Protein AF-K8ED48-F1 (afdb_monomer_lite)

Foldseek 3Di:
DPLPPPLDDDVPDDDDDADLQRWQADDPPPDDLQRDDKPKDAFCCDDPVRDTDASAHRFQSDDDFQRIWIAHRSFRTIALLRLLLVLLCVVCPPPDRDDSQNSQVLVCLQQVLPNDDDRYDDLLQCLQVPNVVRSVSVLLVRLLSRLLLLLLLLLLQLLCVVLPHDADSNNLSSLLSNLLSVQSVVLVVVQVVVPPVSSPDRHSAQQLDLVSSLSSSVSSLVSVCVVPVSSVVPDFDPVLSLLSSLLSNLLSVQLVVLSVDSPHSLLSSLSNVLSSCLSRPPLQSVLSSCVSNVNHDPVSVVSSVCRSDNVSSNVSSVVSSVVTDDDNDDPPHDPDPPPDDDDDDDDDDDDDDDPPPPVVPPPVVVVVVVVVVVVVVVVVVVVVVVVVVVVVVVVVVVVVVVVVVVVVVVVVVVVVVVVVVVVVVVVVVVVVVVVVVVVVVVVVVVVVVVVVVVVVVVVVVVVVVVVVVVVVVVD

Organism: NCBI:txid41875

Radius of gyration: 38.63 Å; chains: 1; bounding box: 162×66×97 Å

Structure (mmCIF, N/CA/C/O backbone):
data_AF-K8ED48-F1
#
_entry.id   AF-K8ED48-F1
#
loop_
_atom_site.group_PDB
_atom_site.id
_atom_site.type_symbol
_atom_site.label_atom_id
_atom_site.label_alt_id
_atom_site.label_comp_id
_atom_site.label_asym_id
_atom_site.label_entity_id
_atom_site.label_seq_id
_atom_site.pdbx_PDB_ins_code
_atom_site.Cartn_x
_atom_site.Cartn_y
_atom_site.Cartn_z
_atom_site.occupancy
_atom_site.B_iso_or_equiv
_atom_site.auth_seq_id
_atom_site.auth_comp_id
_atom_site.auth_asym_id
_atom_site.auth_atom_id
_atom_site.pdbx_PDB_model_num
ATOM 1 N N . MET A 1 1 ? -21.792 -4.871 -3.049 1.00 49.38 1 MET A N 1
ATOM 2 C CA . MET A 1 1 ? -21.276 -6.152 -3.550 1.00 49.38 1 MET A CA 1
ATOM 3 C C . MET A 1 1 ? -21.232 -6.010 -5.040 1.00 49.38 1 MET A C 1
ATOM 5 O O . MET A 1 1 ? -22.258 -5.679 -5.606 1.00 49.38 1 MET A O 1
ATOM 9 N N . ASP A 1 2 ? -20.055 -6.172 -5.620 1.00 43.78 2 ASP A N 1
ATOM 10 C CA . ASP A 1 2 ? -19.864 -6.097 -7.064 1.00 43.78 2 ASP A CA 1
ATOM 11 C C . ASP A 1 2 ? -20.168 -7.490 -7.629 1.00 43.78 2 ASP A C 1
ATOM 13 O O . ASP A 1 2 ? -19.284 -8.337 -7.770 1.00 43.78 2 ASP A O 1
ATOM 17 N N . GLU A 1 3 ? -21.460 -7.789 -7.793 1.00 43.69 3 GLU A N 1
ATOM 18 C CA . GLU A 1 3 ? -21.928 -9.131 -8.169 1.00 43.69 3 GLU A CA 1
ATOM 19 C C . GLU A 1 3 ? -21.493 -9.502 -9.590 1.00 43.69 3 GLU A C 1
ATOM 21 O O . GLU A 1 3 ? -21.346 -10.685 -9.911 1.00 43.69 3 GLU A O 1
ATOM 26 N N . ASN A 1 4 ? -21.274 -8.496 -10.438 1.00 46.19 4 ASN A N 1
ATOM 27 C CA . ASN A 1 4 ? -20.892 -8.661 -11.834 1.00 46.19 4 ASN A CA 1
ATOM 28 C C . ASN A 1 4 ? -19.377 -8.468 -12.088 1.00 46.19 4 ASN A C 1
ATOM 30 O O . ASN A 1 4 ? -18.912 -8.791 -13.184 1.00 46.19 4 ASN A O 1
ATOM 34 N N . GLY A 1 5 ? -18.606 -8.022 -11.090 1.00 46.22 5 GLY A N 1
ATOM 35 C CA . GLY A 1 5 ? -17.155 -7.836 -11.159 1.00 46.22 5 GLY A CA 1
ATOM 36 C C . GLY A 1 5 ? -16.720 -6.633 -12.000 1.00 46.22 5 GLY A C 1
ATOM 37 O O . GLY A 1 5 ? -15.577 -6.605 -12.467 1.00 46.22 5 GLY A O 1
ATOM 38 N N . ASP A 1 6 ? -17.622 -5.686 -12.268 1.00 50.41 6 ASP A N 1
ATOM 39 C CA . ASP A 1 6 ? -17.371 -4.530 -13.133 1.00 50.41 6 ASP A CA 1
ATOM 40 C C . ASP A 1 6 ? -16.859 -3.295 -12.377 1.00 50.41 6 ASP A C 1
ATOM 42 O O . ASP A 1 6 ? -16.529 -2.278 -13.004 1.00 50.41 6 ASP A O 1
ATOM 46 N N . ARG A 1 7 ? -16.741 -3.403 -11.048 1.00 49.34 7 ARG A N 1
ATOM 47 C CA . ARG A 1 7 ? -16.304 -2.350 -10.129 1.00 49.34 7 ARG A CA 1
ATOM 48 C C . ARG A 1 7 ? -17.174 -1.097 -10.227 1.00 49.34 7 ARG A C 1
ATOM 50 O O . ARG A 1 7 ? -16.683 0.022 -10.059 1.00 49.34 7 ARG A O 1
ATOM 57 N N . LYS A 1 8 ? -18.470 -1.258 -10.502 1.00 51.69 8 LYS A N 1
ATOM 58 C CA . LYS A 1 8 ? -19.476 -0.190 -10.517 1.00 51.69 8 LYS A CA 1
ATOM 59 C C . LYS A 1 8 ? -20.718 -0.628 -9.755 1.00 51.69 8 LYS A C 1
ATOM 61 O O . LYS A 1 8 ? -21.218 -1.725 -9.928 1.00 51.69 8 LYS A O 1
ATOM 66 N N . TYR A 1 9 ? -21.264 0.277 -8.942 1.00 45.62 9 TYR A N 1
ATOM 67 C CA . TYR A 1 9 ? -22.518 -0.008 -8.259 1.00 45.62 9 TYR A CA 1
ATOM 68 C C . TYR A 1 9 ? -23.657 -0.042 -9.277 1.00 45.62 9 TYR A C 1
ATOM 70 O O . TYR A 1 9 ? -23.976 0.976 -9.897 1.00 45.62 9 TYR A O 1
ATOM 78 N N . SER A 1 10 ? -24.298 -1.197 -9.401 1.00 50.53 10 SER A N 1
ATOM 79 C CA . SER A 1 10 ? -25.504 -1.380 -10.196 1.00 50.53 10 SER A CA 1
ATOM 80 C C . SER A 1 10 ? -26.739 -1.442 -9.297 1.00 50.53 10 SER A C 1
ATOM 82 O O . SER A 1 10 ? -26.758 -2.054 -8.228 1.00 50.53 10 SER A O 1
ATOM 84 N N . ARG A 1 11 ? -27.835 -0.812 -9.735 1.00 42.53 11 ARG A N 1
ATOM 85 C CA . ARG A 1 11 ? -29.114 -0.855 -9.012 1.00 42.53 11 ARG A CA 1
ATOM 86 C C . ARG A 1 11 ? -29.595 -2.307 -8.893 1.00 42.53 11 ARG A C 1
ATOM 88 O O . ARG A 1 11 ? -30.013 -2.894 -9.885 1.00 42.53 11 ARG A O 1
ATOM 95 N N . GLY A 1 12 ? -29.589 -2.844 -7.674 1.00 43.47 12 GLY A N 1
ATOM 96 C CA . GLY A 1 12 ? -29.923 -4.246 -7.385 1.00 43.47 12 GLY A CA 1
ATOM 97 C C . GLY A 1 12 ? -28.839 -4.974 -6.591 1.00 43.47 12 GLY A C 1
ATOM 98 O O . GLY A 1 12 ? -29.144 -5.969 -5.948 1.00 43.47 12 GLY A O 1
ATOM 99 N N . GLU A 1 13 ? -27.622 -4.433 -6.563 1.00 45.09 13 GLU A N 1
ATOM 100 C CA . GLU A 1 13 ? -26.515 -4.979 -5.786 1.00 45.09 13 GLU A CA 1
ATOM 101 C C . GLU A 1 13 ? -26.638 -4.665 -4.293 1.00 45.09 13 GLU A C 1
ATOM 103 O O . GLU A 1 13 ? -27.060 -3.571 -3.886 1.00 45.09 13 GLU A O 1
ATOM 108 N N . ALA A 1 14 ? -26.238 -5.624 -3.457 1.00 44.94 14 ALA A N 1
ATOM 109 C CA . ALA A 1 14 ? -26.272 -5.451 -2.014 1.00 44.94 14 ALA A CA 1
ATOM 110 C C . ALA A 1 14 ? -25.277 -4.388 -1.523 1.00 44.94 14 ALA A C 1
ATOM 112 O O . ALA A 1 14 ? -24.157 -4.284 -2.023 1.00 44.94 14 ALA A O 1
ATOM 113 N N . TYR A 1 15 ? -25.656 -3.627 -0.495 1.00 43.19 15 TYR A N 1
ATOM 114 C CA . TYR A 1 15 ? -24.826 -2.581 0.107 1.00 43.19 15 TYR A CA 1
ATOM 115 C C . TYR A 1 15 ? -24.783 -2.721 1.635 1.00 43.19 15 TYR A C 1
ATOM 117 O O . TYR A 1 15 ? -25.719 -3.249 2.233 1.00 43.19 15 TYR A O 1
ATOM 125 N N . SER A 1 16 ? -23.710 -2.226 2.254 1.00 43.41 16 SER A N 1
ATOM 126 C CA . SER A 1 16 ? -23.590 -2.051 3.708 1.00 43.41 16 SER A CA 1
ATOM 127 C C . SER A 1 16 ? -23.053 -0.650 4.013 1.00 43.41 16 SER A C 1
ATOM 129 O O . SER A 1 16 ? -22.451 -0.023 3.138 1.00 43.41 16 SER A O 1
ATOM 131 N N . GLN A 1 17 ? -23.317 -0.144 5.217 1.00 41.31 17 GLN A N 1
ATOM 132 C CA . GLN A 1 17 ? -22.776 1.118 5.725 1.00 41.31 17 GLN A CA 1
ATOM 133 C C . GLN A 1 17 ? -21.755 0.822 6.822 1.00 41.31 17 GLN A C 1
ATOM 135 O O . GLN A 1 17 ? -21.966 -0.073 7.635 1.00 41.31 17 GLN A O 1
ATOM 140 N N . THR A 1 18 ? -20.664 1.580 6.802 1.00 45.50 18 THR A N 1
ATOM 141 C CA . THR A 1 18 ? -19.561 1.554 7.765 1.00 45.50 18 THR A CA 1
ATOM 142 C C . THR A 1 18 ? -20.086 1.752 9.189 1.00 45.50 18 THR A C 1
ATOM 144 O O . THR A 1 18 ? -20.930 2.627 9.405 1.00 45.50 18 THR A O 1
ATOM 147 N N . ASP A 1 19 ? -19.618 0.952 10.152 1.00 38.84 19 ASP A N 1
ATOM 148 C CA . ASP A 1 19 ? -19.929 1.201 11.562 1.00 38.84 19 ASP A CA 1
ATOM 149 C C . ASP A 1 19 ? -19.098 2.371 12.130 1.00 38.84 19 ASP A C 1
ATOM 151 O O . ASP A 1 19 ? -18.265 2.968 11.443 1.00 38.84 19 ASP A O 1
ATOM 155 N N . SER A 1 20 ? -19.345 2.738 13.390 1.00 37.44 20 SER A N 1
ATOM 156 C CA . SER A 1 20 ? -18.682 3.869 14.060 1.00 37.44 20 SER A CA 1
ATOM 157 C C . SER A 1 20 ? -17.192 3.659 14.362 1.00 37.44 20 SER A C 1
ATOM 159 O O . SER A 1 20 ? -16.566 4.568 14.899 1.00 37.44 20 SER A O 1
ATOM 161 N N . LEU A 1 21 ? -16.651 2.476 14.071 1.00 35.84 21 LEU A N 1
ATOM 162 C CA . LEU A 1 21 ? -15.230 2.137 14.153 1.00 35.84 21 LEU A CA 1
ATOM 163 C C . LEU A 1 21 ? -14.634 1.784 12.786 1.00 35.84 21 LEU A C 1
ATOM 165 O O . LEU A 1 21 ? -13.542 1.226 12.725 1.00 35.84 21 LEU A O 1
ATOM 169 N N . GLY A 1 22 ? -15.389 2.021 11.710 1.00 40.38 22 GLY A N 1
ATOM 170 C CA . GLY A 1 22 ? -15.188 1.478 10.369 1.00 40.38 22 GLY A CA 1
ATOM 171 C C . GLY A 1 22 ? -14.728 0.041 10.273 1.00 40.38 22 GLY A C 1
ATOM 172 O O . GLY A 1 22 ? -14.002 -0.316 9.341 1.00 40.38 22 GLY A O 1
ATOM 173 N N . GLY A 1 23 ? -15.257 -0.779 11.178 1.00 40.16 23 GLY A N 1
ATOM 174 C CA . GLY A 1 23 ? -15.448 -2.191 10.938 1.00 40.16 23 GLY A CA 1
ATOM 175 C C . GLY A 1 23 ? -16.438 -2.388 9.788 1.00 40.16 23 GLY A C 1
ATOM 176 O O . GLY A 1 23 ? -17.448 -1.687 9.643 1.00 40.16 23 GLY A O 1
ATOM 177 N N . TYR A 1 24 ? -16.122 -3.354 8.932 1.00 50.25 24 TYR A N 1
ATOM 178 C CA . TYR A 1 24 ? -16.988 -3.822 7.855 1.00 50.25 24 TYR A CA 1
ATOM 179 C C . TYR A 1 24 ? -17.575 -5.178 8.253 1.00 50.25 24 TYR A C 1
ATOM 181 O O . TYR A 1 24 ? -17.277 -6.182 7.611 1.00 50.25 24 TYR A O 1
ATOM 189 N N . GLU A 1 25 ? -18.373 -5.249 9.322 1.00 39.97 25 GLU A N 1
ATOM 190 C CA . GLU A 1 25 ? -19.068 -6.498 9.646 1.00 39.97 25 GLU A CA 1
ATOM 191 C C . GLU A 1 25 ? -20.410 -6.565 8.900 1.00 39.97 25 GLU A C 1
ATOM 193 O O . GLU A 1 25 ? -21.351 -5.811 9.160 1.00 39.97 25 GLU A O 1
ATOM 198 N N . PHE A 1 26 ? -20.523 -7.491 7.944 1.00 40.31 26 PHE A N 1
ATOM 199 C CA . PHE A 1 26 ? -21.819 -7.824 7.353 1.00 40.31 26 PHE A CA 1
ATOM 200 C C . PHE A 1 26 ? -22.646 -8.620 8.367 1.00 40.31 26 PHE A C 1
ATOM 202 O O . PHE A 1 26 ? -22.366 -9.795 8.614 1.00 40.31 26 PHE A O 1
ATO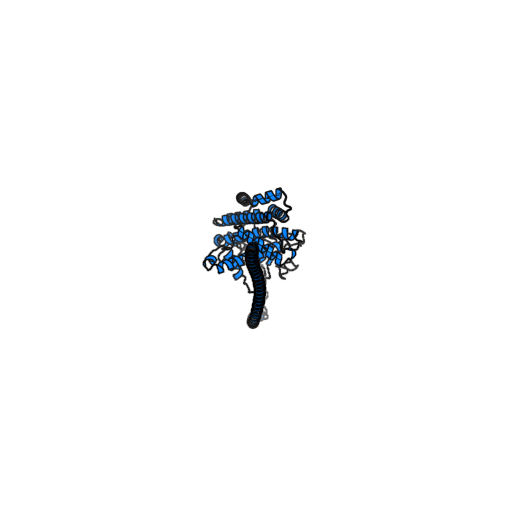M 209 N N . GLN A 1 27 ? -23.701 -8.015 8.927 1.00 34.03 27 GLN A N 1
ATOM 210 C CA . GLN A 1 27 ? -24.634 -8.767 9.767 1.00 34.03 27 GLN A CA 1
ATOM 211 C C . GLN A 1 27 ? -25.366 -9.855 8.952 1.00 34.03 27 GLN A C 1
ATOM 213 O O . GLN A 1 27 ? -25.856 -9.590 7.847 1.00 34.03 27 GLN A O 1
ATOM 218 N N . PRO A 1 28 ? -25.485 -11.085 9.487 1.00 34.84 28 PRO A N 1
ATOM 219 C CA . PRO A 1 28 ? -25.966 -12.250 8.758 1.00 34.84 28 PRO A CA 1
ATOM 220 C C . PRO A 1 28 ? -27.495 -12.311 8.761 1.00 34.84 28 PRO A C 1
ATOM 222 O O . PRO A 1 28 ? -28.090 -13.202 9.356 1.00 34.84 28 PRO A O 1
ATOM 225 N N . ASN A 1 29 ? -28.158 -11.400 8.056 1.00 34.34 29 ASN A N 1
ATOM 226 C CA . ASN A 1 29 ? -29.600 -11.507 7.844 1.00 34.34 29 ASN A CA 1
ATOM 227 C C . ASN A 1 29 ? -29.839 -11.934 6.389 1.00 34.34 29 ASN A C 1
ATOM 229 O O . ASN A 1 29 ? -30.138 -11.106 5.535 1.00 34.34 29 ASN A O 1
ATOM 233 N N . ASN A 1 30 ? -29.686 -13.244 6.134 1.00 36.16 30 ASN A N 1
ATOM 234 C CA . ASN A 1 30 ? -29.898 -13.966 4.858 1.00 36.16 30 ASN A CA 1
ATOM 235 C C . ASN A 1 30 ? -28.710 -14.074 3.874 1.00 36.16 30 ASN A C 1
ATOM 237 O O . ASN A 1 30 ? -28.924 -14.080 2.663 1.00 36.16 30 ASN A O 1
ATOM 241 N N . TYR A 1 31 ? -27.473 -14.221 4.361 1.00 43.69 31 TYR A N 1
ATOM 242 C CA . TYR A 1 31 ? -26.284 -14.356 3.505 1.00 43.69 31 TYR A CA 1
ATOM 243 C C . TYR A 1 31 ? -25.724 -15.783 3.430 1.00 43.69 31 TYR A C 1
ATOM 245 O O . TYR A 1 31 ? -25.360 -16.362 4.452 1.00 43.69 31 TYR A O 1
ATOM 253 N N . ASP A 1 32 ? -25.573 -16.318 2.215 1.00 39.03 32 ASP A N 1
ATOM 254 C CA . ASP A 1 32 ? -24.704 -17.471 1.944 1.00 39.03 32 ASP A CA 1
ATOM 255 C C . ASP A 1 32 ? -23.319 -16.948 1.533 1.00 39.03 32 ASP A C 1
ATOM 257 O O . ASP A 1 32 ? -23.080 -16.602 0.375 1.00 39.03 32 ASP A O 1
ATOM 261 N N . ALA A 1 33 ? -22.402 -16.845 2.499 1.00 38.22 33 ALA A N 1
ATOM 262 C CA . ALA A 1 33 ? -21.031 -16.368 2.284 1.00 38.22 33 ALA A CA 1
ATOM 263 C C . ALA A 1 33 ? -20.264 -17.189 1.225 1.00 38.22 33 ALA A C 1
ATOM 265 O O . ALA A 1 33 ? -19.289 -16.706 0.659 1.00 38.22 33 ALA A O 1
ATOM 266 N N . ALA A 1 34 ? -20.711 -18.412 0.910 1.00 34.94 34 ALA A N 1
ATOM 267 C CA . ALA A 1 34 ? -20.114 -19.251 -0.128 1.00 34.94 34 ALA A CA 1
ATOM 268 C C . ALA A 1 34 ? -20.449 -18.805 -1.568 1.00 34.94 34 ALA A C 1
ATOM 270 O O . ALA A 1 34 ? -19.902 -19.374 -2.516 1.00 34.94 34 ALA A O 1
ATOM 271 N N . ALA A 1 35 ? -21.346 -17.828 -1.744 1.00 34.34 35 ALA A N 1
ATOM 272 C CA . ALA A 1 35 ? -21.821 -17.354 -3.045 1.00 34.34 35 ALA A CA 1
ATOM 273 C C . ALA A 1 35 ? -21.348 -15.933 -3.421 1.00 34.34 35 ALA A C 1
ATOM 275 O O . ALA A 1 35 ? -21.732 -15.447 -4.483 1.00 34.34 35 ALA A O 1
ATOM 276 N N . SER A 1 36 ? -20.541 -15.254 -2.593 1.00 37.81 36 SER A N 1
ATOM 277 C CA . SER A 1 36 ? -20.180 -13.848 -2.828 1.00 37.81 36 SER A CA 1
ATOM 278 C C . SER A 1 36 ? -19.094 -13.659 -3.899 1.00 37.81 36 SER A C 1
ATOM 280 O O . SER A 1 36 ? -18.028 -14.273 -3.855 1.00 37.81 36 SER A O 1
ATOM 282 N N . ALA A 1 37 ? -19.372 -12.769 -4.857 1.00 38.91 37 ALA A N 1
ATOM 283 C CA . ALA A 1 37 ? -18.374 -12.115 -5.705 1.00 38.91 37 ALA A CA 1
ATOM 284 C C . ALA A 1 37 ? -17.561 -11.081 -4.892 1.00 38.91 37 ALA A C 1
ATOM 286 O O . ALA A 1 37 ? -17.843 -10.861 -3.711 1.00 38.91 37 ALA A O 1
ATOM 287 N N . TYR A 1 38 ? -16.543 -10.467 -5.511 1.00 33.25 38 TYR A N 1
ATOM 288 C CA . TYR A 1 38 ? -15.663 -9.474 -4.879 1.00 33.25 38 TYR A CA 1
ATOM 289 C C . TYR A 1 38 ? -16.468 -8.419 -4.098 1.00 33.25 38 TYR A C 1
ATOM 291 O O . TYR A 1 38 ? -17.379 -7.766 -4.615 1.00 33.25 38 TYR A O 1
ATOM 299 N N . LEU A 1 39 ? -16.138 -8.246 -2.819 1.00 44.91 39 LEU A N 1
ATOM 300 C CA . LEU A 1 39 ? -16.790 -7.242 -1.985 1.00 44.91 39 LEU A CA 1
ATOM 301 C C . LEU A 1 39 ? -16.155 -5.878 -2.237 1.00 44.91 39 LEU A C 1
ATOM 303 O O . LEU A 1 39 ? -15.241 -5.507 -1.517 1.00 44.91 39 LEU A O 1
ATOM 307 N N . VAL A 1 40 ? -16.610 -5.149 -3.255 1.00 42.00 40 VAL A N 1
ATOM 308 C CA . VAL A 1 40 ? -16.088 -3.807 -3.551 1.00 42.00 40 VAL A CA 1
ATOM 309 C C . VAL A 1 40 ? -16.889 -2.746 -2.793 1.00 42.00 40 VAL A C 1
ATOM 311 O O . VAL A 1 40 ? -18.121 -2.695 -2.890 1.00 42.00 40 VAL A O 1
ATOM 314 N N . VAL A 1 41 ? -16.195 -1.886 -2.046 1.00 47.34 41 VAL A N 1
ATOM 315 C CA . VAL A 1 41 ? -16.740 -0.608 -1.572 1.00 47.34 41 VAL A CA 1
ATOM 316 C C . VAL A 1 41 ? -16.502 0.405 -2.680 1.00 47.34 41 VAL A C 1
ATOM 318 O O . VAL A 1 41 ? -15.366 0.777 -2.965 1.00 47.34 41 VAL A O 1
ATOM 321 N N . LEU A 1 42 ? -17.580 0.806 -3.348 1.00 39.78 42 LEU A N 1
ATOM 322 C CA . LEU A 1 42 ? -17.538 1.772 -4.437 1.00 39.78 42 LEU A CA 1
ATOM 323 C C . LEU A 1 42 ? -18.074 3.113 -3.962 1.00 39.78 42 LEU A C 1
ATOM 325 O O . LEU A 1 42 ? -19.104 3.171 -3.28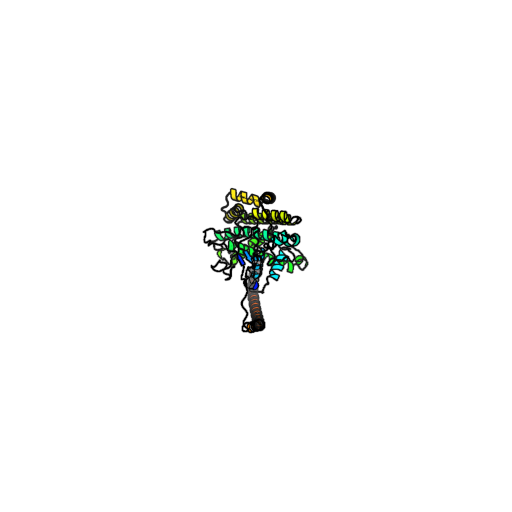4 1.00 39.78 42 LEU A O 1
ATOM 329 N N . LEU A 1 43 ? -17.405 4.187 -4.386 1.00 41.56 43 LEU A N 1
ATOM 330 C CA . LEU A 1 43 ? -17.917 5.549 -4.285 1.00 41.56 43 LEU A CA 1
ATOM 331 C C . LEU A 1 43 ? -19.355 5.587 -4.811 1.00 41.56 43 LEU A C 1
ATOM 333 O O . LEU A 1 43 ? -19.623 5.318 -5.986 1.00 41.56 43 LEU A O 1
ATOM 337 N N . ARG A 1 44 ? -20.300 5.942 -3.940 1.00 39.22 44 ARG A N 1
ATOM 338 C CA . ARG A 1 44 ? -21.684 6.161 -4.350 1.00 39.22 44 ARG A CA 1
ATOM 339 C C . ARG A 1 44 ? -21.750 7.506 -5.070 1.00 39.22 44 ARG A C 1
ATOM 341 O O . ARG A 1 44 ? -21.890 8.542 -4.429 1.00 39.22 44 ARG A O 1
ATOM 348 N N . ASN A 1 45 ? -21.672 7.495 -6.399 1.00 35.12 45 ASN A N 1
ATOM 349 C CA . ASN A 1 45 ? -21.937 8.699 -7.198 1.00 35.12 45 ASN A CA 1
ATOM 350 C C . ASN A 1 45 ? -23.447 8.987 -7.347 1.00 35.12 45 ASN A C 1
ATOM 352 O O . ASN A 1 45 ? -23.844 10.015 -7.879 1.00 35.12 45 ASN A O 1
ATOM 356 N N . GLU A 1 46 ? -24.311 8.098 -6.845 1.00 35.81 46 GLU A N 1
ATOM 357 C CA . GLU A 1 46 ? -25.766 8.239 -6.933 1.00 35.81 46 GLU A CA 1
ATOM 358 C C . GLU A 1 46 ? -26.412 8.062 -5.560 1.00 35.81 46 GLU A C 1
ATOM 360 O O . GLU A 1 46 ? -26.987 7.031 -5.202 1.00 35.81 46 GLU A O 1
ATOM 365 N N . SER A 1 47 ? -26.313 9.105 -4.747 1.00 33.06 47 SER A N 1
ATOM 366 C CA . SER A 1 47 ? -27.248 9.282 -3.651 1.00 33.06 47 SER A CA 1
ATOM 367 C C . SER A 1 47 ? -28.600 9.743 -4.209 1.00 33.06 47 SER A C 1
ATOM 369 O O . SER A 1 47 ? -28.674 10.727 -4.943 1.00 33.06 47 SER A O 1
ATOM 371 N N . ARG A 1 48 ? -29.698 9.107 -3.774 1.00 36.69 48 ARG A N 1
ATOM 372 C CA . ARG A 1 48 ? -31.078 9.610 -3.954 1.00 36.69 48 ARG A CA 1
ATOM 373 C C . ARG A 1 48 ? -31.285 10.993 -3.294 1.00 36.69 48 ARG A C 1
ATOM 375 O O . ARG A 1 48 ? -32.325 11.606 -3.503 1.00 36.69 48 ARG A O 1
ATOM 382 N N . THR A 1 49 ? -30.312 11.460 -2.502 1.00 37.91 49 THR A N 1
ATOM 383 C CA . THR A 1 49 ? -30.275 12.739 -1.777 1.00 37.91 49 THR A CA 1
ATOM 384 C C . THR A 1 49 ? -29.112 13.661 -2.187 1.00 37.91 49 THR A C 1
ATOM 386 O O . THR A 1 49 ? -28.949 14.707 -1.570 1.00 37.91 49 THR A O 1
ATOM 389 N N . GLY A 1 50 ? -28.312 13.322 -3.209 1.00 31.34 50 GLY A N 1
ATOM 390 C CA . GLY A 1 50 ? -27.313 14.237 -3.792 1.00 31.34 50 GLY A CA 1
ATOM 391 C C . GLY A 1 50 ? -25.993 14.437 -3.029 1.00 31.34 50 GLY A C 1
ATOM 392 O O . GLY A 1 50 ? -25.249 15.350 -3.366 1.00 31.34 50 GLY A O 1
ATOM 393 N N . THR A 1 51 ? -25.664 13.608 -2.035 1.00 34.12 51 THR A N 1
ATOM 394 C CA . THR A 1 51 ? -24.378 13.669 -1.312 1.00 34.12 51 THR A CA 1
ATOM 395 C C . THR A 1 51 ? -23.541 12.409 -1.553 1.00 34.12 51 THR A C 1
ATOM 397 O O . THR A 1 51 ? -23.958 11.304 -1.206 1.00 34.12 51 THR A O 1
ATOM 400 N N . SER A 1 52 ? -22.368 12.566 -2.173 1.00 35.62 52 SER A N 1
ATOM 401 C CA . SER A 1 52 ? -21.344 11.521 -2.302 1.00 35.62 52 SER A CA 1
ATOM 402 C C . SER A 1 52 ? -20.646 11.323 -0.955 1.00 35.62 52 SER A C 1
ATOM 404 O O . SER A 1 52 ? -20.096 12.277 -0.407 1.00 35.62 52 SER A O 1
ATOM 406 N N . SER A 1 53 ? -20.669 10.109 -0.408 1.00 38.31 53 SER A N 1
ATOM 407 C CA . SER A 1 53 ? -19.916 9.751 0.801 1.00 38.31 53 SER A CA 1
ATOM 408 C C . SER A 1 53 ? -18.708 8.921 0.374 1.00 38.31 53 SER A C 1
ATOM 410 O O . SER A 1 53 ? -18.877 7.858 -0.222 1.00 38.31 53 SER A O 1
ATOM 412 N N . GLU A 1 54 ? -17.506 9.441 0.605 1.00 42.50 54 GLU A N 1
ATOM 413 C CA . GLU A 1 54 ? -16.249 8.718 0.387 1.00 42.50 54 GLU A CA 1
ATOM 414 C C . GLU A 1 54 ? -16.096 7.605 1.435 1.00 42.50 54 GLU A C 1
ATOM 416 O O . GLU A 1 54 ? -16.799 7.636 2.449 1.00 42.50 54 GLU A O 1
ATOM 421 N N . CYS A 1 55 ? -15.212 6.618 1.226 1.00 46.66 55 CYS A N 1
ATOM 422 C CA . CYS A 1 55 ? -14.870 5.718 2.327 1.00 46.66 55 CYS A CA 1
ATOM 423 C C . CYS A 1 55 ? -14.290 6.574 3.444 1.00 46.66 55 CYS A C 1
ATOM 425 O O . CYS A 1 55 ? -13.325 7.317 3.254 1.00 46.66 55 CYS A O 1
ATOM 427 N N . VAL A 1 56 ? -14.946 6.506 4.585 1.00 42.41 56 VAL A N 1
ATOM 428 C CA . VAL A 1 56 ? -14.584 7.280 5.752 1.00 42.41 56 VAL A CA 1
ATOM 429 C C . VAL A 1 56 ? -13.552 6.464 6.516 1.00 42.41 56 VAL A C 1
ATOM 431 O O . VAL A 1 56 ? -13.740 5.254 6.667 1.00 42.41 56 VAL A O 1
ATOM 434 N N . ASP A 1 57 ? -12.460 7.087 6.956 1.00 41.88 57 ASP A N 1
ATOM 435 C CA . ASP A 1 57 ? -11.546 6.414 7.875 1.00 41.88 57 ASP A CA 1
ATOM 436 C C . ASP A 1 57 ? -12.331 5.987 9.124 1.00 41.88 57 ASP A C 1
ATOM 438 O O . ASP A 1 57 ? -13.026 6.782 9.767 1.00 41.88 57 ASP A O 1
ATOM 442 N N . ALA A 1 58 ? -12.211 4.692 9.400 1.00 39.16 58 ALA A N 1
ATOM 443 C CA . ALA A 1 58 ? -12.812 3.939 10.481 1.00 39.16 58 ALA A CA 1
ATOM 444 C C . ALA A 1 58 ? -12.810 4.654 11.831 1.00 39.16 58 ALA A C 1
ATOM 446 O O . ALA A 1 58 ? -13.761 4.555 12.603 1.00 39.16 58 ALA A O 1
ATOM 447 N N . TYR A 1 59 ? -11.758 5.411 12.099 1.00 40.59 59 TYR A N 1
ATOM 448 C CA . TYR A 1 59 ? -11.533 5.973 13.416 1.00 40.59 59 TYR A CA 1
ATOM 449 C C . TYR A 1 59 ? -11.715 7.486 13.489 1.00 40.59 59 TYR A C 1
ATOM 451 O O . TYR A 1 59 ? -11.892 8.032 14.578 1.00 40.59 59 TYR A O 1
ATOM 459 N N . THR A 1 60 ? -11.664 8.182 12.354 1.00 39.91 60 THR A N 1
ATOM 460 C CA . THR A 1 60 ? -11.749 9.648 12.324 1.00 39.91 60 THR A CA 1
ATOM 461 C C . THR A 1 60 ? -13.090 10.149 11.825 1.00 39.91 60 THR A C 1
ATOM 463 O O . THR A 1 60 ? -13.432 11.303 12.080 1.00 39.91 60 THR A O 1
ATOM 466 N N . GLY A 1 61 ? -13.876 9.318 11.131 1.00 44.31 61 GLY A N 1
ATOM 467 C CA . GLY A 1 61 ? -15.127 9.780 10.540 1.00 44.31 61 GLY A CA 1
ATOM 468 C C . GLY A 1 61 ? -14.908 10.851 9.456 1.00 44.31 61 GLY A C 1
ATOM 469 O O . GLY A 1 61 ? -15.871 11.499 9.041 1.00 44.31 61 GLY A O 1
ATOM 470 N N . GLN A 1 62 ? -13.662 11.044 8.997 1.00 40.31 62 GLN A N 1
ATOM 471 C CA . GLN A 1 62 ? -13.282 12.059 8.021 1.00 40.31 62 GLN A CA 1
ATOM 472 C C . GLN A 1 62 ? -12.885 11.444 6.677 1.00 40.31 62 GLN A C 1
ATOM 474 O O . GLN A 1 62 ? -12.389 10.322 6.579 1.00 40.31 62 GLN A O 1
ATOM 479 N N . ALA A 1 63 ? -13.166 12.210 5.629 1.00 40.34 63 ALA A N 1
ATOM 480 C CA . ALA A 1 63 ? -12.784 11.947 4.254 1.00 40.34 63 ALA A CA 1
ATOM 481 C C . ALA A 1 63 ? -11.605 12.870 3.872 1.00 40.34 63 ALA A C 1
ATOM 483 O O . ALA A 1 63 ? -11.570 13.999 4.370 1.00 40.34 63 ALA A O 1
ATOM 484 N N . PRO A 1 64 ? -10.685 12.449 2.981 1.00 42.91 64 PRO A N 1
ATOM 485 C CA . PRO A 1 64 ? -10.726 11.207 2.216 1.00 42.91 64 PRO A CA 1
ATOM 486 C C . PRO A 1 64 ? -10.009 10.047 2.928 1.00 42.91 64 PRO A C 1
ATOM 488 O O . PRO A 1 64 ? -8.800 10.089 3.127 1.00 42.91 64 PRO A O 1
ATOM 491 N N . GLY A 1 65 ? -10.740 8.971 3.235 1.00 60.38 65 GLY A N 1
ATOM 492 C CA . GLY A 1 65 ? -10.123 7.655 3.404 1.00 60.38 65 GLY A CA 1
ATOM 493 C C . GLY A 1 65 ? -9.773 7.036 2.041 1.00 60.38 65 GLY A C 1
ATOM 494 O O . GLY A 1 65 ? -9.759 7.714 1.010 1.00 60.38 65 GLY A O 1
ATOM 495 N N . LEU A 1 66 ? -9.540 5.722 2.014 1.00 70.38 66 LEU A N 1
ATOM 496 C CA . LEU A 1 66 ? -9.254 4.964 0.785 1.00 70.38 66 LEU A CA 1
ATOM 497 C C . LEU A 1 66 ? -10.444 4.945 -0.179 1.00 70.38 66 LEU A C 1
ATOM 499 O O . LEU A 1 66 ? -11.518 4.480 0.176 1.00 70.38 66 LEU A O 1
ATOM 503 N N . LYS A 1 67 ? -10.276 5.365 -1.427 1.00 71.12 67 LYS A N 1
ATOM 504 C CA . LYS A 1 67 ? -11.335 5.375 -2.451 1.00 71.12 67 LYS A CA 1
ATOM 505 C C . LYS A 1 67 ? -11.788 3.985 -2.906 1.00 71.12 67 LYS A C 1
ATOM 507 O O . LYS A 1 67 ? -12.873 3.887 -3.483 1.00 71.12 67 LYS A O 1
ATOM 512 N N . ILE A 1 68 ? -10.995 2.937 -2.677 1.00 68.75 68 ILE A N 1
ATOM 513 C CA . ILE A 1 68 ? -11.355 1.557 -3.026 1.00 68.75 68 ILE A CA 1
ATOM 514 C C . ILE A 1 68 ? -10.882 0.531 -1.996 1.00 68.75 68 ILE A C 1
ATOM 516 O O . ILE A 1 68 ? -9.728 0.515 -1.566 1.00 68.75 68 ILE A O 1
ATOM 520 N N . LEU A 1 69 ? -11.793 -0.374 -1.643 1.00 74.06 69 LEU A N 1
ATOM 521 C CA . LEU A 1 69 ? -11.513 -1.568 -0.857 1.00 74.06 69 LEU A CA 1
ATOM 522 C C . LEU A 1 69 ? -12.242 -2.761 -1.458 1.00 74.06 69 LEU A C 1
ATOM 524 O O . LEU A 1 69 ? -13.389 -2.644 -1.891 1.00 74.06 69 LEU A O 1
ATOM 528 N N . GLU A 1 70 ? -11.570 -3.906 -1.457 1.00 71.62 70 GLU A N 1
ATOM 529 C CA . GLU A 1 70 ? -12.082 -5.171 -1.957 1.00 71.62 70 GLU A CA 1
ATOM 530 C C . GLU A 1 70 ? -11.842 -6.304 -0.946 1.00 71.62 70 GLU A C 1
ATOM 532 O O . GLU A 1 70 ? -10.922 -6.258 -0.129 1.00 71.62 70 GLU A O 1
ATOM 537 N N . ALA A 1 71 ? -12.641 -7.366 -1.003 1.00 72.31 71 ALA A N 1
ATOM 538 C CA . ALA A 1 71 ? -12.328 -8.610 -0.304 1.00 72.31 71 ALA A CA 1
ATOM 539 C C . ALA A 1 71 ? -12.578 -9.824 -1.206 1.00 72.31 71 ALA A C 1
ATOM 541 O O . ALA A 1 71 ? -13.502 -9.791 -2.031 1.00 72.31 71 ALA A O 1
ATOM 542 N N . PRO A 1 72 ? -11.767 -10.892 -1.079 1.00 73.12 72 PRO A N 1
ATOM 543 C CA . PRO A 1 72 ? -11.947 -12.095 -1.875 1.00 73.12 72 PRO A CA 1
ATOM 544 C C . PRO A 1 72 ? -13.251 -12.827 -1.499 1.00 73.12 72 PRO A C 1
ATOM 546 O O . PRO A 1 72 ? -13.759 -12.645 -0.384 1.00 73.12 72 PRO A O 1
ATOM 549 N N . PRO A 1 73 ? -13.778 -13.685 -2.395 1.00 68.38 73 PRO A N 1
ATOM 550 C CA . PRO A 1 73 ? -14.963 -14.504 -2.134 1.00 68.38 73 PRO A CA 1
ATOM 551 C C . PRO A 1 73 ? -14.901 -15.244 -0.793 1.00 68.38 73 PRO A C 1
ATOM 553 O O . PRO A 1 73 ? -13.870 -15.821 -0.443 1.00 68.38 73 PRO A O 1
ATOM 556 N N . GLY A 1 74 ? -16.010 -15.249 -0.050 1.00 66.06 74 GLY A N 1
ATOM 557 C CA . GLY A 1 74 ? -16.093 -15.889 1.268 1.00 66.06 74 GLY A CA 1
ATOM 558 C C . GLY A 1 74 ? -15.577 -15.062 2.450 1.00 66.06 74 GLY A C 1
ATOM 559 O O . GLY A 1 74 ? -15.663 -15.537 3.583 1.00 66.06 74 GLY A O 1
ATOM 560 N N . SER A 1 75 ? -15.080 -13.841 2.232 1.00 66.81 75 SER A N 1
ATOM 561 C CA . SER A 1 75 ? -14.667 -12.943 3.323 1.00 66.81 75 SER A CA 1
ATOM 562 C C . SER A 1 75 ? -15.874 -12.361 4.067 1.00 66.81 75 SER A C 1
ATOM 564 O O . SER A 1 75 ? -16.893 -12.038 3.457 1.00 66.81 75 SER A O 1
ATOM 566 N N . LYS A 1 76 ? -15.739 -12.200 5.385 1.00 68.62 76 LYS A N 1
ATOM 567 C CA . LYS A 1 76 ? -16.672 -11.473 6.264 1.00 68.62 76 LYS A CA 1
ATOM 568 C C . LYS A 1 76 ? -16.205 -10.058 6.590 1.00 68.62 76 LYS A C 1
ATOM 570 O O . LYS A 1 76 ? -17.016 -9.252 7.024 1.00 68.62 76 LYS A O 1
ATOM 575 N N . VAL A 1 77 ? -14.918 -9.793 6.380 1.00 67.75 77 VAL A N 1
ATOM 576 C CA . VAL A 1 77 ? -14.247 -8.521 6.652 1.00 67.75 77 VAL A CA 1
ATOM 577 C C . VAL A 1 77 ? -13.836 -7.884 5.330 1.00 67.75 77 VAL A C 1
ATOM 579 O O . VAL A 1 77 ? -13.406 -8.581 4.410 1.00 67.75 77 VAL A O 1
ATOM 582 N N . ILE A 1 78 ? -13.952 -6.561 5.242 1.00 72.00 78 ILE A N 1
ATOM 583 C CA . ILE A 1 78 ? -13.329 -5.748 4.195 1.00 72.00 78 ILE A CA 1
ATOM 584 C C . ILE A 1 78 ? -12.298 -4.850 4.874 1.00 72.00 78 ILE A C 1
ATOM 586 O O . ILE A 1 78 ? -12.592 -4.196 5.866 1.00 72.00 78 ILE A O 1
ATOM 590 N N . SER A 1 79 ? -11.074 -4.832 4.364 1.00 75.38 79 SER A N 1
ATOM 591 C CA . SER A 1 79 ? -9.989 -3.999 4.873 1.00 75.38 79 SER A CA 1
ATOM 592 C C . SER A 1 79 ? -8.921 -3.788 3.790 1.00 75.38 79 SER A C 1
ATOM 594 O O . SER A 1 79 ? -8.937 -4.453 2.744 1.00 75.38 79 SER A O 1
ATOM 596 N N . PRO A 1 80 ? -7.935 -2.905 4.021 1.00 83.94 80 PRO A N 1
ATOM 597 C CA . PRO A 1 80 ? -6.756 -2.819 3.162 1.00 83.94 80 PRO A CA 1
ATOM 598 C C . PRO A 1 80 ? -6.060 -4.174 2.968 1.00 83.94 80 PRO A C 1
ATOM 600 O O . PRO A 1 80 ? -5.586 -4.487 1.877 1.00 83.94 80 PRO A O 1
ATOM 603 N N . MET A 1 81 ? -6.067 -5.033 3.993 1.00 87.50 81 MET A N 1
ATOM 604 C CA . MET A 1 81 ? -5.449 -6.359 3.922 1.00 87.50 81 MET A CA 1
ATOM 605 C C . MET A 1 81 ? -6.245 -7.328 3.051 1.00 87.50 81 MET A C 1
ATOM 607 O O . MET A 1 81 ? -5.646 -8.071 2.278 1.00 87.50 81 MET A O 1
ATOM 611 N N . THR A 1 82 ? -7.581 -7.308 3.099 1.00 83.44 82 THR A N 1
ATOM 612 C CA . THR A 1 82 ? -8.387 -8.150 2.197 1.00 83.44 82 THR A CA 1
ATOM 613 C C . THR A 1 82 ? -8.281 -7.698 0.746 1.00 83.44 82 THR A C 1
ATOM 615 O O . THR A 1 82 ? -8.278 -8.537 -0.157 1.00 83.44 82 THR A O 1
ATOM 618 N N . THR A 1 83 ? -8.108 -6.394 0.522 1.00 85.00 83 THR A N 1
ATOM 619 C CA . THR A 1 83 ? -7.877 -5.833 -0.817 1.00 85.00 83 THR A CA 1
ATOM 620 C C . THR A 1 83 ? -6.541 -6.328 -1.355 1.00 85.00 83 THR A C 1
ATOM 622 O O . THR A 1 83 ? -6.456 -6.841 -2.472 1.00 85.00 83 THR A O 1
ATOM 625 N N . LEU A 1 84 ? -5.509 -6.275 -0.510 1.00 91.00 84 LEU A N 1
ATOM 626 C CA . LEU A 1 84 ? -4.184 -6.785 -0.827 1.00 91.00 84 LEU A CA 1
ATOM 627 C C . LEU A 1 84 ? -4.179 -8.300 -1.085 1.00 91.00 84 LEU A C 1
ATOM 629 O O . LEU A 1 84 ? -3.513 -8.740 -2.018 1.00 91.00 84 LEU A O 1
ATOM 633 N N . ILE A 1 85 ? -4.950 -9.097 -0.332 1.00 90.31 85 ILE A N 1
ATOM 634 C CA . ILE A 1 85 ? -5.142 -10.532 -0.618 1.00 90.31 85 ILE A CA 1
ATOM 635 C C . ILE A 1 85 ? -5.697 -10.720 -2.034 1.00 90.31 85 ILE A C 1
ATOM 637 O O . ILE A 1 85 ? -5.169 -11.526 -2.801 1.00 90.31 85 ILE A O 1
ATOM 641 N N . GLY A 1 86 ? -6.732 -9.958 -2.401 1.00 86.25 86 GLY A N 1
ATOM 642 C CA . GLY A 1 86 ? -7.304 -9.984 -3.747 1.00 86.25 86 GLY A CA 1
ATOM 643 C C . GLY A 1 86 ? -6.275 -9.663 -4.836 1.00 86.25 86 GLY A C 1
ATOM 644 O O . GLY A 1 86 ? -6.223 -10.356 -5.852 1.00 86.25 86 GLY A O 1
ATOM 645 N N . GLU A 1 87 ? -5.423 -8.663 -4.612 1.00 89.12 87 GLU A N 1
ATOM 646 C CA . GLU A 1 87 ? -4.359 -8.281 -5.549 1.00 89.12 87 GLU A CA 1
ATOM 647 C C . GLU A 1 87 ? -3.226 -9.310 -5.638 1.00 89.12 87 GLU A C 1
ATOM 649 O O . GLU A 1 87 ? -2.763 -9.607 -6.739 1.00 89.12 87 GLU A O 1
ATOM 654 N N . VAL A 1 88 ? -2.825 -9.934 -4.525 1.00 89.88 88 VAL A N 1
ATOM 655 C CA . VA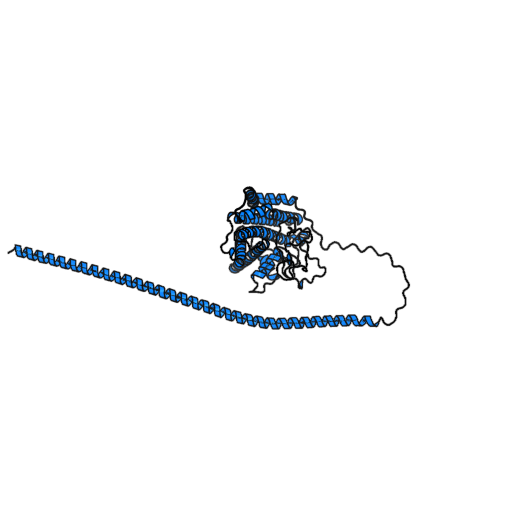L A 1 88 ? -1.861 -11.047 -4.550 1.00 89.88 88 VAL A CA 1
ATOM 656 C C . VAL A 1 88 ? -2.416 -12.212 -5.368 1.00 89.88 88 VAL A C 1
ATOM 658 O O . VAL A 1 88 ? -1.710 -12.728 -6.226 1.00 89.88 88 VAL A O 1
ATOM 661 N N . ILE A 1 89 ? -3.687 -12.586 -5.194 1.00 87.69 89 ILE A N 1
ATOM 662 C CA . ILE A 1 89 ? -4.325 -13.628 -6.020 1.00 87.69 89 ILE A CA 1
ATOM 663 C C . ILE A 1 89 ? -4.317 -13.231 -7.508 1.00 87.69 89 ILE A C 1
ATOM 665 O O . ILE A 1 89 ? -4.036 -14.056 -8.382 1.00 87.69 89 ILE A O 1
ATOM 669 N N . ARG A 1 90 ? -4.578 -11.954 -7.818 1.00 84.44 90 ARG A N 1
ATOM 670 C CA . ARG A 1 90 ? -4.568 -11.437 -9.197 1.00 84.44 90 ARG A CA 1
ATOM 671 C C . ARG A 1 90 ? -3.199 -11.489 -9.855 1.00 84.44 90 ARG A C 1
ATOM 673 O O . ARG A 1 90 ? -3.138 -11.767 -11.049 1.00 84.44 90 ARG A O 1
ATOM 680 N N . LEU A 1 91 ? -2.112 -11.286 -9.109 1.00 81.50 91 LEU A N 1
ATOM 681 C CA . LEU A 1 91 ? -0.757 -11.416 -9.659 1.00 81.50 91 LEU A CA 1
ATOM 682 C C . LEU A 1 91 ? -0.465 -12.805 -10.233 1.00 81.50 91 LEU A C 1
ATOM 684 O O . LEU A 1 91 ? 0.355 -12.914 -11.139 1.00 81.50 91 LEU A O 1
ATOM 688 N N . TYR A 1 92 ? -1.134 -13.839 -9.724 1.00 75.25 92 TYR A N 1
ATOM 689 C CA . TYR A 1 92 ? -0.966 -15.231 -10.150 1.00 75.25 92 TYR A CA 1
ATOM 690 C C . TYR A 1 92 ? -2.086 -15.724 -11.075 1.00 75.25 92 TYR A C 1
ATOM 692 O O . TYR A 1 92 ? -2.032 -16.849 -11.580 1.00 75.25 92 TYR A O 1
ATOM 700 N N . SER A 1 93 ? -3.094 -14.883 -11.326 1.00 66.94 93 SER A N 1
ATOM 701 C CA . SER A 1 93 ? -4.236 -15.231 -12.165 1.00 66.94 93 SER A CA 1
ATOM 702 C C . SER A 1 93 ? -3.785 -15.499 -13.601 1.00 66.94 93 SER A C 1
ATOM 704 O O . SER A 1 93 ? -3.342 -14.594 -14.304 1.00 66.94 93 SER A O 1
ATOM 706 N N . GLY A 1 94 ? -3.919 -16.754 -14.034 1.00 55.69 94 GLY A N 1
ATOM 707 C CA . GLY A 1 94 ? -3.516 -17.222 -15.364 1.00 55.69 94 GLY A CA 1
ATOM 708 C C . GLY A 1 94 ? -2.364 -18.230 -15.367 1.00 55.69 94 GLY A C 1
ATOM 709 O O . GLY A 1 94 ? -2.236 -18.951 -16.354 1.00 55.69 94 GLY A O 1
ATOM 710 N N . ASP A 1 95 ? -1.602 -18.338 -14.271 1.00 55.78 95 ASP A N 1
ATOM 711 C CA . ASP A 1 95 ? -0.456 -19.254 -14.157 1.00 55.78 95 ASP A CA 1
ATOM 712 C C . ASP A 1 95 ? -0.664 -20.346 -13.093 1.00 55.78 95 ASP A C 1
ATOM 714 O O . ASP A 1 95 ? -0.406 -21.522 -13.359 1.00 55.78 95 ASP A O 1
ATOM 718 N N . VAL A 1 96 ? -1.139 -19.981 -11.895 1.00 61.06 96 VAL A N 1
ATOM 719 C CA . VAL A 1 96 ? -1.395 -20.903 -10.771 1.00 61.06 96 VAL A CA 1
ATOM 720 C C . VAL A 1 96 ? -2.644 -20.445 -10.018 1.00 61.06 96 VAL A C 1
ATOM 722 O O . VAL A 1 96 ? -2.794 -19.256 -9.739 1.00 61.06 96 VAL A O 1
ATOM 725 N N . ASP A 1 97 ? -3.524 -21.383 -9.655 1.00 72.06 97 ASP A N 1
ATOM 726 C CA . ASP A 1 97 ? -4.704 -21.104 -8.828 1.00 72.06 97 ASP A CA 1
ATOM 727 C C . ASP A 1 97 ? -4.281 -20.791 -7.379 1.00 72.06 97 ASP A C 1
ATOM 729 O O . ASP A 1 97 ? -4.289 -21.663 -6.513 1.00 72.06 97 ASP A O 1
ATOM 733 N N . MET A 1 98 ? -3.886 -19.541 -7.123 1.00 80.44 98 MET A N 1
ATOM 734 C CA . MET A 1 98 ? -3.569 -19.034 -5.785 1.00 80.44 98 MET A CA 1
ATOM 735 C C . MET A 1 98 ? -4.834 -18.993 -4.922 1.00 80.44 98 MET A C 1
ATOM 737 O O . MET A 1 98 ? -5.806 -18.306 -5.250 1.00 80.44 98 MET A O 1
ATOM 741 N N . THR A 1 99 ? -4.822 -19.692 -3.790 1.00 84.81 99 THR A N 1
ATOM 742 C CA . THR A 1 99 ? -5.931 -19.663 -2.831 1.00 84.81 99 THR A CA 1
ATOM 743 C C . THR A 1 99 ? -5.848 -18.457 -1.891 1.00 84.81 99 THR A C 1
ATOM 745 O O . THR A 1 99 ? -4.784 -17.884 -1.660 1.00 84.81 99 THR A O 1
ATOM 748 N N . VAL A 1 100 ? -6.982 -18.100 -1.274 1.00 83.94 100 VAL A N 1
ATOM 749 C CA . VAL A 1 100 ? -7.046 -17.063 -0.225 1.00 83.94 100 VAL A CA 1
ATOM 750 C C . VAL A 1 100 ? -6.082 -17.370 0.925 1.00 83.94 100 VAL A C 1
ATOM 752 O O . VAL A 1 100 ? -5.379 -16.479 1.384 1.00 83.94 100 VAL A O 1
ATOM 755 N N . ALA A 1 101 ? -5.995 -18.633 1.354 1.00 83.62 101 ALA A N 1
ATOM 756 C CA . ALA A 1 101 ? -5.119 -19.042 2.451 1.00 83.62 101 ALA A CA 1
ATOM 757 C C . ALA A 1 101 ? -3.625 -18.889 2.109 1.00 83.62 101 ALA A C 1
ATOM 759 O O . ALA A 1 101 ? -2.835 -18.441 2.944 1.00 83.62 101 ALA A O 1
ATOM 760 N N . GLU A 1 102 ? -3.229 -19.229 0.880 1.00 83.56 102 GLU A N 1
ATOM 761 C CA . GLU A 1 102 ? -1.849 -19.056 0.414 1.00 83.56 102 GLU A CA 1
ATOM 762 C C . GLU A 1 102 ? -1.482 -17.573 0.307 1.00 83.56 102 GLU A C 1
ATOM 764 O O . GLU A 1 102 ? -0.444 -17.163 0.829 1.00 83.56 102 GLU A O 1
ATOM 769 N N . ALA A 1 103 ? -2.363 -16.746 -0.266 1.00 87.62 103 ALA A N 1
ATOM 770 C CA . ALA A 1 103 ? -2.164 -15.300 -0.344 1.00 87.62 103 ALA A CA 1
ATOM 771 C C . ALA A 1 103 ? -2.069 -14.649 1.050 1.00 87.62 103 ALA A C 1
ATOM 773 O O . ALA A 1 103 ? -1.155 -13.859 1.297 1.00 87.62 103 ALA A O 1
ATOM 774 N N . THR A 1 104 ? -2.939 -15.035 1.993 1.00 88.06 104 THR A N 1
ATOM 775 C CA . THR A 1 104 ? -2.855 -14.620 3.405 1.00 88.06 104 THR A CA 1
ATOM 776 C C . THR A 1 104 ? -1.506 -15.001 4.018 1.00 88.06 104 THR A C 1
ATOM 778 O O . THR A 1 104 ? -0.866 -14.174 4.666 1.00 88.06 104 THR A O 1
ATOM 781 N N . THR A 1 105 ? -1.023 -16.221 3.768 1.00 85.75 105 THR A N 1
ATOM 782 C CA . THR A 1 105 ? 0.269 -16.700 4.290 1.00 85.75 105 THR A CA 1
ATOM 783 C C . THR A 1 105 ? 1.449 -15.901 3.731 1.00 85.75 105 THR A C 1
ATOM 785 O O . THR A 1 105 ? 2.373 -15.558 4.474 1.00 85.75 105 THR A O 1
ATOM 788 N N . MET A 1 106 ? 1.424 -15.568 2.437 1.00 86.31 106 MET A N 1
ATOM 789 C CA . MET A 1 106 ? 2.448 -14.730 1.805 1.00 86.31 106 MET A CA 1
ATOM 790 C C . MET A 1 106 ? 2.493 -13.334 2.426 1.00 86.31 106 MET A C 1
ATOM 792 O O . MET A 1 106 ? 3.563 -12.862 2.810 1.00 86.31 106 MET A O 1
ATOM 796 N N . ILE A 1 107 ? 1.329 -12.700 2.570 1.00 90.19 107 ILE A N 1
ATOM 797 C CA . ILE A 1 107 ? 1.189 -11.372 3.174 1.00 90.19 107 ILE A CA 1
ATOM 798 C C . ILE A 1 107 ? 1.676 -11.389 4.626 1.00 90.19 107 ILE A C 1
ATOM 800 O O . ILE A 1 107 ? 2.485 -10.550 5.022 1.00 90.19 107 ILE A O 1
ATOM 804 N N . ASN A 1 108 ? 1.258 -12.387 5.403 1.00 89.12 108 ASN A N 1
ATOM 805 C CA . ASN A 1 108 ? 1.692 -12.558 6.784 1.00 89.12 108 ASN A CA 1
ATOM 806 C C . ASN A 1 108 ? 3.201 -12.739 6.913 1.00 89.12 108 ASN A C 1
ATOM 808 O O . ASN A 1 108 ? 3.817 -12.154 7.802 1.00 89.12 108 ASN A O 1
ATOM 812 N N . SER A 1 109 ? 3.805 -13.522 6.022 1.00 85.31 109 SER A N 1
ATOM 813 C CA . SER A 1 109 ? 5.252 -13.735 6.010 1.00 85.31 109 SER A CA 1
ATOM 814 C C . SER A 1 109 ? 5.995 -12.444 5.669 1.00 85.31 109 SER A C 1
ATOM 816 O O . SER A 1 109 ? 6.967 -12.090 6.338 1.00 85.31 109 SER A O 1
ATOM 818 N N . ALA A 1 110 ? 5.507 -11.701 4.672 1.00 87.38 110 ALA A N 1
ATOM 819 C CA . ALA A 1 110 ? 6.117 -10.450 4.247 1.00 87.38 110 ALA A CA 1
ATOM 820 C C . ALA A 1 110 ? 6.066 -9.371 5.336 1.00 87.38 110 ALA A C 1
ATOM 822 O O . ALA A 1 110 ? 7.085 -8.741 5.609 1.00 87.38 110 ALA A O 1
ATOM 823 N N . PHE A 1 111 ? 4.927 -9.207 6.012 1.00 88.69 111 PHE A N 1
ATOM 824 C CA . PHE A 1 111 ? 4.764 -8.215 7.079 1.00 88.69 111 PHE A CA 1
ATOM 825 C C . PHE A 1 111 ? 5.116 -8.723 8.480 1.00 88.69 111 PHE A C 1
ATOM 827 O O . PHE A 1 111 ? 5.074 -7.934 9.418 1.00 88.69 111 PHE A O 1
ATOM 834 N N . GLY A 1 112 ? 5.465 -10.002 8.651 1.00 86.31 112 GLY A N 1
ATOM 835 C CA . GLY A 1 112 ? 5.782 -10.593 9.956 1.00 86.31 112 GLY A CA 1
ATOM 836 C C . GLY A 1 112 ? 4.585 -10.695 10.915 1.00 86.31 112 GLY A C 1
ATOM 837 O O . GLY A 1 112 ? 4.744 -10.465 12.107 1.00 86.31 112 GLY A O 1
ATOM 838 N N . LEU A 1 113 ? 3.394 -11.033 10.411 1.00 86.56 113 LEU A N 1
ATOM 839 C CA . LEU A 1 113 ? 2.124 -11.035 11.167 1.00 86.56 113 LEU A CA 1
ATOM 840 C C . LEU A 1 113 ? 1.739 -12.404 11.764 1.00 86.56 113 LEU A C 1
ATOM 842 O O . LEU A 1 113 ? 0.628 -12.584 12.261 1.00 86.56 113 LEU A O 1
ATOM 846 N N . GLY A 1 114 ? 2.628 -13.397 11.704 1.00 81.62 114 GLY A N 1
ATOM 847 C CA . GLY A 1 114 ? 2.332 -14.751 12.180 1.00 81.62 114 GLY A CA 1
ATOM 848 C C . GLY A 1 114 ? 1.215 -15.426 11.373 1.00 81.62 114 GLY A C 1
ATOM 849 O O . GLY A 1 114 ? 1.170 -15.306 10.158 1.00 81.62 114 GLY A O 1
ATOM 850 N N . ASN A 1 115 ? 0.311 -16.149 12.035 1.00 82.12 115 ASN A N 1
ATOM 851 C CA . ASN A 1 115 ? -0.812 -16.841 11.380 1.00 82.12 115 ASN A CA 1
ATOM 852 C C . ASN A 1 115 ? -2.141 -16.087 11.549 1.00 82.12 115 ASN A C 1
ATOM 854 O O . ASN A 1 115 ? -3.192 -16.719 11.646 1.00 82.12 115 ASN A O 1
ATOM 858 N N . ALA A 1 116 ? -2.097 -14.756 11.650 1.00 80.88 116 ALA A N 1
ATOM 859 C CA . ALA A 1 116 ? -3.305 -13.957 11.808 1.00 80.88 116 ALA A CA 1
ATOM 860 C C . ALA A 1 116 ? -4.220 -14.080 10.580 1.00 80.88 116 ALA A C 1
ATOM 862 O O . ALA A 1 116 ? -3.747 -14.088 9.440 1.00 80.88 116 ALA A O 1
ATOM 863 N N . GLU A 1 117 ? -5.525 -14.178 10.825 1.00 81.00 117 GLU A N 1
ATOM 864 C CA . GLU A 1 117 ? -6.535 -14.322 9.780 1.00 81.00 117 GLU A CA 1
ATOM 865 C C . GLU A 1 117 ? -7.159 -12.964 9.451 1.00 81.00 117 GLU A C 1
ATOM 867 O O . GLU A 1 117 ? -7.622 -12.263 10.346 1.00 81.00 117 GLU A O 1
ATOM 872 N N . HIS A 1 118 ? -7.203 -12.605 8.165 1.00 81.06 118 HIS A N 1
ATOM 873 C CA . HIS A 1 118 ? -7.660 -11.276 7.726 1.00 81.06 118 HIS A CA 1
ATOM 874 C C . HIS A 1 118 ? -9.060 -11.267 7.124 1.00 81.06 118 HIS A C 1
ATOM 876 O O . HIS A 1 118 ? -9.626 -10.195 6.933 1.00 81.06 118 HIS A O 1
ATOM 882 N N . THR A 1 119 ? -9.608 -12.431 6.755 1.00 76.88 119 THR A N 1
ATOM 883 C CA . THR A 1 119 ? -10.859 -12.487 5.980 1.00 76.88 119 THR A CA 1
ATOM 884 C C . THR A 1 119 ? -12.086 -12.768 6.831 1.00 76.88 119 THR A C 1
ATOM 886 O O . THR A 1 119 ? -13.191 -12.405 6.433 1.00 76.88 119 THR A O 1
ATOM 889 N N . GLN A 1 120 ? -11.916 -13.422 7.983 1.00 77.69 120 GLN A N 1
ATOM 890 C CA . GLN A 1 120 ? -13.025 -13.883 8.827 1.00 77.69 120 GLN A CA 1
ATOM 891 C C . GLN A 1 120 ? -13.151 -13.141 10.157 1.00 77.69 120 GLN A C 1
ATOM 893 O O . GLN A 1 120 ? -14.230 -13.167 10.744 1.00 77.69 120 GLN A O 1
ATOM 898 N N . ILE A 1 121 ? -12.062 -12.542 10.641 1.00 74.38 121 ILE A N 1
ATOM 899 C CA . ILE A 1 121 ? -11.972 -11.916 11.962 1.00 74.38 121 ILE A CA 1
ATOM 900 C C . ILE A 1 121 ? -11.646 -10.444 11.759 1.00 74.38 121 ILE A C 1
ATOM 902 O O . ILE A 1 121 ? -10.670 -10.126 11.082 1.00 74.38 121 ILE A O 1
ATOM 906 N N . ASP A 1 122 ? -12.466 -9.558 12.325 1.00 72.62 122 ASP A N 1
ATOM 907 C CA . ASP A 1 122 ? -12.159 -8.131 12.349 1.00 72.62 122 ASP A CA 1
ATOM 908 C C . ASP A 1 122 ? -10.996 -7.894 13.336 1.00 72.62 122 ASP A C 1
ATOM 910 O O . ASP A 1 122 ? -11.150 -8.131 14.541 1.00 72.62 122 ASP A O 1
ATOM 914 N N . PRO A 1 123 ? -9.822 -7.448 12.854 1.00 75.88 123 PRO A N 1
ATOM 915 C CA . PRO A 1 123 ? -8.641 -7.285 13.691 1.00 75.88 123 PRO A CA 1
ATOM 916 C C . PRO A 1 123 ? -8.769 -6.124 14.684 1.00 75.88 123 PRO A C 1
ATOM 918 O O . PRO A 1 123 ? -8.158 -6.176 15.749 1.00 75.88 123 PRO A O 1
ATOM 921 N N . ILE A 1 124 ? -9.567 -5.097 14.378 1.00 71.19 124 ILE A N 1
ATOM 922 C CA . ILE A 1 124 ? -9.818 -3.963 15.279 1.00 71.19 124 ILE A CA 1
ATOM 923 C C . ILE A 1 124 ? -10.626 -4.462 16.470 1.00 71.19 124 ILE A C 1
ATOM 925 O O . ILE A 1 124 ? -10.243 -4.267 17.628 1.00 71.19 124 ILE A O 1
ATOM 929 N N . TYR A 1 125 ? -11.704 -5.187 16.174 1.00 71.69 125 TYR A N 1
ATOM 930 C CA . TYR A 1 125 ? -12.546 -5.799 17.186 1.00 71.69 125 TYR A CA 1
ATOM 931 C C . TYR A 1 125 ? -11.763 -6.798 18.044 1.00 71.69 125 TYR A C 1
ATOM 933 O O . TYR A 1 125 ? -11.785 -6.703 19.273 1.00 71.69 125 TYR A O 1
ATOM 941 N N . ALA A 1 126 ? -11.033 -7.727 17.426 1.00 76.75 126 ALA A N 1
ATOM 942 C CA . ALA A 1 126 ? -10.270 -8.736 18.153 1.00 76.75 126 ALA A CA 1
ATOM 943 C C . ALA A 1 126 ? -9.183 -8.103 19.039 1.00 76.75 126 ALA A C 1
ATOM 945 O O . ALA A 1 126 ? -9.048 -8.466 20.210 1.00 76.75 126 ALA A O 1
ATOM 946 N N . ALA A 1 127 ? -8.472 -7.086 18.536 1.00 76.56 127 ALA A N 1
ATOM 947 C CA . ALA A 1 127 ? -7.501 -6.342 19.334 1.00 76.56 127 ALA A CA 1
ATOM 948 C C . ALA A 1 127 ? -8.159 -5.645 20.536 1.00 76.56 127 ALA A C 1
ATOM 950 O O . ALA A 1 127 ? -7.634 -5.703 21.647 1.00 76.56 127 ALA A O 1
ATOM 951 N N . SER A 1 128 ? -9.334 -5.043 20.339 1.00 72.00 128 SER A N 1
ATOM 952 C CA . SER A 1 128 ? -10.074 -4.361 21.405 1.00 72.00 128 SER A CA 1
ATOM 953 C C . SER A 1 128 ? -10.657 -5.304 22.472 1.00 72.00 128 SER A C 1
ATOM 955 O O . SER A 1 128 ? -10.859 -4.882 23.608 1.00 72.00 128 SER A O 1
ATOM 957 N N . ASN A 1 129 ? -10.859 -6.588 22.147 1.00 74.31 129 ASN A N 1
ATOM 958 C CA . ASN A 1 129 ? -11.472 -7.596 23.024 1.00 74.31 129 ASN A CA 1
ATOM 959 C C . ASN A 1 129 ? -10.471 -8.604 23.619 1.00 74.31 129 ASN A C 1
ATOM 961 O O . ASN A 1 129 ? -10.827 -9.737 23.937 1.00 74.31 129 ASN A O 1
ATOM 965 N N . GLY A 1 130 ? -9.217 -8.187 23.811 1.00 73.81 130 GLY A N 1
ATOM 966 C CA . GLY A 1 130 ? -8.214 -8.964 24.549 1.00 73.81 130 GLY A CA 1
ATOM 967 C C . GLY A 1 130 ? -7.265 -9.799 23.687 1.00 73.81 130 GLY A C 1
ATOM 968 O O . GLY A 1 130 ? -6.352 -10.416 24.232 1.00 73.81 130 GLY A O 1
ATOM 969 N N . GLU A 1 131 ? -7.395 -9.766 22.357 1.00 83.94 131 GLU A N 1
ATOM 970 C CA . GLU A 1 131 ? -6.457 -10.414 21.426 1.00 83.94 131 GLU A CA 1
ATOM 971 C C . GLU A 1 131 ? -5.447 -9.422 20.817 1.00 83.94 131 GLU A C 1
ATOM 973 O O . GLU A 1 131 ? -4.887 -9.651 19.744 1.00 83.94 131 GLU A O 1
ATOM 978 N N . VAL A 1 132 ? -5.171 -8.312 21.513 1.00 84.06 132 VAL A N 1
ATOM 979 C CA . VAL A 1 132 ? -4.264 -7.239 21.060 1.00 84.06 132 VAL A CA 1
ATOM 980 C C . VAL A 1 132 ? -2.856 -7.738 20.718 1.00 84.06 132 VAL A C 1
ATOM 982 O O . VAL A 1 132 ? -2.244 -7.236 19.783 1.00 84.06 132 VAL A O 1
ATOM 985 N N . ALA A 1 133 ? -2.354 -8.775 21.391 1.00 85.31 133 ALA A N 1
ATOM 986 C CA . ALA A 1 133 ? -1.051 -9.364 21.074 1.00 85.31 133 ALA A CA 1
ATOM 987 C C . ALA A 1 133 ? -1.006 -10.043 19.690 1.00 85.31 133 ALA A C 1
ATOM 989 O O . ALA A 1 133 ? 0.049 -10.074 19.061 1.00 85.31 133 ALA A O 1
ATOM 990 N N . VAL A 1 134 ? -2.135 -10.579 19.214 1.00 86.38 134 VAL A N 1
ATOM 991 C CA . VAL A 1 134 ? -2.243 -11.238 17.902 1.00 86.38 134 VAL A CA 1
ATOM 992 C C . VAL A 1 134 ? -2.651 -10.228 16.833 1.00 86.38 134 VAL A C 1
ATOM 994 O O . VAL A 1 134 ? -2.029 -10.160 15.776 1.00 86.38 134 VAL A O 1
ATOM 997 N N . TYR A 1 135 ? -3.669 -9.413 17.117 1.00 85.69 135 TYR A N 1
ATOM 998 C CA . TYR A 1 135 ? -4.286 -8.535 16.124 1.00 85.69 135 TYR A CA 1
ATOM 999 C C . TYR A 1 135 ? -3.810 -7.082 16.167 1.00 85.69 135 TYR A C 1
ATOM 1001 O O . TYR A 1 135 ? -3.995 -6.370 15.186 1.00 85.69 135 TYR A O 1
ATOM 1009 N N . GLY A 1 136 ? -3.113 -6.639 17.214 1.00 86.12 136 GLY A N 1
ATOM 1010 C CA . GLY A 1 136 ? -2.463 -5.323 17.252 1.00 86.12 136 GLY A CA 1
ATOM 1011 C C . GLY A 1 136 ? -1.498 -5.108 16.077 1.00 86.12 136 GLY A C 1
ATOM 1012 O O . GLY A 1 136 ? -1.664 -4.138 15.336 1.00 86.12 136 GLY A O 1
ATOM 1013 N N . PRO A 1 137 ? -0.556 -6.035 15.803 1.00 89.81 137 PRO A N 1
ATOM 1014 C CA . PRO A 1 137 ? 0.297 -5.963 14.614 1.00 89.81 137 PRO A CA 1
ATOM 1015 C C . PRO A 1 137 ? -0.486 -5.904 13.295 1.00 89.81 137 PRO A C 1
ATOM 1017 O O . PRO A 1 137 ? -0.086 -5.190 12.377 1.00 89.81 137 PRO A O 1
ATOM 1020 N N . VAL A 1 138 ? -1.624 -6.602 13.209 1.00 88.06 138 VAL A N 1
ATOM 1021 C CA . VAL A 1 138 ? -2.505 -6.585 12.029 1.00 88.06 138 VAL A CA 1
ATOM 1022 C C . VAL A 1 138 ? -3.178 -5.225 11.858 1.00 88.06 138 VAL A C 1
ATOM 1024 O O . VAL A 1 138 ? -3.178 -4.685 10.755 1.00 88.06 138 VAL A O 1
ATOM 1027 N N . VAL A 1 139 ? -3.692 -4.630 12.939 1.00 83.44 139 VAL A N 1
ATOM 1028 C CA . VAL A 1 139 ? -4.256 -3.270 12.931 1.00 83.44 139 VAL A CA 1
ATOM 1029 C C . VAL A 1 139 ? -3.199 -2.249 12.506 1.00 83.44 139 VAL A C 1
ATOM 1031 O O . VAL A 1 139 ? -3.483 -1.368 11.692 1.00 83.44 139 VAL A O 1
ATOM 1034 N N . GLY A 1 140 ? -1.966 -2.391 12.999 1.00 86.00 140 GLY A N 1
ATOM 1035 C CA . GLY A 1 140 ? -0.841 -1.569 12.562 1.00 86.00 140 GLY A CA 1
ATOM 1036 C C . GLY A 1 140 ? -0.568 -1.715 11.061 1.00 86.00 140 GLY A C 1
ATOM 1037 O O . GLY A 1 140 ? -0.460 -0.714 10.357 1.00 86.00 140 GLY A O 1
ATOM 1038 N N . ALA A 1 141 ? -0.514 -2.949 10.548 1.00 90.06 141 ALA A N 1
ATOM 1039 C CA . ALA A 1 141 ? -0.307 -3.219 9.124 1.00 90.06 141 ALA A CA 1
ATOM 1040 C C . ALA A 1 141 ? -1.427 -2.652 8.243 1.00 90.06 141 ALA A C 1
ATOM 1042 O O . ALA A 1 141 ? -1.133 -2.014 7.236 1.00 90.06 141 ALA A O 1
ATOM 1043 N N . ILE A 1 142 ? -2.690 -2.807 8.648 1.00 85.88 142 ILE A N 1
ATOM 1044 C CA . ILE A 1 142 ? -3.854 -2.215 7.973 1.00 85.88 142 ILE A CA 1
ATOM 1045 C C . ILE A 1 142 ? -3.678 -0.709 7.792 1.00 85.88 142 ILE A C 1
ATOM 1047 O O . ILE A 1 142 ? -3.845 -0.198 6.687 1.00 85.88 142 ILE A O 1
ATOM 1051 N N . ASN A 1 143 ? -3.306 -0.013 8.865 1.00 85.50 143 ASN A N 1
ATOM 1052 C CA . ASN A 1 143 ? -3.148 1.435 8.858 1.00 85.50 143 ASN A CA 1
ATOM 1053 C C . ASN A 1 143 ? -1.938 1.878 8.029 1.00 85.50 143 ASN A C 1
ATOM 1055 O O . ASN A 1 143 ? -2.050 2.800 7.226 1.00 85.50 143 ASN A O 1
ATOM 1059 N N . MET A 1 144 ? -0.804 1.180 8.142 1.00 90.19 144 MET A N 1
ATOM 1060 C CA . MET A 1 144 ? 0.373 1.459 7.313 1.00 90.19 144 MET A CA 1
ATOM 1061 C C . MET A 1 144 ? 0.085 1.262 5.819 1.00 90.19 144 MET A C 1
ATOM 1063 O O . MET A 1 144 ? 0.466 2.104 5.008 1.00 90.19 144 MET A O 1
ATOM 1067 N N . VAL A 1 145 ? -0.619 0.185 5.448 1.00 91.88 145 VAL A N 1
ATOM 1068 C CA . VAL A 1 145 ? -1.039 -0.059 4.060 1.00 91.88 145 VAL A CA 1
ATOM 1069 C C . VAL A 1 145 ? -2.005 1.029 3.595 1.00 91.88 145 VAL A C 1
ATOM 1071 O O . VAL A 1 145 ? -1.827 1.550 2.500 1.00 91.88 145 VAL A O 1
ATOM 1074 N N . ALA A 1 146 ? -2.981 1.421 4.417 1.00 85.94 146 ALA A N 1
ATOM 1075 C CA . ALA A 1 146 ? -3.925 2.477 4.060 1.00 85.94 146 ALA A CA 1
ATOM 1076 C C . ALA A 1 146 ? -3.232 3.826 3.815 1.00 85.94 146 ALA A C 1
ATOM 1078 O O . ALA A 1 146 ? -3.455 4.456 2.782 1.00 85.94 146 ALA A O 1
ATOM 1079 N N . ASN A 1 147 ? -2.340 4.238 4.719 1.00 87.94 147 ASN A N 1
ATOM 1080 C CA . ASN A 1 147 ? -1.598 5.494 4.592 1.00 87.94 147 ASN A CA 1
ATOM 1081 C C . ASN A 1 147 ? -0.732 5.497 3.331 1.00 87.94 147 ASN A C 1
ATOM 1083 O O . ASN A 1 147 ? -0.717 6.480 2.594 1.00 87.94 147 ASN A O 1
ATOM 1087 N N . LEU A 1 148 ? -0.063 4.375 3.055 1.00 93.12 148 LEU A N 1
ATOM 1088 C CA . LEU A 1 148 ? 0.751 4.205 1.860 1.00 93.12 148 LEU A CA 1
ATOM 1089 C C . LEU A 1 148 ? -0.079 4.239 0.571 1.00 93.12 148 LEU A C 1
ATOM 1091 O O . LEU A 1 148 ? 0.323 4.868 -0.404 1.00 93.12 148 LEU A O 1
ATOM 1095 N N . VAL A 1 149 ? -1.226 3.557 0.547 1.00 92.12 149 VAL A N 1
ATOM 1096 C CA . VAL A 1 149 ? -2.118 3.525 -0.620 1.00 92.12 149 VAL A CA 1
ATOM 1097 C C . VAL A 1 149 ? -2.694 4.907 -0.897 1.00 92.12 149 VAL A C 1
ATOM 1099 O O . VAL A 1 149 ? -2.683 5.333 -2.049 1.00 92.12 149 VAL A O 1
ATOM 1102 N N . SER A 1 150 ? -3.117 5.634 0.137 1.00 88.12 150 SER A N 1
ATOM 1103 C CA . SER A 1 150 ? -3.614 7.004 -0.006 1.00 88.12 150 SER A CA 1
ATOM 1104 C C . SER A 1 150 ? -2.527 7.950 -0.533 1.00 88.12 150 SER A C 1
ATOM 1106 O O . SER A 1 150 ? -2.728 8.660 -1.523 1.00 88.12 150 SER A O 1
ATOM 1108 N N . SER A 1 151 ? -1.327 7.906 0.053 1.00 91.62 151 SER A N 1
ATOM 1109 C CA . SER A 1 151 ? -0.233 8.810 -0.306 1.00 91.62 151 SER A CA 1
ATOM 1110 C C . SER A 1 151 ? 0.351 8.513 -1.694 1.00 91.62 151 SER A C 1
ATOM 1112 O O . SER A 1 151 ? 0.388 9.387 -2.561 1.00 91.62 151 SER A O 1
ATOM 1114 N N . VAL A 1 152 ? 0.740 7.264 -1.963 1.00 95.62 152 VAL A N 1
ATOM 1115 C CA . VAL A 1 152 ? 1.282 6.848 -3.268 1.00 95.62 152 VAL A CA 1
ATOM 1116 C C . VAL A 1 152 ? 0.195 6.881 -4.341 1.00 95.62 152 VAL A C 1
ATOM 1118 O O . VAL A 1 152 ? 0.490 7.194 -5.495 1.00 95.62 152 VAL A O 1
ATOM 1121 N N . GLY A 1 153 ? -1.062 6.605 -3.984 1.00 93.00 153 GLY A N 1
ATOM 1122 C CA . GLY A 1 153 ? -2.208 6.697 -4.886 1.00 93.00 153 GLY A CA 1
ATOM 1123 C C . GLY A 1 153 ? -2.433 8.133 -5.345 1.00 93.00 153 GLY A C 1
ATOM 1124 O O . GLY A 1 153 ? -2.554 8.372 -6.545 1.00 93.00 153 GLY A O 1
ATOM 1125 N N . THR A 1 154 ? -2.373 9.093 -4.419 1.00 91.94 154 THR A N 1
ATOM 1126 C CA . THR A 1 154 ? -2.435 10.534 -4.713 1.00 91.94 154 THR A CA 1
ATOM 1127 C C . THR A 1 154 ? -1.275 10.978 -5.603 1.00 91.94 154 THR A C 1
ATOM 1129 O O . THR A 1 154 ? -1.482 11.629 -6.630 1.00 91.94 154 THR A O 1
ATOM 1132 N N . LEU A 1 155 ? -0.053 10.558 -5.269 1.00 94.44 155 LEU A N 1
ATOM 1133 C CA . LEU A 1 155 ? 1.142 10.837 -6.063 1.00 94.44 155 LEU A CA 1
ATOM 1134 C C . LEU A 1 155 ? 1.016 10.282 -7.500 1.00 94.44 155 LEU A C 1
ATOM 1136 O O . LEU A 1 155 ? 1.313 10.972 -8.479 1.00 94.44 155 LEU A O 1
ATOM 1140 N N . LEU A 1 156 ? 0.549 9.037 -7.646 1.00 94.00 156 LEU A N 1
ATOM 1141 C CA . LEU A 1 156 ? 0.323 8.391 -8.941 1.00 94.00 156 LEU A CA 1
ATOM 1142 C C . LEU A 1 156 ? -0.813 9.060 -9.726 1.00 94.00 156 LEU A C 1
ATOM 1144 O O . LEU A 1 156 ? -0.724 9.180 -10.950 1.00 94.00 156 LEU A O 1
ATOM 1148 N N . PHE A 1 157 ? -1.860 9.515 -9.039 1.00 92.12 157 PHE A N 1
ATOM 1149 C CA . PHE A 1 157 ? -2.969 10.244 -9.642 1.00 92.12 157 PHE A CA 1
ATOM 1150 C C . PHE A 1 157 ? -2.514 11.584 -10.236 1.00 92.12 157 PHE A C 1
ATOM 1152 O O . PHE A 1 157 ? -2.894 11.903 -11.366 1.00 92.12 157 PHE A O 1
ATOM 1159 N N . GLY A 1 158 ? -1.630 12.315 -9.548 1.00 91.06 158 GLY A N 1
ATOM 1160 C CA . GLY A 1 158 ? -1.015 13.539 -10.072 1.00 91.06 158 GLY A CA 1
ATOM 1161 C C . GLY A 1 158 ? -0.258 13.308 -11.384 1.00 91.06 158 GLY A C 1
ATOM 1162 O O . GLY A 1 158 ? -0.536 13.963 -12.390 1.00 91.06 158 GLY A O 1
ATOM 1163 N N . ILE A 1 159 ? 0.622 12.301 -11.434 1.00 89.75 159 ILE A N 1
ATOM 1164 C CA . ILE A 1 159 ? 1.339 11.944 -12.676 1.00 89.75 159 ILE A CA 1
ATOM 1165 C C . ILE A 1 159 ? 0.386 11.492 -13.774 1.00 89.75 159 ILE A C 1
ATOM 1167 O O . ILE A 1 159 ? 0.570 11.859 -14.936 1.00 89.75 159 ILE A O 1
ATOM 1171 N N . SER A 1 160 ? -0.605 10.667 -13.428 1.00 89.25 160 SER A N 1
ATOM 1172 C CA . SER A 1 160 ? -1.603 10.190 -14.384 1.00 89.25 160 SER A CA 1
ATOM 1173 C C . SER A 1 160 ? -2.318 11.362 -15.046 1.00 89.25 160 SER A C 1
ATOM 1175 O O . SER A 1 160 ? -2.455 11.395 -16.270 1.00 89.25 160 SER A O 1
ATOM 1177 N N . SER A 1 161 ? -2.693 12.360 -14.247 1.00 86.06 161 SER A N 1
ATOM 1178 C CA . SER A 1 161 ? -3.355 13.577 -14.710 1.00 86.06 161 SER A CA 1
ATOM 1179 C C . SER A 1 161 ? -2.453 14.406 -15.630 1.00 86.06 161 SER A C 1
ATOM 1181 O O . SER A 1 161 ? -2.888 14.772 -16.722 1.00 86.06 161 SER A O 1
ATOM 1183 N N . LEU A 1 162 ? -1.177 14.604 -15.268 1.00 84.94 162 LEU A N 1
ATOM 1184 C CA . LEU A 1 162 ? -0.200 15.306 -16.116 1.00 84.94 162 LEU A CA 1
ATOM 1185 C C . LEU A 1 162 ? 0.022 14.636 -17.482 1.00 84.94 162 LEU A C 1
ATOM 1187 O O . LEU A 1 162 ? 0.281 15.315 -18.472 1.00 84.94 162 LEU A O 1
ATOM 1191 N N . ASN A 1 163 ? -0.073 13.307 -17.551 1.00 81.38 163 ASN A N 1
ATOM 1192 C CA . ASN A 1 163 ? 0.268 12.528 -18.746 1.00 81.38 163 ASN A CA 1
ATOM 1193 C C . ASN A 1 163 ? -0.963 12.101 -19.568 1.00 81.38 163 ASN A C 1
ATOM 1195 O O . ASN A 1 163 ? -0.945 11.078 -20.249 1.00 81.38 163 ASN A O 1
ATOM 1199 N N . GLY A 1 164 ? -2.045 12.886 -19.542 1.00 67.38 164 GLY A N 1
ATOM 1200 C CA . GLY A 1 164 ? -3.216 12.652 -20.398 1.00 67.38 164 GLY A CA 1
ATOM 1201 C C . GLY A 1 164 ? -4.292 11.739 -19.800 1.00 67.38 164 GLY A C 1
ATOM 1202 O O . GLY A 1 164 ? -5.087 11.177 -20.555 1.00 67.38 164 GLY A O 1
ATOM 1203 N N . GLY A 1 165 ? -4.306 11.613 -18.467 1.00 58.56 165 GLY A N 1
ATOM 1204 C CA . GLY A 1 165 ? -5.469 11.382 -17.604 1.00 58.56 165 GLY A CA 1
ATOM 1205 C C . GLY A 1 165 ? -6.427 10.274 -18.029 1.00 58.56 165 GLY A C 1
ATOM 1206 O O . GLY A 1 165 ? -7.415 10.529 -18.716 1.00 58.56 165 GLY A O 1
ATOM 1207 N N . ARG A 1 166 ? -6.188 9.042 -17.561 1.00 68.50 166 ARG A N 1
ATOM 1208 C CA . ARG A 1 166 ? -7.170 7.945 -17.700 1.00 68.50 166 ARG A CA 1
ATOM 1209 C C . ARG A 1 166 ? -7.390 7.091 -16.460 1.00 68.50 166 ARG A C 1
ATOM 1211 O O . ARG A 1 166 ? -8.354 6.334 -16.447 1.00 68.50 166 ARG A O 1
ATOM 1218 N N . LEU A 1 167 ? -6.528 7.184 -15.449 1.00 82.19 167 LEU A N 1
ATOM 1219 C CA . LEU A 1 167 ? -6.762 6.494 -14.182 1.00 82.19 167 LEU A CA 1
ATOM 1220 C C . LEU A 1 167 ? -7.541 7.413 -13.250 1.00 82.19 167 LEU A C 1
ATOM 1222 O O . LEU A 1 167 ? -7.131 8.554 -13.028 1.00 82.19 167 LEU A O 1
ATOM 1226 N N . SER A 1 168 ? -8.654 6.911 -12.720 1.00 83.00 168 SER A N 1
ATOM 1227 C CA . SER A 1 168 ? -9.319 7.548 -11.588 1.00 83.00 168 SER A CA 1
ATOM 1228 C C . SER A 1 168 ? -8.444 7.438 -10.333 1.00 83.00 168 SER A C 1
ATOM 1230 O O . SER A 1 168 ? -7.550 6.593 -10.268 1.00 83.00 168 SER A O 1
ATOM 1232 N N . ALA A 1 169 ? -8.710 8.255 -9.310 1.00 80.69 169 ALA A N 1
ATOM 1233 C CA . ALA A 1 169 ? -8.008 8.143 -8.028 1.00 80.69 169 ALA A CA 1
ATOM 1234 C C . ALA A 1 169 ? -8.130 6.728 -7.422 1.00 80.69 169 ALA A C 1
ATOM 1236 O O . ALA A 1 169 ? -7.144 6.178 -6.940 1.00 80.69 169 ALA A O 1
ATOM 1237 N N . ALA A 1 170 ? -9.303 6.096 -7.545 1.00 77.75 170 ALA A N 1
ATOM 1238 C CA . ALA A 1 170 ? -9.523 4.710 -7.128 1.00 77.75 170 ALA A CA 1
ATOM 1239 C C . ALA A 1 170 ? -8.682 3.710 -7.943 1.00 77.75 170 ALA A C 1
ATOM 1241 O O . ALA A 1 170 ? -8.087 2.792 -7.382 1.00 77.75 170 ALA A O 1
ATOM 1242 N N . ASP A 1 171 ? -8.563 3.899 -9.261 1.00 83.19 171 ASP A N 1
ATOM 1243 C CA . ASP A 1 171 ? -7.680 3.051 -10.069 1.00 83.19 171 ASP A CA 1
ATOM 1244 C C . ASP A 1 171 ? -6.218 3.209 -9.643 1.00 83.19 171 ASP A C 1
ATOM 1246 O O . ASP A 1 171 ? -5.485 2.222 -9.598 1.00 83.19 171 ASP A O 1
ATOM 1250 N N . CYS A 1 172 ? -5.785 4.431 -9.317 1.00 89.06 172 CYS A N 1
ATOM 1251 C CA . CYS A 1 172 ? -4.444 4.688 -8.804 1.00 89.06 172 CYS A CA 1
ATOM 1252 C C . CYS A 1 172 ? -4.193 3.948 -7.484 1.00 89.06 172 CYS A C 1
ATOM 1254 O O . CYS A 1 172 ? -3.167 3.281 -7.380 1.00 89.06 172 CYS A O 1
ATOM 1256 N N . GLU A 1 173 ? -5.127 3.974 -6.530 1.00 88.50 173 GLU A N 1
ATOM 1257 C CA . GLU A 1 173 ? -5.029 3.189 -5.291 1.00 88.50 173 GLU A CA 1
ATOM 1258 C C . GLU A 1 173 ? -4.930 1.678 -5.553 1.00 88.50 173 GLU A C 1
ATOM 1260 O O . GLU A 1 173 ? -4.059 1.013 -4.989 1.00 88.50 173 GLU A O 1
ATOM 1265 N N . LEU A 1 174 ? -5.738 1.127 -6.472 1.00 85.69 174 LEU A N 1
ATOM 1266 C CA . LEU A 1 174 ? -5.603 -0.278 -6.885 1.00 85.69 174 LEU A CA 1
ATOM 1267 C C . LEU A 1 174 ? -4.214 -0.578 -7.448 1.00 85.69 174 LEU A C 1
ATOM 1269 O O . LEU A 1 174 ? -3.642 -1.623 -7.142 1.00 85.69 174 LEU A O 1
ATOM 1273 N N . LYS A 1 175 ? -3.636 0.332 -8.244 1.00 91.94 175 LYS A N 1
ATOM 1274 C CA . LYS A 1 175 ? -2.259 0.163 -8.733 1.00 91.94 175 LYS A CA 1
ATOM 1275 C C . LYS A 1 175 ? -1.235 0.185 -7.610 1.00 91.94 175 LYS A C 1
ATOM 1277 O O . LYS A 1 175 ? -0.216 -0.493 -7.754 1.00 91.94 175 LYS A O 1
ATOM 1282 N N . VAL A 1 176 ? -1.504 0.891 -6.509 1.00 95.56 176 VAL A N 1
ATOM 1283 C CA . VAL A 1 176 ? -0.662 0.802 -5.313 1.00 95.56 176 VAL A CA 1
ATOM 1284 C C . VAL A 1 176 ? -0.767 -0.567 -4.665 1.00 95.56 176 VAL A C 1
ATOM 1286 O O . VAL A 1 176 ? 0.267 -1.181 -4.418 1.00 95.56 176 VAL A O 1
ATOM 1289 N N . TYR A 1 177 ? -1.970 -1.111 -4.480 1.00 94.25 177 TYR A N 1
ATOM 1290 C CA . TYR A 1 177 ? -2.112 -2.483 -3.986 1.00 94.25 177 TYR A CA 1
ATOM 1291 C C . TYR A 1 177 ? -1.415 -3.510 -4.892 1.00 94.25 177 TYR A C 1
ATOM 1293 O O . TYR A 1 177 ? -0.705 -4.378 -4.384 1.00 94.25 177 TYR A O 1
ATOM 1301 N N . SER A 1 178 ? -1.523 -3.382 -6.223 1.00 92.69 178 SER A N 1
ATOM 1302 C CA . SER A 1 178 ? -0.763 -4.224 -7.160 1.00 92.69 178 SER A CA 1
ATOM 1303 C C . SER A 1 178 ? 0.756 -4.053 -6.990 1.00 92.69 178 SER A C 1
ATOM 1305 O O . SER A 1 178 ? 1.505 -5.023 -7.104 1.00 92.69 178 SER A O 1
ATOM 1307 N N . GLY A 1 179 ? 1.224 -2.829 -6.716 1.00 94.44 179 GLY A N 1
ATOM 1308 C CA . GLY A 1 179 ? 2.622 -2.527 -6.405 1.00 94.44 179 GLY A CA 1
ATOM 1309 C C . GLY A 1 179 ? 3.096 -3.210 -5.121 1.00 94.44 179 GLY A C 1
ATOM 1310 O O . GLY A 1 179 ? 4.112 -3.898 -5.144 1.00 94.44 179 GLY A O 1
ATOM 1311 N N . ILE A 1 180 ? 2.324 -3.109 -4.034 1.00 96.31 180 ILE A N 1
ATOM 1312 C CA . ILE A 1 180 ? 2.603 -3.799 -2.762 1.00 96.31 180 ILE A CA 1
ATOM 1313 C C . ILE A 1 180 ? 2.655 -5.313 -2.982 1.00 96.31 180 ILE A C 1
ATOM 1315 O O . ILE A 1 180 ? 3.592 -5.974 -2.542 1.00 96.31 180 ILE A O 1
ATOM 1319 N N . ALA A 1 181 ? 1.679 -5.874 -3.698 1.00 93.62 181 ALA A N 1
ATOM 1320 C CA . ALA A 1 181 ? 1.621 -7.304 -3.975 1.00 93.62 181 ALA A CA 1
ATOM 1321 C C . ALA A 1 181 ? 2.863 -7.798 -4.751 1.00 93.62 181 ALA A C 1
ATOM 1323 O O . ALA A 1 181 ? 3.353 -8.903 -4.501 1.00 93.62 181 ALA A O 1
ATOM 1324 N N . ARG A 1 182 ? 3.409 -6.979 -5.664 1.00 91.00 182 ARG A N 1
ATOM 1325 C CA . ARG A 1 182 ? 4.650 -7.290 -6.397 1.00 91.00 182 ARG A CA 1
ATOM 1326 C C . ARG A 1 182 ? 5.860 -7.289 -5.483 1.00 91.00 182 ARG A C 1
ATOM 1328 O O . ARG A 1 182 ? 6.618 -8.251 -5.517 1.00 91.00 182 ARG A O 1
ATOM 1335 N N . GLU A 1 183 ? 5.993 -6.280 -4.633 1.00 92.31 183 GLU A N 1
ATOM 1336 C CA . GLU A 1 183 ? 7.088 -6.197 -3.661 1.00 92.31 183 GLU A CA 1
ATOM 1337 C C . GLU A 1 183 ? 7.036 -7.349 -2.648 1.00 92.31 183 GLU A C 1
ATOM 1339 O O . GLU A 1 183 ? 8.067 -7.927 -2.322 1.00 92.31 183 GLU A O 1
ATOM 1344 N N . ILE A 1 184 ? 5.841 -7.777 -2.218 1.00 90.44 184 ILE A N 1
ATOM 1345 C CA . ILE A 1 184 ? 5.664 -8.993 -1.403 1.00 90.44 184 ILE A CA 1
ATOM 1346 C C . ILE A 1 184 ? 6.215 -10.218 -2.135 1.00 90.44 184 ILE A C 1
ATOM 1348 O O . ILE A 1 184 ? 6.978 -11.001 -1.564 1.00 90.44 184 ILE A O 1
ATOM 1352 N N . ASN A 1 185 ? 5.842 -10.386 -3.404 1.00 86.12 185 ASN A N 1
ATOM 1353 C CA . ASN A 1 185 ? 6.312 -11.503 -4.210 1.00 86.12 185 ASN A CA 1
ATOM 1354 C C . ASN A 1 185 ? 7.838 -11.470 -4.397 1.00 86.12 185 ASN A C 1
ATOM 1356 O O . ASN A 1 185 ? 8.515 -12.481 -4.208 1.00 86.12 185 ASN A O 1
ATOM 1360 N N . GLU A 1 186 ? 8.399 -10.309 -4.728 1.00 84.19 186 GLU A N 1
ATOM 1361 C CA . GLU A 1 186 ? 9.838 -10.128 -4.910 1.00 84.19 186 GLU A CA 1
ATOM 1362 C C . GLU A 1 186 ? 10.614 -10.373 -3.616 1.00 84.19 186 GLU A C 1
ATOM 1364 O O . GLU A 1 186 ? 11.598 -11.116 -3.628 1.00 84.19 186 GLU A O 1
ATOM 1369 N N . ALA A 1 187 ? 10.142 -9.844 -2.488 1.00 80.06 187 ALA A N 1
ATOM 1370 C CA . ALA A 1 187 ? 10.761 -10.048 -1.187 1.00 80.06 187 ALA A CA 1
ATOM 1371 C C . ALA A 1 187 ? 10.788 -11.538 -0.800 1.00 80.06 187 ALA A C 1
ATOM 1373 O O . ALA A 1 187 ? 11.824 -12.050 -0.362 1.00 80.06 187 ALA A O 1
ATOM 1374 N N . LEU A 1 188 ? 9.696 -12.271 -1.047 1.00 76.19 188 LEU A N 1
ATOM 1375 C CA . LEU A 1 188 ? 9.619 -13.718 -0.816 1.00 76.19 188 LEU A CA 1
ATOM 1376 C C . LEU A 1 188 ? 10.521 -14.517 -1.770 1.00 76.19 188 LEU A C 1
ATOM 1378 O O . LEU A 1 188 ? 11.187 -15.461 -1.340 1.00 76.19 188 LEU A O 1
ATOM 1382 N N . LEU A 1 189 ? 10.610 -14.130 -3.046 1.00 74.00 189 LEU A N 1
ATOM 1383 C CA . LEU A 1 189 ? 11.519 -14.746 -4.021 1.00 74.00 189 LEU A CA 1
ATOM 1384 C C . LEU A 1 189 ? 12.994 -14.496 -3.681 1.00 74.00 189 LEU A C 1
ATOM 1386 O O . LEU A 1 189 ? 13.834 -15.384 -3.833 1.00 74.00 189 LEU A O 1
ATOM 1390 N N . VAL A 1 190 ? 13.338 -13.297 -3.215 1.00 70.00 190 VAL A N 1
ATOM 1391 C CA . VAL A 1 190 ? 14.693 -12.971 -2.751 1.00 70.00 190 VAL A CA 1
ATOM 1392 C C . VAL A 1 190 ? 15.023 -13.762 -1.489 1.00 70.00 190 VAL A C 1
ATOM 1394 O O . VAL A 1 190 ? 16.129 -14.300 -1.375 1.00 70.00 190 VAL A O 1
ATOM 1397 N N . ALA A 1 191 ? 14.070 -13.884 -0.563 1.00 67.25 191 ALA A N 1
ATOM 1398 C CA . ALA A 1 191 ? 14.226 -14.698 0.633 1.00 67.25 191 ALA A CA 1
ATOM 1399 C C . ALA A 1 191 ? 14.422 -16.183 0.284 1.00 67.25 191 ALA A C 1
ATOM 1401 O O . ALA A 1 191 ? 15.335 -16.810 0.823 1.00 67.25 191 ALA A O 1
ATOM 1402 N N . SER A 1 192 ? 13.656 -16.727 -0.672 1.00 64.94 192 SER A N 1
ATOM 1403 C CA . SER A 1 192 ? 13.797 -18.122 -1.111 1.00 64.94 192 SER A CA 1
ATOM 1404 C C . SER A 1 192 ? 15.147 -18.397 -1.779 1.00 64.94 192 SER A C 1
ATOM 1406 O O . SER A 1 192 ? 15.790 -19.407 -1.488 1.00 64.94 192 SER A O 1
ATOM 1408 N N . ARG A 1 193 ? 15.640 -17.463 -2.604 1.00 65.00 193 ARG A N 1
ATOM 1409 C CA . ARG A 1 193 ? 16.966 -17.543 -3.247 1.00 65.00 193 ARG A CA 1
ATOM 1410 C C . ARG A 1 193 ? 18.119 -17.389 -2.255 1.00 65.00 193 ARG A C 1
ATOM 1412 O O . ARG A 1 193 ? 19.180 -17.969 -2.461 1.00 65.00 193 ARG A O 1
ATOM 1419 N N . GLY A 1 194 ? 17.919 -16.622 -1.183 1.00 56.91 194 GLY A N 1
ATOM 1420 C CA . GLY A 1 194 ? 18.886 -16.436 -0.096 1.00 56.91 194 GLY A CA 1
ATOM 1421 C C . GLY A 1 194 ? 19.008 -17.626 0.866 1.00 56.91 194 GLY A C 1
ATOM 1422 O O . GLY A 1 194 ? 19.823 -17.572 1.789 1.00 56.91 194 GLY A O 1
ATOM 1423 N N . GLY A 1 195 ? 18.219 -18.686 0.659 1.00 55.50 195 GLY A N 1
ATOM 1424 C CA . GLY A 1 195 ? 18.149 -19.866 1.518 1.00 55.50 195 GLY A CA 1
ATOM 1425 C C . GLY A 1 195 ? 17.298 -19.655 2.777 1.00 55.50 195 GLY A C 1
ATOM 1426 O O . GLY A 1 195 ? 16.920 -18.536 3.123 1.00 55.50 195 GLY A O 1
ATOM 1427 N N . ASN A 1 196 ? 17.032 -20.745 3.509 1.00 50.19 196 ASN A N 1
ATOM 1428 C CA . ASN A 1 196 ? 16.113 -20.773 4.661 1.00 50.19 196 ASN A CA 1
ATOM 1429 C C . ASN A 1 196 ? 16.358 -19.669 5.709 1.00 50.19 196 ASN A C 1
ATOM 1431 O O . ASN A 1 196 ? 15.420 -19.258 6.375 1.00 50.19 196 ASN A O 1
ATOM 1435 N N . ARG A 1 197 ? 17.583 -19.139 5.848 1.00 49.81 197 ARG A N 1
ATOM 1436 C CA . ARG A 1 197 ? 17.900 -18.066 6.811 1.00 49.81 197 ARG A CA 1
ATOM 1437 C C . ARG A 1 197 ? 17.159 -16.749 6.558 1.00 49.81 197 ARG A C 1
ATOM 1439 O O . ARG A 1 197 ? 16.843 -16.083 7.534 1.00 49.81 197 ARG A O 1
ATOM 1446 N N . LYS A 1 198 ? 16.882 -16.377 5.301 1.00 48.59 198 LYS A N 1
ATOM 1447 C CA . LYS A 1 198 ? 16.092 -15.170 4.986 1.00 48.59 198 LYS A CA 1
ATOM 1448 C C . LYS A 1 198 ? 14.588 -15.434 5.002 1.00 48.59 198 LYS A C 1
ATOM 1450 O O . LYS A 1 198 ? 13.823 -14.535 5.289 1.00 48.59 198 LYS A O 1
ATOM 1455 N N . LEU A 1 199 ? 14.144 -16.664 4.756 1.00 48.25 199 LEU A N 1
ATOM 1456 C CA . LEU A 1 199 ? 12.731 -17.024 4.952 1.00 48.25 199 LEU A CA 1
ATOM 1457 C C . LEU A 1 199 ? 12.335 -17.052 6.437 1.00 48.25 199 LEU A C 1
ATOM 1459 O O . LEU A 1 199 ? 11.164 -16.910 6.764 1.00 48.25 199 LEU A O 1
ATOM 1463 N N . LEU A 1 200 ? 13.313 -17.223 7.332 1.00 46.06 200 LEU A N 1
ATOM 1464 C CA . LEU A 1 200 ? 13.127 -17.163 8.782 1.00 46.06 200 LEU A CA 1
ATOM 1465 C C . LEU A 1 200 ? 13.113 -15.728 9.337 1.00 46.06 200 LEU A C 1
ATOM 1467 O O . LEU A 1 200 ? 12.831 -15.558 10.521 1.00 46.06 200 LEU A O 1
ATOM 1471 N N . THR A 1 201 ? 13.424 -14.700 8.533 1.00 50.66 201 THR A N 1
ATOM 1472 C CA . THR A 1 201 ? 13.261 -13.310 8.978 1.00 50.66 201 THR A CA 1
ATOM 1473 C C . THR A 1 201 ? 11.802 -12.904 8.827 1.00 50.66 201 THR A C 1
ATOM 1475 O O . THR A 1 201 ? 11.296 -12.790 7.713 1.00 50.66 201 THR A O 1
ATOM 1478 N N . THR A 1 202 ? 11.134 -12.674 9.953 1.00 52.31 202 THR A N 1
ATOM 1479 C CA . THR A 1 202 ? 9.854 -11.964 10.014 1.00 52.31 202 THR A CA 1
ATOM 1480 C C . THR A 1 202 ? 10.077 -10.511 9.580 1.00 52.31 202 THR A C 1
ATOM 1482 O O . THR A 1 202 ? 11.079 -9.922 9.982 1.00 52.31 202 THR A O 1
ATOM 1485 N N . HIS A 1 203 ? 9.159 -9.934 8.794 1.00 64.88 203 HIS A N 1
ATOM 1486 C CA . HIS A 1 203 ? 9.241 -8.572 8.221 1.00 64.88 203 HIS A CA 1
ATOM 1487 C C . HIS A 1 203 ? 10.185 -8.433 7.012 1.00 64.88 203 HIS A C 1
ATOM 1489 O O . HIS A 1 203 ? 11.156 -7.680 7.036 1.00 64.88 203 HIS A O 1
ATOM 1495 N N . LEU A 1 204 ? 9.886 -9.150 5.926 1.00 74.75 204 LEU A N 1
ATOM 1496 C CA . LEU A 1 204 ? 10.579 -8.976 4.644 1.00 74.75 204 LEU A CA 1
ATOM 1497 C C . LEU A 1 204 ? 10.247 -7.642 3.956 1.00 74.75 204 LEU A C 1
ATOM 1499 O O . LEU A 1 204 ? 11.049 -7.167 3.155 1.00 74.75 204 LEU A O 1
ATOM 1503 N N . LEU A 1 205 ? 9.084 -7.061 4.262 1.00 86.44 205 LEU A N 1
ATOM 1504 C CA . LEU A 1 205 ? 8.640 -5.765 3.761 1.00 86.44 205 LEU A CA 1
ATOM 1505 C C . LEU A 1 205 ? 8.330 -4.834 4.938 1.00 86.44 205 LEU A C 1
ATOM 1507 O O . LEU A 1 205 ? 7.476 -5.139 5.774 1.00 86.44 205 LEU A O 1
ATOM 1511 N N . ASP A 1 206 ? 9.024 -3.696 4.999 1.00 89.25 206 ASP A N 1
ATOM 1512 C CA . ASP A 1 206 ? 8.903 -2.729 6.089 1.00 89.25 206 ASP A CA 1
ATOM 1513 C C . ASP A 1 206 ? 8.318 -1.398 5.596 1.00 89.25 206 ASP A C 1
ATOM 1515 O O . ASP A 1 206 ? 8.997 -0.616 4.938 1.00 89.25 206 ASP A O 1
ATOM 1519 N N . LEU A 1 207 ? 7.073 -1.100 5.975 1.00 91.25 207 LEU A N 1
ATOM 1520 C CA . LEU A 1 207 ? 6.396 0.154 5.611 1.00 91.25 207 LEU A CA 1
ATOM 1521 C C . LEU A 1 207 ? 6.797 1.366 6.473 1.00 91.25 207 LEU A C 1
ATOM 1523 O O . LEU A 1 207 ? 6.210 2.431 6.334 1.00 91.25 207 LEU A O 1
ATOM 1527 N N . ALA A 1 208 ? 7.795 1.223 7.345 1.00 92.56 208 ALA A N 1
ATOM 1528 C CA . ALA A 1 208 ? 8.519 2.329 7.972 1.00 92.56 208 ALA A CA 1
ATOM 1529 C C . ALA A 1 208 ? 9.884 2.585 7.299 1.00 92.56 208 ALA A C 1
ATOM 1531 O O . ALA A 1 208 ? 10.610 3.493 7.695 1.00 92.56 208 ALA A O 1
ATOM 1532 N N . ASN A 1 209 ? 10.260 1.780 6.297 1.00 93.69 209 ASN A N 1
ATOM 1533 C CA . ASN A 1 209 ? 11.525 1.903 5.586 1.00 93.69 209 ASN A CA 1
ATOM 1534 C C . ASN A 1 209 ? 11.332 2.608 4.233 1.00 93.69 209 ASN A C 1
ATOM 1536 O O . ASN A 1 209 ? 10.580 2.152 3.368 1.00 93.69 209 ASN A O 1
ATOM 1540 N N . SER A 1 210 ? 12.073 3.697 4.030 1.00 94.06 210 SER A N 1
ATOM 1541 C CA . SER A 1 210 ? 11.989 4.530 2.828 1.00 94.06 210 SER A CA 1
ATOM 1542 C C . SER A 1 210 ? 12.300 3.787 1.523 1.00 94.06 210 SER A C 1
ATOM 1544 O O . SER A 1 210 ? 11.668 4.069 0.505 1.00 94.06 210 SER A O 1
ATOM 1546 N N . ASP A 1 211 ? 13.219 2.815 1.532 1.00 92.25 211 ASP A N 1
ATOM 1547 C CA . ASP A 1 211 ? 13.557 2.032 0.335 1.00 92.25 211 ASP A CA 1
ATOM 1548 C C . ASP A 1 211 ? 12.399 1.117 -0.069 1.00 92.25 211 ASP A C 1
ATOM 1550 O O . ASP A 1 211 ? 12.063 1.040 -1.251 1.00 92.25 211 ASP A O 1
ATOM 1554 N N . SER A 1 212 ? 11.746 0.481 0.911 1.00 92.88 212 SER A N 1
ATOM 1555 C CA . SER A 1 212 ? 10.555 -0.347 0.673 1.00 92.88 212 SER A CA 1
ATOM 1556 C C . SER A 1 212 ? 9.420 0.492 0.084 1.00 92.88 212 SER A C 1
ATOM 1558 O O . SER A 1 212 ? 8.824 0.116 -0.922 1.00 92.88 212 SER A O 1
ATOM 1560 N N . ILE A 1 213 ? 9.162 1.672 0.653 1.00 96.19 213 ILE A N 1
ATOM 1561 C CA . ILE A 1 213 ? 8.124 2.592 0.166 1.00 96.19 213 ILE A CA 1
ATOM 1562 C C . ILE A 1 213 ? 8.449 3.100 -1.248 1.00 96.19 213 ILE A C 1
ATOM 1564 O O . ILE A 1 213 ? 7.574 3.132 -2.114 1.00 96.19 213 ILE A O 1
ATOM 1568 N N . SER A 1 214 ? 9.710 3.457 -1.516 1.00 95.88 214 SER A N 1
ATOM 1569 C CA . SER A 1 214 ? 10.161 3.877 -2.849 1.00 95.88 214 SER A CA 1
ATOM 1570 C C . SER A 1 214 ? 10.025 2.753 -3.882 1.00 95.88 214 SER A C 1
ATOM 1572 O O . SER A 1 214 ? 9.601 3.008 -5.013 1.00 95.88 214 SER A O 1
ATOM 1574 N N . GLY A 1 215 ? 10.356 1.513 -3.500 1.00 94.50 215 GLY A N 1
ATOM 1575 C CA . GLY A 1 215 ? 10.138 0.309 -4.306 1.00 94.50 215 GLY A CA 1
ATOM 1576 C C . GLY A 1 215 ? 8.665 0.142 -4.663 1.00 94.50 215 GLY A C 1
ATOM 1577 O O . GLY A 1 215 ? 8.317 0.136 -5.844 1.00 94.50 215 GLY A O 1
ATOM 1578 N N . ILE A 1 216 ? 7.783 0.181 -3.657 1.00 96.44 216 ILE A N 1
ATOM 1579 C CA . ILE A 1 216 ? 6.329 0.105 -3.845 1.00 96.44 216 ILE A CA 1
ATOM 1580 C C . ILE A 1 216 ? 5.834 1.206 -4.784 1.00 96.44 216 ILE A C 1
ATOM 1582 O O . ILE A 1 216 ? 5.091 0.905 -5.718 1.00 96.44 216 ILE A O 1
ATOM 1586 N N . ALA A 1 217 ? 6.255 2.462 -4.607 1.00 96.56 217 ALA A N 1
ATOM 1587 C CA . ALA A 1 217 ? 5.857 3.555 -5.495 1.00 96.56 217 ALA A CA 1
ATOM 1588 C C . ALA A 1 217 ? 6.252 3.271 -6.955 1.00 96.56 217 ALA A C 1
ATOM 1590 O O . ALA A 1 217 ? 5.419 3.344 -7.860 1.00 96.56 217 ALA A O 1
ATOM 1591 N N . LYS A 1 218 ? 7.496 2.843 -7.202 1.00 94.44 218 LYS A N 1
ATOM 1592 C CA . LYS A 1 218 ? 7.969 2.477 -8.550 1.00 94.44 218 LYS A CA 1
ATOM 1593 C C . LYS A 1 218 ? 7.200 1.286 -9.127 1.00 94.44 218 LYS A C 1
ATOM 1595 O O . LYS A 1 218 ? 6.771 1.342 -10.280 1.00 94.44 218 LYS A O 1
ATOM 1600 N N . SER A 1 219 ? 6.965 0.249 -8.329 1.00 94.19 219 SER A N 1
ATOM 1601 C CA . SER A 1 219 ? 6.177 -0.930 -8.704 1.00 94.19 219 SER A CA 1
ATOM 1602 C C . SER A 1 219 ? 4.710 -0.586 -8.990 1.00 94.19 219 SER A C 1
ATOM 1604 O O . SER A 1 219 ? 4.088 -1.180 -9.877 1.00 94.19 219 SER A O 1
ATOM 1606 N N . SER A 1 220 ? 4.164 0.429 -8.317 1.00 95.00 220 SER A N 1
ATOM 1607 C CA . SER A 1 220 ? 2.820 0.970 -8.554 1.00 95.00 220 SER A CA 1
ATOM 1608 C C . SER A 1 220 ? 2.739 1.697 -9.896 1.00 95.00 220 SER A C 1
ATOM 1610 O O . SER A 1 220 ? 1.866 1.395 -10.712 1.00 95.00 220 SER A O 1
ATOM 1612 N N . LEU A 1 221 ? 3.698 2.584 -10.186 1.00 92.75 221 LEU A N 1
ATOM 1613 C CA . LEU A 1 221 ? 3.805 3.253 -11.487 1.00 92.75 221 LEU A CA 1
ATOM 1614 C C . LEU A 1 221 ? 4.010 2.249 -12.626 1.00 92.75 221 LEU A C 1
ATOM 1616 O O . LEU A 1 221 ? 3.373 2.356 -13.675 1.00 92.75 221 LEU A O 1
ATOM 1620 N N . TYR A 1 222 ? 4.830 1.220 -12.405 1.00 90.19 222 TYR A N 1
ATOM 1621 C CA . TYR A 1 222 ? 4.990 0.131 -13.360 1.00 90.19 222 TYR A CA 1
ATOM 1622 C C . TYR A 1 222 ? 3.654 -0.591 -13.606 1.00 90.19 222 TYR A C 1
ATOM 1624 O O . TYR A 1 222 ? 3.246 -0.748 -14.758 1.00 90.19 222 TYR A O 1
ATOM 1632 N N . SER A 1 223 ? 2.913 -0.952 -12.551 1.00 88.88 223 SER A N 1
ATOM 1633 C CA . SER A 1 223 ? 1.564 -1.546 -12.649 1.00 88.88 223 SER A CA 1
ATOM 1634 C C . SER A 1 223 ? 0.576 -0.672 -13.420 1.00 88.88 223 SER A C 1
ATOM 1636 O O . SER A 1 223 ? -0.246 -1.188 -14.182 1.00 88.88 223 SER A O 1
ATOM 1638 N N . ALA A 1 224 ? 0.656 0.644 -13.235 1.00 88.38 224 ALA A N 1
ATOM 1639 C CA . ALA A 1 224 ? -0.153 1.615 -13.953 1.00 88.38 224 ALA A CA 1
ATOM 1640 C C . ALA A 1 224 ? 0.204 1.653 -15.448 1.00 88.38 224 ALA A C 1
ATOM 1642 O O . ALA A 1 224 ? -0.692 1.579 -16.293 1.00 88.38 224 ALA A O 1
ATOM 1643 N N . SER A 1 225 ? 1.501 1.674 -15.771 1.00 87.06 225 SER A N 1
ATOM 1644 C CA . SER A 1 225 ? 2.014 1.740 -17.147 1.00 87.06 225 SER A CA 1
ATOM 1645 C C . SER A 1 225 ? 1.658 0.523 -18.005 1.00 87.06 225 SER A C 1
ATOM 1647 O O . SER A 1 225 ? 1.394 0.670 -19.196 1.00 87.06 225 SER A O 1
ATOM 1649 N N . LEU A 1 226 ? 1.555 -0.670 -17.406 1.00 84.44 226 LEU A N 1
ATOM 1650 C CA . LEU A 1 226 ? 1.163 -1.887 -18.129 1.00 84.44 226 LEU A CA 1
ATOM 1651 C C . LEU A 1 226 ? -0.263 -1.821 -18.679 1.00 84.44 226 LEU A C 1
ATOM 1653 O O . LEU A 1 226 ? -0.559 -2.419 -19.709 1.00 84.44 226 LEU A O 1
ATOM 1657 N N . THR A 1 227 ? -1.151 -1.108 -17.989 1.00 79.56 227 THR A N 1
ATOM 1658 C CA . THR A 1 227 ? -2.548 -0.932 -18.409 1.00 79.56 227 THR A CA 1
ATOM 1659 C C . THR A 1 227 ? -2.810 0.428 -19.046 1.00 79.56 227 THR A C 1
ATOM 1661 O O . THR A 1 227 ? -3.911 0.669 -19.534 1.00 79.56 227 THR A O 1
ATOM 1664 N N . ASN A 1 228 ? -1.820 1.323 -19.045 1.00 80.94 228 ASN A N 1
ATOM 1665 C CA . ASN A 1 228 ? -1.934 2.650 -19.623 1.00 80.94 228 ASN A CA 1
ATOM 1666 C C . ASN A 1 228 ? -0.623 3.079 -20.296 1.00 80.94 228 ASN A C 1
ATOM 1668 O O . ASN A 1 228 ? 0.312 3.547 -19.646 1.00 80.94 228 ASN A O 1
ATOM 1672 N N . ILE A 1 229 ? -0.607 2.984 -21.629 1.00 80.69 229 ILE A N 1
ATOM 1673 C CA . ILE A 1 229 ? 0.548 3.321 -22.470 1.00 80.69 229 ILE A CA 1
ATOM 1674 C C . ILE A 1 229 ? 1.042 4.762 -22.286 1.00 80.69 229 ILE A C 1
ATOM 1676 O O . ILE A 1 229 ? 2.217 5.031 -22.498 1.00 80.69 229 ILE A O 1
ATOM 1680 N N . GLN A 1 230 ? 0.180 5.688 -21.861 1.00 82.50 230 GLN A N 1
ATOM 1681 C CA . GLN A 1 230 ? 0.549 7.093 -21.662 1.00 82.50 230 GLN A CA 1
ATOM 1682 C C . GLN A 1 230 ? 1.464 7.293 -20.446 1.00 82.50 230 GLN A C 1
ATOM 1684 O O . GLN A 1 230 ? 2.164 8.294 -20.362 1.00 82.50 230 GLN A O 1
ATOM 1689 N N . LEU A 1 231 ? 1.494 6.324 -19.526 1.00 83.62 231 LEU A N 1
ATOM 1690 C CA . LEU A 1 231 ? 2.403 6.317 -18.379 1.00 83.62 231 LEU A CA 1
ATOM 1691 C C . LEU A 1 231 ? 3.710 5.573 -18.679 1.00 83.62 231 LEU A C 1
ATOM 1693 O O . LEU A 1 231 ? 4.572 5.468 -17.807 1.00 83.62 231 LEU A O 1
ATOM 1697 N N . MET A 1 232 ? 3.888 5.041 -19.895 1.00 79.94 232 MET A N 1
ATOM 1698 C CA . MET A 1 232 ? 5.156 4.429 -20.280 1.00 79.94 232 MET A CA 1
ATOM 1699 C C . MET A 1 232 ? 6.257 5.487 -20.346 1.00 79.94 232 MET A C 1
ATOM 1701 O O . MET A 1 232 ? 6.201 6.410 -21.152 1.00 79.94 232 MET A O 1
ATOM 1705 N N . GLY A 1 233 ? 7.283 5.321 -19.511 1.00 77.94 233 GLY A N 1
ATOM 1706 C CA . GLY A 1 233 ? 8.389 6.274 -19.406 1.00 77.94 233 GLY A CA 1
ATOM 1707 C C . GLY A 1 233 ? 8.086 7.495 -18.535 1.00 77.94 233 GLY A C 1
ATOM 1708 O O . GLY A 1 233 ? 8.961 8.344 -18.387 1.00 77.94 233 GLY A O 1
ATOM 1709 N N . ALA A 1 234 ? 6.894 7.573 -17.931 1.00 85.12 234 ALA A N 1
ATOM 1710 C CA . ALA A 1 234 ? 6.613 8.558 -16.896 1.00 85.12 234 ALA A CA 1
ATOM 1711 C C . ALA A 1 234 ? 7.460 8.273 -15.645 1.00 85.12 234 ALA A C 1
ATOM 1713 O O . ALA A 1 234 ? 7.839 7.132 -15.370 1.00 85.12 234 ALA A O 1
ATOM 1714 N N . GLY A 1 235 ? 7.741 9.322 -14.878 1.00 87.00 235 GLY A N 1
ATOM 1715 C CA . GLY A 1 235 ? 8.463 9.245 -13.616 1.00 87.00 235 GLY A CA 1
ATOM 1716 C C . GLY A 1 235 ? 7.846 10.174 -12.581 1.00 87.00 235 GLY A C 1
ATOM 1717 O O . GLY A 1 235 ? 7.195 11.159 -12.927 1.00 87.00 235 GLY A O 1
ATOM 1718 N N . TYR A 1 236 ? 8.059 9.850 -11.310 1.00 89.94 236 TYR A N 1
ATOM 1719 C CA . TYR A 1 236 ? 7.709 10.734 -10.206 1.00 89.94 236 TYR A CA 1
ATOM 1720 C C . TYR A 1 236 ? 8.591 11.979 -10.193 1.00 89.94 236 TYR A C 1
ATOM 1722 O O . TYR A 1 236 ? 9.798 11.890 -10.433 1.00 89.94 236 TYR A O 1
ATOM 1730 N N . SER A 1 237 ? 7.991 13.127 -9.861 1.00 88.88 237 SER A N 1
ATOM 1731 C CA . SER A 1 237 ? 8.761 14.296 -9.435 1.00 88.88 237 SER A CA 1
ATOM 1732 C C . SER A 1 237 ? 9.607 13.892 -8.217 1.00 88.88 237 SER A C 1
ATOM 1734 O O . SER A 1 237 ? 9.042 13.334 -7.271 1.00 88.88 237 SER A O 1
ATOM 1736 N N . PRO A 1 238 ? 10.936 14.121 -8.217 1.00 90.81 238 PRO A N 1
ATOM 1737 C CA . PRO A 1 238 ? 11.796 13.708 -7.110 1.00 90.81 238 PRO A CA 1
ATOM 1738 C C . PRO A 1 238 ? 11.347 14.272 -5.761 1.00 90.81 238 PRO A C 1
ATOM 1740 O O . PRO A 1 238 ? 11.294 13.526 -4.789 1.00 90.81 238 PRO A O 1
ATOM 1743 N N . ALA A 1 239 ? 10.949 15.548 -5.729 1.00 88.75 239 ALA A N 1
ATOM 1744 C CA . ALA A 1 239 ? 10.481 16.210 -4.515 1.00 88.75 239 ALA A CA 1
ATOM 1745 C C . ALA A 1 239 ? 9.173 15.591 -4.000 1.00 88.75 239 ALA A C 1
ATOM 1747 O O . ALA A 1 239 ? 9.073 15.243 -2.828 1.00 88.75 239 ALA A O 1
ATOM 1748 N N . ALA A 1 240 ? 8.195 15.372 -4.885 1.00 92.19 240 ALA A N 1
ATOM 1749 C CA . ALA A 1 240 ? 6.921 14.764 -4.506 1.00 92.19 240 ALA A CA 1
ATOM 1750 C C . ALA A 1 240 ? 7.100 13.319 -4.010 1.00 92.19 240 ALA A C 1
ATOM 1752 O O . ALA A 1 240 ? 6.498 12.927 -3.011 1.00 92.19 240 ALA A O 1
ATOM 1753 N N . LEU A 1 241 ? 7.970 12.540 -4.669 1.00 95.75 241 LEU A N 1
ATOM 1754 C CA . LEU A 1 241 ? 8.308 11.185 -4.236 1.00 95.75 241 LEU A CA 1
ATOM 1755 C C . LEU A 1 241 ? 8.975 11.188 -2.859 1.00 95.75 241 LEU A C 1
ATOM 1757 O O . LEU A 1 241 ? 8.597 10.388 -2.010 1.00 95.75 241 LEU A O 1
ATOM 1761 N N . GLU A 1 242 ? 9.940 12.077 -2.627 1.00 95.12 242 GLU A N 1
ATOM 1762 C CA . GLU A 1 242 ? 10.599 12.222 -1.329 1.00 95.12 242 GLU A CA 1
ATOM 1763 C C . GLU A 1 242 ? 9.594 12.593 -0.232 1.00 95.12 242 GLU A C 1
ATOM 1765 O O . GLU A 1 242 ? 9.596 11.976 0.831 1.00 95.12 242 GLU A O 1
ATOM 1770 N N . SER A 1 243 ? 8.673 13.527 -0.495 1.00 94.69 243 SER A N 1
ATOM 1771 C CA . SER A 1 243 ? 7.593 13.864 0.440 1.00 94.69 243 SER A CA 1
ATOM 1772 C C . SER A 1 243 ? 6.703 12.672 0.769 1.00 94.69 243 SER A C 1
ATOM 1774 O O . SER A 1 243 ? 6.477 12.393 1.946 1.00 94.69 243 SER A O 1
ATOM 1776 N N . THR A 1 244 ? 6.244 11.928 -0.241 1.00 95.44 244 THR A N 1
ATOM 1777 C CA . THR A 1 244 ? 5.439 10.714 -0.031 1.00 95.44 244 THR A CA 1
ATOM 1778 C C . THR A 1 244 ? 6.188 9.660 0.777 1.00 95.44 244 THR A C 1
ATOM 1780 O O . THR A 1 244 ? 5.615 9.069 1.695 1.00 95.44 244 THR A O 1
ATOM 1783 N N . VAL A 1 245 ? 7.456 9.415 0.435 1.00 97.12 245 VAL A N 1
ATOM 1784 C CA . VAL A 1 245 ? 8.290 8.391 1.070 1.00 97.12 245 VAL A CA 1
ATOM 1785 C C . VAL A 1 245 ? 8.536 8.738 2.534 1.00 97.12 245 VAL A C 1
ATOM 1787 O O . VAL A 1 245 ? 8.252 7.909 3.395 1.00 97.12 245 VAL A O 1
ATOM 1790 N N . SER A 1 246 ? 8.990 9.958 2.829 1.00 96.94 246 SER A N 1
ATOM 1791 C CA . SER A 1 246 ? 9.283 10.389 4.200 1.00 96.94 246 SER A CA 1
ATOM 1792 C C . SER A 1 246 ? 8.027 10.431 5.065 1.00 96.94 246 SER A C 1
ATOM 1794 O O . SER A 1 246 ? 8.033 9.890 6.166 1.00 96.94 246 SER A O 1
ATOM 1796 N N . MET A 1 247 ? 6.918 10.975 4.554 1.00 95.31 247 MET A N 1
ATOM 1797 C CA . MET A 1 247 ? 5.646 10.978 5.282 1.00 95.31 247 MET A CA 1
ATOM 1798 C C . MET A 1 247 ? 5.171 9.556 5.605 1.00 95.31 247 MET A C 1
ATOM 1800 O O . MET A 1 247 ? 4.791 9.269 6.739 1.00 95.31 247 MET A O 1
ATOM 1804 N N . SER A 1 248 ? 5.204 8.653 4.621 1.00 94.94 248 SER A N 1
ATOM 1805 C CA . SER A 1 248 ? 4.759 7.269 4.821 1.00 94.94 248 SER A CA 1
ATOM 1806 C C . SER A 1 248 ? 5.686 6.521 5.785 1.00 94.94 248 SER A C 1
ATOM 1808 O O . SER A 1 248 ? 5.202 5.778 6.635 1.00 94.94 248 SER A O 1
ATOM 1810 N N . ALA A 1 249 ? 7.000 6.770 5.722 1.00 96.69 249 ALA A N 1
ATOM 1811 C CA . ALA A 1 249 ? 7.976 6.199 6.646 1.00 96.69 249 ALA A CA 1
ATOM 1812 C C . ALA A 1 249 ? 7.762 6.700 8.083 1.00 96.69 249 ALA A C 1
ATOM 1814 O O . ALA A 1 249 ? 7.739 5.894 9.012 1.00 96.69 249 ALA A O 1
ATOM 1815 N N . ASN A 1 250 ? 7.529 8.003 8.268 1.00 97.25 250 ASN A N 1
ATOM 1816 C CA . ASN A 1 250 ? 7.235 8.601 9.573 1.00 97.25 250 ASN A CA 1
ATOM 1817 C C . ASN A 1 250 ? 5.918 8.074 10.154 1.00 97.25 250 ASN A C 1
ATOM 1819 O O . ASN A 1 250 ? 5.853 7.732 11.336 1.00 97.25 250 ASN A O 1
ATOM 1823 N N . SER A 1 251 ? 4.891 7.932 9.313 1.00 93.75 251 SER A N 1
ATOM 1824 C CA . SER A 1 251 ? 3.624 7.295 9.675 1.00 93.75 251 SER A CA 1
ATOM 1825 C C . SER A 1 251 ? 3.830 5.851 10.137 1.00 93.75 251 SER A C 1
ATOM 1827 O O . SER A 1 251 ? 3.392 5.470 11.225 1.00 93.75 251 SER A O 1
ATOM 1829 N N . GLY A 1 252 ? 4.574 5.061 9.357 1.00 92.81 252 GLY A N 1
ATOM 1830 C CA . GLY A 1 252 ? 4.927 3.687 9.699 1.00 92.81 252 GLY A CA 1
ATOM 1831 C C . GLY A 1 252 ? 5.727 3.590 10.995 1.00 92.81 252 GLY A C 1
ATOM 1832 O O . GLY A 1 252 ? 5.436 2.738 11.833 1.00 92.81 252 GLY A O 1
ATOM 1833 N N . ALA A 1 253 ? 6.686 4.491 11.214 1.00 95.19 253 ALA A N 1
ATOM 1834 C CA . ALA A 1 253 ? 7.465 4.556 12.445 1.00 95.19 253 ALA A CA 1
ATOM 1835 C C . ALA A 1 253 ? 6.585 4.888 13.661 1.00 95.19 253 ALA A C 1
ATOM 1837 O O . ALA A 1 253 ? 6.683 4.213 14.685 1.00 95.19 253 ALA A O 1
ATOM 1838 N N . ALA A 1 254 ? 5.673 5.859 13.549 1.00 93.50 254 ALA A N 1
ATOM 1839 C CA . ALA A 1 254 ? 4.728 6.200 14.613 1.00 93.50 254 ALA A CA 1
ATOM 1840 C C . ALA A 1 254 ? 3.810 5.011 14.968 1.00 93.50 254 ALA A C 1
ATOM 1842 O O . ALA A 1 254 ? 3.638 4.675 16.144 1.00 93.50 254 ALA A O 1
ATOM 1843 N N . ILE A 1 255 ? 3.289 4.306 13.959 1.00 91.44 255 ILE A N 1
ATOM 1844 C CA . ILE A 1 255 ? 2.473 3.099 14.151 1.00 91.44 255 ILE A CA 1
ATOM 1845 C C . ILE A 1 255 ? 3.300 1.981 14.801 1.00 91.44 255 ILE A C 1
ATOM 1847 O O . ILE A 1 255 ? 2.858 1.381 15.779 1.00 91.44 255 ILE A O 1
ATOM 1851 N N . LYS A 1 256 ? 4.525 1.727 14.331 1.00 92.38 256 LYS A N 1
ATOM 1852 C CA . LYS A 1 256 ? 5.415 0.717 14.925 1.00 92.38 256 LYS A CA 1
ATOM 1853 C C . LYS A 1 256 ? 5.784 1.023 16.370 1.00 92.38 256 LYS A C 1
ATOM 1855 O O . LYS A 1 256 ? 5.779 0.117 17.198 1.00 92.38 256 LYS A O 1
ATOM 1860 N N . ASN A 1 257 ? 6.044 2.285 16.696 1.00 92.19 257 ASN A N 1
ATOM 1861 C CA . ASN A 1 257 ? 6.299 2.704 18.073 1.00 92.19 257 ASN A CA 1
ATOM 1862 C C . ASN A 1 257 ? 5.089 2.409 18.970 1.00 92.19 257 ASN A C 1
ATOM 1864 O O . ASN A 1 257 ? 5.260 2.006 20.119 1.00 92.19 257 ASN A O 1
ATOM 1868 N N . SER A 1 258 ? 3.872 2.513 18.430 1.00 88.06 258 SER A N 1
ATOM 1869 C CA . SER A 1 258 ? 2.636 2.142 19.132 1.00 88.06 258 SER A CA 1
ATOM 1870 C C . SER A 1 258 ? 2.553 0.643 19.440 1.00 88.06 258 SER A C 1
ATOM 1872 O O . SER A 1 258 ? 1.973 0.268 20.451 1.00 88.06 258 SER A O 1
ATOM 1874 N N . LEU A 1 259 ? 3.155 -0.215 18.607 1.00 88.75 259 LEU A N 1
ATOM 1875 C CA . LEU A 1 259 ? 3.174 -1.672 18.798 1.00 88.75 259 LEU A CA 1
ATOM 1876 C C . LEU A 1 259 ? 4.127 -2.136 19.911 1.00 88.75 259 LEU A C 1
ATOM 1878 O O . LEU A 1 259 ? 4.085 -3.303 20.291 1.00 88.75 259 LEU A O 1
ATOM 1882 N N . SER A 1 260 ? 4.988 -1.252 20.426 1.00 88.50 260 SER A N 1
ATOM 1883 C CA . SER A 1 260 ? 5.917 -1.587 21.514 1.00 88.50 260 SER A CA 1
ATOM 1884 C C . SER A 1 260 ? 5.231 -1.753 22.876 1.00 88.50 260 SER A C 1
ATOM 1886 O O . SER A 1 260 ? 5.764 -2.441 23.745 1.00 88.50 260 SER A O 1
ATOM 1888 N N . ASP A 1 261 ? 4.041 -1.169 23.044 1.00 85.81 261 ASP A N 1
ATOM 1889 C CA . ASP A 1 261 ? 3.227 -1.263 24.251 1.00 85.81 261 ASP A CA 1
ATOM 1890 C C . ASP A 1 261 ? 1.764 -1.538 23.883 1.00 85.81 261 ASP A C 1
ATOM 1892 O O . ASP A 1 261 ? 1.018 -0.649 23.471 1.00 85.81 261 ASP A O 1
ATOM 1896 N N . LEU A 1 262 ? 1.369 -2.800 24.043 1.00 87.44 262 LEU A N 1
ATOM 1897 C CA . LEU A 1 262 ? 0.020 -3.299 23.775 1.00 87.44 262 LEU A CA 1
ATOM 1898 C C . LEU A 1 262 ? -0.780 -3.529 25.068 1.00 87.44 262 LEU A C 1
ATOM 1900 O O . LEU A 1 262 ? -1.766 -4.261 25.056 1.00 87.44 262 LEU A O 1
ATOM 1904 N N . SER A 1 263 ? -0.341 -2.959 26.197 1.00 86.06 263 SER A N 1
ATOM 1905 C CA . SER A 1 263 ? -0.980 -3.174 27.503 1.00 86.06 263 SER A CA 1
ATOM 1906 C C . SER A 1 263 ? -2.388 -2.577 27.596 1.00 86.06 263 SER A C 1
ATOM 1908 O O . SER A 1 263 ? -3.250 -3.154 28.258 1.00 86.06 263 SER A O 1
ATOM 1910 N N . ASP A 1 264 ? -2.635 -1.465 26.898 1.00 84.94 264 ASP A N 1
ATOM 1911 C CA . ASP A 1 264 ? -3.950 -0.840 26.761 1.00 84.94 264 ASP A CA 1
ATOM 1912 C C . ASP A 1 264 ? -4.371 -0.774 25.279 1.00 84.94 264 ASP A C 1
ATOM 1914 O O . ASP A 1 264 ? -3.889 0.092 24.535 1.00 84.94 264 ASP A O 1
ATOM 1918 N N . PRO A 1 265 ? -5.307 -1.643 24.845 1.00 80.31 265 PRO A N 1
ATOM 1919 C CA . PRO A 1 265 ? -5.847 -1.628 23.489 1.00 80.31 265 PRO A CA 1
ATOM 1920 C C . PRO A 1 265 ? -6.427 -0.270 23.081 1.00 80.31 265 PRO A C 1
ATOM 1922 O O . PRO A 1 265 ? -6.317 0.115 21.921 1.00 80.31 265 PRO A O 1
ATOM 1925 N N . THR A 1 266 ? -7.001 0.493 24.016 1.00 79.19 266 THR A N 1
ATOM 1926 C CA . THR A 1 266 ? -7.598 1.801 23.710 1.00 79.19 266 THR A CA 1
ATOM 1927 C C . THR A 1 266 ? -6.519 2.816 23.351 1.00 79.19 266 THR A C 1
ATOM 1929 O O . THR A 1 266 ? -6.608 3.483 22.319 1.00 79.19 266 THR A O 1
ATOM 1932 N N . THR A 1 267 ? -5.473 2.918 24.175 1.00 85.56 267 THR A N 1
ATOM 1933 C CA . THR A 1 267 ? -4.322 3.788 23.900 1.00 85.56 267 THR A CA 1
ATOM 1934 C C . THR A 1 267 ? -3.604 3.379 22.616 1.00 85.56 267 THR A C 1
ATOM 1936 O O . THR A 1 267 ? -3.242 4.248 21.820 1.00 85.56 267 THR A O 1
ATOM 1939 N N . PHE A 1 268 ? -3.434 2.077 22.378 1.00 86.06 268 PHE A N 1
ATOM 1940 C CA . PHE A 1 268 ? -2.874 1.564 21.129 1.00 86.06 268 PHE A CA 1
ATOM 1941 C C . PHE A 1 268 ? -3.685 2.034 19.908 1.00 86.06 268 PHE A C 1
ATOM 1943 O O . PHE A 1 268 ? -3.128 2.671 19.011 1.00 86.06 268 PHE A O 1
ATOM 1950 N N . LEU A 1 269 ? -5.002 1.796 19.902 1.00 78.94 269 LEU A N 1
ATOM 1951 C CA . LEU A 1 269 ? -5.887 2.180 18.797 1.00 78.94 269 LEU A CA 1
ATOM 1952 C C . LEU A 1 269 ? -5.885 3.695 18.560 1.00 78.94 269 LEU A C 1
ATOM 1954 O O . LEU A 1 269 ? -5.819 4.130 17.410 1.00 78.94 269 LEU A O 1
ATOM 1958 N N . LYS A 1 270 ? -5.877 4.505 19.628 1.00 81.69 270 LYS A N 1
ATOM 1959 C CA . LYS A 1 270 ? -5.758 5.967 19.522 1.00 81.69 270 LYS A CA 1
ATOM 1960 C C . LYS A 1 270 ? -4.467 6.396 18.837 1.00 81.69 270 LYS A C 1
ATOM 1962 O O . LYS A 1 270 ? -4.516 7.225 17.937 1.00 81.69 270 LYS A O 1
ATOM 1967 N N . LYS A 1 271 ? -3.320 5.840 19.237 1.00 87.31 271 LYS A N 1
ATOM 1968 C CA . LYS A 1 271 ? -2.014 6.203 18.661 1.00 87.31 271 LYS A CA 1
ATOM 1969 C C . LYS A 1 271 ? -1.909 5.821 17.186 1.00 87.31 271 LYS A C 1
ATOM 1971 O O . LYS A 1 271 ? -1.468 6.636 16.379 1.00 87.31 271 LYS A O 1
ATOM 1976 N N . VAL A 1 272 ? -2.355 4.616 16.827 1.00 85.69 272 VAL A N 1
ATOM 1977 C CA . VAL A 1 272 ? -2.360 4.159 15.428 1.00 85.69 272 VAL A CA 1
ATOM 1978 C C . VAL A 1 272 ? -3.285 5.024 14.576 1.00 85.69 272 VAL A C 1
ATOM 1980 O O . VAL A 1 272 ? -2.877 5.486 13.514 1.00 85.69 272 VAL A O 1
ATOM 1983 N N . THR A 1 273 ? -4.488 5.313 15.073 1.00 78.12 273 THR A N 1
ATOM 1984 C CA . THR A 1 273 ? -5.428 6.222 14.407 1.00 78.12 273 THR A CA 1
ATOM 1985 C C . THR A 1 273 ? -4.825 7.604 14.209 1.00 78.12 273 THR A C 1
ATOM 1987 O O . THR A 1 273 ? -4.921 8.170 13.128 1.00 78.12 273 THR A O 1
ATOM 1990 N N . ALA A 1 274 ? -4.201 8.161 15.244 1.00 83.44 274 ALA A N 1
ATOM 1991 C CA . ALA A 1 274 ? -3.638 9.502 15.197 1.00 83.44 274 ALA A CA 1
ATOM 1992 C C . ALA A 1 274 ? -2.533 9.612 14.149 1.00 83.44 274 ALA A C 1
ATOM 1994 O O . ALA A 1 274 ? -2.496 10.568 13.375 1.00 83.44 274 ALA A O 1
ATOM 1995 N N . ALA A 1 275 ? -1.678 8.591 14.069 1.00 88.50 275 ALA A N 1
ATOM 1996 C CA . ALA A 1 275 ? -0.684 8.496 13.015 1.00 88.50 275 ALA A CA 1
ATOM 1997 C C . ALA A 1 275 ? -1.339 8.443 11.626 1.00 88.50 275 ALA A C 1
ATOM 1999 O O . ALA A 1 275 ? -0.883 9.151 10.734 1.00 88.50 275 ALA A O 1
ATOM 2000 N N . SER A 1 276 ? -2.410 7.672 11.431 1.00 84.31 276 SER A N 1
ATOM 2001 C CA . SER A 1 276 ? -3.130 7.625 10.150 1.00 84.31 276 SER A CA 1
ATOM 2002 C C . SER A 1 276 ? -3.819 8.937 9.795 1.00 84.31 276 SER A C 1
ATOM 2004 O O . SER A 1 276 ? -3.693 9.396 8.662 1.00 84.31 276 SER A O 1
ATOM 2006 N N . LYS A 1 277 ? -4.453 9.595 10.769 1.00 81.81 277 LYS A N 1
ATOM 2007 C CA . LYS A 1 277 ? -5.130 10.882 10.590 1.00 81.81 277 LYS A CA 1
ATOM 2008 C C . LYS A 1 277 ? -4.192 11.952 10.038 1.00 81.81 277 LYS A C 1
ATOM 2010 O O . LYS A 1 277 ? -4.572 12.680 9.133 1.00 81.81 277 LYS A O 1
ATOM 2015 N N . VAL A 1 278 ? -2.956 12.018 10.538 1.00 88.25 278 VAL A N 1
ATOM 2016 C CA . VAL A 1 278 ? -1.954 12.979 10.047 1.00 88.25 278 VAL A CA 1
ATOM 2017 C C . VAL A 1 278 ? -1.533 12.678 8.604 1.00 88.25 278 VAL A C 1
ATOM 2019 O O . VAL A 1 278 ? -1.393 13.604 7.809 1.00 88.25 278 VAL A O 1
ATOM 2022 N N . ALA A 1 279 ? -1.334 11.405 8.245 1.00 87.81 279 ALA A N 1
ATOM 2023 C CA . ALA A 1 279 ? -0.931 11.017 6.886 1.00 87.81 279 ALA A CA 1
ATOM 2024 C C . ALA A 1 279 ? -2.056 11.168 5.852 1.00 87.81 279 ALA A C 1
ATOM 2026 O O . ALA A 1 279 ? -1.778 11.413 4.680 1.00 87.81 279 ALA A O 1
ATOM 2027 N N . GLN A 1 280 ? -3.307 10.989 6.278 1.00 83.31 280 GLN A N 1
ATOM 2028 C CA . GLN A 1 280 ? -4.497 11.079 5.428 1.00 83.31 280 GLN A CA 1
ATOM 2029 C C . GLN A 1 280 ? -5.186 12.448 5.516 1.00 83.31 280 GLN A C 1
ATOM 2031 O O . GLN A 1 280 ? -6.283 12.618 4.986 1.00 83.31 280 GLN A O 1
ATOM 2036 N N . ASP A 1 281 ? -4.556 13.430 6.168 1.00 84.19 281 ASP A N 1
ATOM 2037 C CA . ASP A 1 281 ? -5.102 14.778 6.276 1.00 84.19 281 ASP A CA 1
ATOM 2038 C C . ASP A 1 281 ? -5.350 15.370 4.868 1.00 84.19 281 ASP A C 1
ATOM 2040 O O . ASP A 1 281 ? -4.454 15.335 4.012 1.00 84.19 281 ASP A O 1
ATOM 2044 N N . PRO A 1 282 ? -6.546 15.927 4.590 1.00 82.56 282 PRO A N 1
ATOM 2045 C CA . PRO A 1 282 ? -6.878 16.444 3.265 1.00 82.56 282 PRO A CA 1
ATOM 2046 C C . PRO A 1 282 ? -5.919 17.528 2.761 1.00 82.56 282 PRO A C 1
ATOM 2048 O O . PRO A 1 282 ? -5.634 17.575 1.564 1.00 82.56 282 PRO A O 1
ATOM 2051 N N . ALA A 1 283 ? -5.408 18.395 3.643 1.00 88.69 283 ALA A N 1
ATOM 2052 C CA . ALA A 1 283 ? -4.456 19.433 3.264 1.00 88.69 283 ALA A CA 1
ATOM 2053 C C . ALA A 1 283 ? -3.099 18.822 2.895 1.00 88.69 283 ALA A C 1
ATOM 2055 O O . ALA A 1 283 ? -2.471 19.261 1.933 1.00 88.69 283 ALA A O 1
ATOM 2056 N N . VAL A 1 284 ? -2.680 17.766 3.599 1.00 91.88 284 VAL A N 1
ATOM 2057 C CA . VAL A 1 284 ? -1.457 17.014 3.284 1.00 91.88 284 VAL A CA 1
ATOM 2058 C C . VAL A 1 284 ? -1.572 16.314 1.929 1.00 91.88 284 VAL A C 1
ATOM 2060 O O . VAL A 1 284 ? -0.679 16.449 1.091 1.00 91.88 284 VAL A O 1
ATOM 2063 N N . LEU A 1 285 ? -2.677 15.608 1.671 1.00 90.19 285 LEU A N 1
ATOM 2064 C CA . LEU A 1 285 ? -2.897 14.923 0.393 1.00 90.19 285 LEU A CA 1
ATOM 2065 C C . LEU A 1 285 ? -3.064 15.913 -0.769 1.00 90.19 285 LEU A C 1
ATOM 2067 O O . LEU A 1 285 ? -2.528 15.676 -1.851 1.00 90.19 285 LEU A O 1
ATOM 2071 N N . SER A 1 286 ? -3.736 17.048 -0.552 1.00 90.88 286 SER A N 1
ATOM 2072 C CA . SER A 1 286 ? -3.827 18.122 -1.550 1.00 90.88 286 SER A CA 1
ATOM 2073 C C . SER A 1 286 ? -2.451 18.699 -1.872 1.00 90.88 286 SER A C 1
ATOM 2075 O O . SER A 1 286 ? -2.082 18.774 -3.041 1.00 90.88 286 SER A O 1
ATOM 2077 N N . ALA A 1 287 ? -1.653 19.029 -0.852 1.00 94.75 287 ALA A N 1
ATOM 2078 C CA . ALA A 1 287 ? -0.296 19.529 -1.043 1.00 94.75 287 ALA A CA 1
ATOM 2079 C C . ALA A 1 287 ? 0.585 18.516 -1.790 1.00 94.75 287 ALA A C 1
ATOM 2081 O O . ALA A 1 287 ? 1.391 18.889 -2.646 1.00 94.75 287 ALA A O 1
ATOM 2082 N N . LEU A 1 288 ? 0.407 17.220 -1.509 1.00 94.31 288 LEU A N 1
ATOM 2083 C CA . LEU A 1 288 ? 1.114 16.159 -2.214 1.00 94.31 288 LEU A CA 1
ATOM 2084 C C . LEU A 1 288 ? 0.699 16.070 -3.686 1.00 94.31 288 LEU A C 1
ATOM 2086 O O . LEU A 1 288 ? 1.563 15.907 -4.549 1.00 94.31 288 LEU A O 1
ATOM 2090 N N . LEU A 1 289 ? -0.597 16.192 -3.979 1.00 93.00 289 LEU A N 1
ATOM 2091 C CA . LEU A 1 289 ? -1.109 16.218 -5.346 1.00 93.00 289 LEU A CA 1
ATOM 2092 C C . LEU A 1 289 ? -0.532 17.405 -6.126 1.00 93.00 289 LEU A C 1
ATOM 2094 O O . LEU A 1 289 ? 0.012 17.199 -7.210 1.00 93.00 289 LEU A O 1
ATOM 2098 N N . SER A 1 290 ? -0.577 18.608 -5.551 1.00 93.75 290 SER A N 1
ATOM 2099 C CA . SER A 1 290 ? 0.011 19.815 -6.142 1.00 93.75 290 SER A CA 1
ATOM 2100 C C . SER A 1 290 ? 1.523 19.654 -6.348 1.00 93.75 290 SER A C 1
ATOM 2102 O O . SER A 1 290 ? 2.071 20.048 -7.374 1.00 93.75 290 SER A O 1
ATOM 2104 N N . SER A 1 291 ? 2.229 19.003 -5.419 1.00 93.88 291 SER A N 1
ATOM 2105 C CA . SER A 1 291 ? 3.658 18.693 -5.579 1.00 93.88 291 SER A CA 1
ATOM 2106 C C . SER A 1 291 ? 3.903 17.708 -6.730 1.00 93.88 291 SER A C 1
ATOM 2108 O O . SER A 1 291 ? 4.818 17.893 -7.535 1.00 93.88 291 SER A O 1
ATOM 2110 N N . ALA A 1 292 ? 3.041 16.698 -6.881 1.00 91.50 292 ALA A N 1
ATOM 2111 C CA . ALA A 1 292 ? 3.104 15.730 -7.973 1.00 91.50 292 ALA A CA 1
ATOM 2112 C C . ALA A 1 292 ? 2.879 16.373 -9.352 1.00 91.50 292 ALA A C 1
ATOM 2114 O O . ALA A 1 292 ? 3.462 15.911 -10.337 1.00 91.50 292 ALA A O 1
ATOM 2115 N N . THR A 1 293 ? 2.066 17.434 -9.425 1.00 90.44 293 THR A N 1
ATOM 2116 C CA . THR A 1 293 ? 1.823 18.206 -10.654 1.00 90.44 293 THR A CA 1
ATOM 2117 C C . THR A 1 293 ? 2.823 19.349 -10.878 1.00 90.44 293 THR A C 1
ATOM 2119 O O . THR A 1 293 ? 2.825 19.948 -11.951 1.00 90.44 293 THR A O 1
ATOM 2122 N N . ASN A 1 294 ? 3.748 19.584 -9.936 1.00 88.94 294 ASN A N 1
ATOM 2123 C CA . ASN A 1 294 ? 4.657 20.741 -9.874 1.00 88.94 294 ASN A CA 1
ATOM 2124 C C . ASN A 1 294 ? 3.932 22.098 -9.765 1.00 88.94 294 ASN A C 1
ATOM 2126 O O . ASN A 1 294 ? 4.409 23.109 -10.277 1.00 88.94 294 ASN A O 1
ATOM 2130 N N . GLU A 1 295 ? 2.789 22.112 -9.084 1.00 91.25 295 GLU A N 1
ATOM 2131 C CA . GLU A 1 295 ? 1.924 23.277 -8.866 1.00 91.25 295 GLU A CA 1
ATOM 2132 C C . GLU A 1 295 ? 1.805 23.655 -7.376 1.00 91.25 295 GLU A C 1
ATOM 2134 O O . GLU A 1 295 ? 1.012 24.525 -7.027 1.00 91.25 295 GLU A O 1
ATOM 2139 N N . ALA A 1 296 ? 2.592 23.026 -6.493 1.00 92.50 296 ALA A N 1
ATOM 2140 C CA . ALA A 1 296 ? 2.568 23.305 -5.058 1.00 92.50 296 ALA A CA 1
ATOM 2141 C C . ALA A 1 296 ? 2.952 24.757 -4.724 1.00 92.50 296 ALA A C 1
ATOM 2143 O O . ALA A 1 296 ? 3.998 25.265 -5.133 1.00 92.50 296 ALA A O 1
ATOM 2144 N N . THR A 1 297 ? 2.111 25.391 -3.915 1.00 95.81 297 THR A N 1
ATOM 2145 C CA . THR A 1 297 ? 2.330 26.699 -3.291 1.00 95.81 297 THR A CA 1
ATOM 2146 C C . THR A 1 297 ? 3.283 26.612 -2.092 1.00 95.81 297 THR A C 1
ATOM 2148 O O . THR A 1 297 ? 3.567 25.535 -1.572 1.00 95.81 297 THR A O 1
ATOM 2151 N N . GLU A 1 298 ? 3.776 27.755 -1.608 1.00 94.81 298 GLU A N 1
ATOM 2152 C CA . GLU A 1 298 ? 4.670 27.814 -0.438 1.00 94.81 298 GLU A CA 1
ATOM 2153 C C . GLU A 1 298 ? 4.006 27.283 0.850 1.00 94.81 298 GLU A C 1
ATOM 2155 O O . GLU A 1 298 ? 4.647 26.588 1.646 1.00 94.81 298 GLU A O 1
ATOM 2160 N N . ASP A 1 299 ? 2.701 27.518 1.018 1.00 96.00 299 ASP A N 1
ATOM 2161 C CA . ASP A 1 299 ? 1.915 26.993 2.143 1.00 96.00 299 ASP A CA 1
ATOM 2162 C C . ASP A 1 299 ? 1.752 25.463 2.063 1.00 96.00 299 ASP A C 1
ATOM 2164 O O . ASP A 1 299 ? 1.861 24.752 3.068 1.00 96.00 299 ASP A O 1
ATOM 2168 N N . GLU A 1 300 ? 1.548 24.924 0.858 1.00 95.81 300 GLU A N 1
ATOM 2169 C CA . GLU A 1 300 ? 1.488 23.477 0.617 1.00 95.81 300 GLU A CA 1
ATOM 2170 C C . GLU A 1 300 ? 2.852 22.814 0.857 1.00 95.81 300 GLU A C 1
ATOM 2172 O O . GLU A 1 300 ? 2.927 21.771 1.506 1.00 95.81 300 GLU A O 1
ATOM 2177 N N . LEU A 1 301 ? 3.951 23.443 0.432 1.00 94.12 301 LEU A N 1
ATOM 2178 C CA . LEU A 1 301 ? 5.303 22.966 0.738 1.00 94.12 301 LEU A CA 1
ATOM 2179 C C . LEU A 1 301 ? 5.586 22.988 2.246 1.00 94.12 301 LEU A C 1
ATOM 2181 O O . LEU A 1 301 ? 6.164 22.043 2.780 1.00 94.12 301 LEU A O 1
ATOM 2185 N N . THR A 1 302 ? 5.126 24.017 2.959 1.00 95.06 302 THR A N 1
ATOM 2186 C CA . THR A 1 302 ? 5.211 24.080 4.428 1.00 95.06 302 THR A CA 1
ATOM 2187 C C . THR A 1 302 ? 4.413 22.950 5.083 1.00 95.06 302 THR A C 1
ATOM 2189 O O . THR A 1 302 ? 4.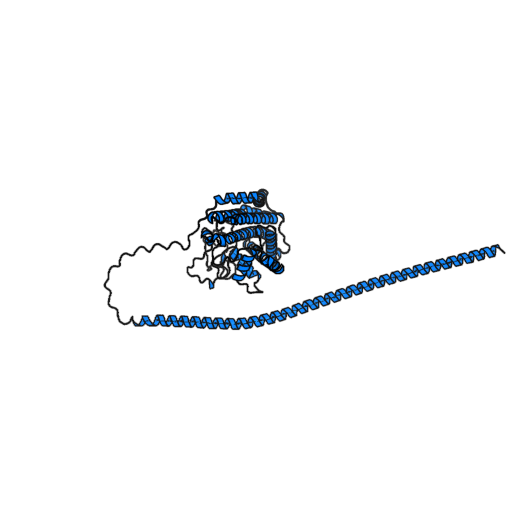878 22.327 6.043 1.00 95.06 302 THR A O 1
ATOM 2192 N N . THR A 1 303 ? 3.242 22.628 4.532 1.00 95.44 303 THR A N 1
ATOM 2193 C CA . THR A 1 303 ? 2.414 21.498 4.974 1.00 95.44 303 THR A CA 1
ATOM 2194 C C . THR A 1 303 ? 3.155 20.168 4.805 1.00 95.44 303 THR A C 1
ATOM 2196 O O . THR A 1 303 ? 3.201 19.383 5.758 1.00 95.44 303 THR A O 1
ATOM 2199 N N . LEU A 1 304 ? 3.798 19.945 3.650 1.00 95.62 304 LEU A N 1
ATOM 2200 C CA . LEU A 1 304 ? 4.605 18.748 3.377 1.00 95.62 304 LEU A CA 1
ATOM 2201 C C . LEU A 1 304 ? 5.834 18.653 4.289 1.00 95.62 304 LEU A C 1
ATOM 2203 O O . LEU A 1 304 ? 6.076 17.596 4.870 1.00 95.62 304 LEU A O 1
ATOM 2207 N N . ASN A 1 305 ? 6.557 19.755 4.502 1.00 94.62 305 ASN A N 1
ATOM 2208 C CA . ASN A 1 305 ? 7.696 19.792 5.424 1.00 94.62 305 ASN A CA 1
ATOM 2209 C C . ASN A 1 305 ? 7.287 19.352 6.840 1.00 94.62 305 ASN A C 1
ATOM 2211 O O . ASN A 1 305 ? 7.997 18.590 7.495 1.00 94.62 305 ASN A O 1
ATOM 2215 N N . GLY A 1 306 ? 6.099 19.769 7.291 1.00 93.31 306 GLY A N 1
ATOM 2216 C CA . GLY A 1 306 ? 5.560 19.411 8.603 1.00 93.31 306 GLY A CA 1
ATOM 2217 C C . GLY A 1 306 ? 5.172 17.939 8.778 1.00 93.31 306 GLY A C 1
ATOM 2218 O O . GLY A 1 306 ? 4.808 17.561 9.889 1.00 93.31 306 GLY A O 1
ATOM 2219 N N . VAL A 1 307 ? 5.192 17.127 7.716 1.00 95.00 307 VAL A N 1
ATOM 2220 C CA . VAL A 1 307 ? 4.990 15.667 7.783 1.00 95.00 307 VAL A CA 1
ATOM 2221 C C . VAL A 1 307 ? 6.207 14.868 7.289 1.00 95.00 307 VAL A C 1
ATOM 2223 O O . VAL A 1 307 ? 6.328 13.681 7.594 1.00 95.00 307 VAL A O 1
ATOM 2226 N N . GLN A 1 308 ? 7.132 15.501 6.562 1.00 94.94 308 GLN A N 1
ATOM 2227 C CA . GLN A 1 308 ? 8.424 14.921 6.181 1.00 94.94 308 GLN A CA 1
ATOM 2228 C C . GLN A 1 308 ? 9.401 14.842 7.353 1.00 94.94 308 GLN A C 1
ATOM 2230 O O . GLN A 1 308 ? 10.173 13.887 7.438 1.00 94.94 308 GLN A O 1
ATOM 2235 N N . ASP A 1 309 ? 9.377 15.830 8.245 1.00 95.56 309 ASP A N 1
ATOM 2236 C CA . ASP A 1 309 ? 10.199 15.810 9.447 1.00 95.56 309 ASP A CA 1
ATOM 2237 C C . ASP A 1 309 ? 9.619 14.838 10.485 1.00 95.56 309 ASP A C 1
ATOM 2239 O O . ASP A 1 309 ? 8.431 14.887 10.818 1.00 95.56 309 ASP A O 1
ATOM 2243 N N . ALA A 1 310 ? 10.462 13.935 10.987 1.00 94.69 310 ALA A N 1
ATOM 2244 C CA . ALA A 1 310 ? 10.039 12.867 11.887 1.00 94.69 310 ALA A CA 1
ATOM 2245 C C . ALA A 1 310 ? 9.564 13.391 13.253 1.00 94.69 310 ALA A C 1
ATOM 2247 O O . ALA A 1 310 ? 8.607 12.852 13.817 1.00 94.69 310 ALA A O 1
ATOM 2248 N N . GLU A 1 311 ? 10.198 14.441 13.785 1.00 95.31 311 GLU A N 1
ATOM 2249 C CA . GLU A 1 311 ? 9.832 15.028 15.076 1.00 95.31 311 GLU A CA 1
ATOM 2250 C C . GLU A 1 311 ? 8.523 15.813 14.958 1.00 95.31 311 GLU A C 1
ATOM 2252 O O . GLU A 1 311 ? 7.626 15.659 15.794 1.00 95.31 311 GLU A O 1
ATOM 2257 N N . LEU A 1 312 ? 8.368 16.594 13.884 1.00 96.25 312 LEU A N 1
ATOM 2258 C CA . LEU A 1 312 ? 7.126 17.313 13.600 1.00 96.25 312 LEU A CA 1
ATOM 2259 C C . LEU A 1 312 ? 5.965 16.347 13.360 1.00 96.25 312 LEU A C 1
ATOM 2261 O O . LEU A 1 312 ? 4.886 16.552 13.921 1.00 96.25 312 LEU A O 1
ATOM 2265 N N . TYR A 1 313 ? 6.181 15.267 12.601 1.00 96.44 313 TYR A N 1
ATOM 2266 C CA . TYR A 1 313 ? 5.160 14.240 12.394 1.00 96.44 313 TYR A CA 1
ATOM 2267 C C . TYR A 1 313 ? 4.736 13.604 13.721 1.00 96.44 313 TYR A C 1
ATOM 2269 O O . TYR A 1 313 ? 3.543 13.520 14.015 1.00 96.44 313 TYR A O 1
ATOM 2277 N N . ALA A 1 314 ? 5.697 13.178 14.547 1.00 93.94 314 ALA A N 1
ATOM 2278 C CA . ALA A 1 314 ? 5.413 12.561 15.841 1.00 93.94 314 ALA A CA 1
ATOM 2279 C C . ALA A 1 314 ? 4.667 13.518 16.787 1.00 93.94 314 ALA A C 1
ATOM 2281 O O . ALA A 1 314 ? 3.751 13.095 17.496 1.00 93.94 314 ALA A O 1
ATOM 2282 N N . SER A 1 315 ? 5.016 14.807 16.765 1.00 94.94 315 SER A N 1
ATOM 2283 C CA . SER A 1 315 ? 4.323 15.854 17.520 1.00 94.94 315 SER A CA 1
ATOM 2284 C C . SER A 1 315 ? 2.868 16.012 17.067 1.00 94.94 315 SER A C 1
ATOM 2286 O O . SER A 1 315 ? 1.957 15.941 17.895 1.00 94.94 315 SER A O 1
ATOM 2288 N N . LYS A 1 316 ? 2.625 16.111 15.750 1.00 93.44 316 LYS A N 1
ATOM 2289 C CA . LYS A 1 316 ? 1.268 16.156 15.176 1.00 93.44 316 LYS A CA 1
ATOM 2290 C C . LYS A 1 316 ? 0.455 14.917 15.549 1.00 93.44 316 LYS A C 1
ATOM 2292 O O . LYS A 1 316 ? -0.661 15.044 16.040 1.00 93.44 316 LYS A O 1
ATOM 2297 N N . ALA A 1 317 ? 1.028 13.725 15.381 1.00 91.19 317 ALA A N 1
ATOM 2298 C CA . ALA A 1 317 ? 0.358 12.473 15.721 1.00 91.19 317 ALA A CA 1
ATOM 2299 C C . ALA A 1 317 ? 0.035 12.396 17.221 1.00 91.19 317 ALA A C 1
ATOM 2301 O O . ALA A 1 317 ? -1.038 11.945 17.600 1.00 91.19 317 ALA A O 1
ATOM 2302 N N . THR A 1 318 ? 0.922 12.883 18.091 1.00 91.75 318 THR A N 1
ATOM 2303 C CA . THR A 1 318 ? 0.657 12.933 19.536 1.00 91.75 318 THR A CA 1
ATOM 2304 C C . THR A 1 318 ? -0.502 13.875 19.854 1.00 91.75 318 THR A C 1
ATOM 2306 O O . THR A 1 318 ? -1.409 13.480 20.586 1.00 91.75 318 THR A O 1
ATOM 2309 N N . ALA A 1 319 ? -0.524 15.074 19.267 1.00 89.62 319 ALA A N 1
ATOM 2310 C CA . ALA A 1 319 ? -1.608 16.039 19.459 1.00 89.62 319 ALA A CA 1
ATOM 2311 C C . ALA A 1 319 ? -2.973 15.480 19.019 1.00 89.62 319 ALA A C 1
ATOM 2313 O O . ALA A 1 319 ? -3.985 15.705 19.679 1.00 89.62 319 ALA A O 1
ATOM 2314 N N . GLU A 1 320 ? -3.003 14.683 17.949 1.00 85.62 320 GLU A N 1
ATOM 2315 C CA . GLU A 1 320 ? -4.243 14.078 17.459 1.00 85.62 320 GLU A CA 1
ATOM 2316 C C . GLU A 1 320 ? -4.818 12.995 18.385 1.00 85.62 320 GLU A C 1
ATOM 2318 O O . GLU A 1 320 ? -6.023 12.750 18.359 1.00 85.62 320 GLU A O 1
ATOM 2323 N N . THR A 1 321 ? -4.018 12.378 19.262 1.00 82.69 321 THR A N 1
ATOM 2324 C CA . THR A 1 321 ? -4.524 11.339 20.185 1.00 82.69 321 THR A CA 1
ATOM 2325 C C . THR A 1 321 ? -5.616 11.839 21.133 1.00 82.69 321 THR A C 1
ATOM 2327 O O . THR A 1 321 ? -6.489 11.061 21.532 1.00 82.69 321 THR A O 1
ATOM 2330 N N . GLU A 1 322 ? -5.600 13.130 21.472 1.00 78.31 322 GLU A N 1
ATOM 2331 C CA . GLU A 1 322 ? -6.599 13.764 22.336 1.00 78.31 322 GLU A CA 1
ATOM 2332 C C . GLU A 1 322 ? -7.923 14.029 21.605 1.00 78.31 322 GLU A C 1
ATOM 2334 O O . GLU A 1 322 ? -8.973 14.105 22.243 1.00 78.31 322 GLU A O 1
ATOM 2339 N N . THR A 1 323 ? -7.897 14.119 20.270 1.00 73.19 323 THR A N 1
ATOM 2340 C CA . THR A 1 323 ? -9.086 14.381 19.443 1.00 73.19 323 THR A CA 1
ATOM 2341 C C . THR A 1 323 ? -9.837 13.101 19.066 1.00 73.19 323 THR A C 1
ATOM 2343 O O . THR A 1 323 ? -10.990 13.161 18.637 1.00 73.19 323 THR A O 1
ATOM 2346 N N . ILE A 1 324 ? -9.206 11.936 19.248 1.00 69.81 324 ILE A N 1
ATOM 2347 C CA . ILE A 1 324 ? -9.741 10.637 18.836 1.00 69.81 324 ILE A CA 1
ATOM 2348 C C . ILE A 1 324 ? -10.553 9.997 19.961 1.00 69.81 324 ILE A C 1
ATOM 2350 O O . ILE A 1 324 ? -10.049 9.670 21.045 1.00 69.81 324 ILE A O 1
ATOM 2354 N N . ALA A 1 325 ? -11.823 9.741 19.659 1.00 63.47 325 ALA A N 1
ATOM 2355 C CA . ALA A 1 325 ? -12.705 8.929 20.479 1.00 63.47 325 ALA A CA 1
ATOM 2356 C C . ALA A 1 325 ? -12.732 7.493 19.938 1.00 63.47 325 ALA A C 1
ATOM 2358 O O . ALA A 1 325 ? -13.146 7.259 18.810 1.00 63.47 325 ALA A O 1
ATOM 2359 N N . VAL A 1 326 ? -12.322 6.524 20.759 1.00 59.38 326 VAL A N 1
ATOM 2360 C CA . VAL A 1 326 ? -12.465 5.095 20.446 1.00 59.38 326 VAL A CA 1
ATOM 2361 C C . VAL A 1 326 ? -13.688 4.582 21.198 1.00 59.38 326 VAL A C 1
ATOM 2363 O O . VAL A 1 326 ? -13.694 4.571 22.429 1.00 59.38 326 VAL A O 1
ATOM 2366 N N . SER A 1 327 ? -14.734 4.187 20.472 1.00 52.97 327 SER A N 1
ATOM 2367 C CA . SER A 1 327 ? -15.926 3.553 21.044 1.00 52.97 327 SER A CA 1
ATOM 2368 C C . SER A 1 327 ? -15.974 2.095 20.608 1.00 52.97 327 SER A C 1
ATOM 2370 O O . SER A 1 327 ? -16.348 1.816 19.481 1.00 52.97 327 SER A O 1
ATOM 2372 N N . ILE A 1 328 ? -15.572 1.170 21.483 1.00 51.38 328 ILE A N 1
ATOM 2373 C CA . ILE A 1 328 ? -15.583 -0.273 21.197 1.00 51.38 328 ILE A CA 1
ATOM 2374 C C . ILE A 1 328 ? -17.038 -0.779 21.249 1.00 51.38 328 ILE A C 1
ATOM 2376 O O . ILE A 1 328 ? -17.611 -0.806 22.343 1.00 51.38 328 ILE A O 1
ATOM 2380 N N . PRO A 1 329 ? -17.675 -1.166 20.124 1.00 43.75 329 PRO A N 1
ATOM 2381 C CA . PRO A 1 329 ? -18.987 -1.783 20.154 1.00 43.75 329 PRO A CA 1
ATOM 2382 C C . PRO A 1 329 ? -18.864 -3.189 20.752 1.00 43.75 329 PRO A C 1
ATOM 2384 O O . PRO A 1 329 ? -17.988 -3.969 20.388 1.00 43.75 329 PRO A O 1
ATOM 2387 N N . LEU A 1 330 ? -19.751 -3.514 21.692 1.00 38.78 330 LEU A N 1
ATOM 2388 C CA . LEU A 1 330 ? -19.865 -4.857 22.262 1.00 38.78 330 LEU A CA 1
ATOM 2389 C C . LEU A 1 330 ? -20.539 -5.785 21.241 1.00 38.78 330 LEU A C 1
ATOM 2391 O O . LEU A 1 330 ? -21.677 -5.515 20.847 1.00 38.78 330 LEU A O 1
ATOM 2395 N N . TYR A 1 331 ? -19.871 -6.879 20.849 1.00 40.81 331 TYR A N 1
ATOM 2396 C CA . TYR A 1 331 ? -20.468 -7.929 20.017 1.00 40.81 331 TYR A CA 1
ATOM 2397 C C . TYR A 1 331 ? -20.423 -9.325 20.692 1.00 40.81 331 TYR A C 1
ATOM 2399 O O . TYR A 1 331 ? -19.431 -9.683 21.326 1.00 40.81 331 TYR A O 1
ATOM 2407 N N . PRO A 1 332 ? -21.476 -10.160 20.571 1.00 44.25 332 PRO A N 1
ATOM 2408 C CA . PRO A 1 332 ? -22.782 -9.823 20.011 1.00 44.25 332 PRO A CA 1
ATOM 2409 C C . PRO A 1 332 ? -23.463 -8.724 20.839 1.00 44.25 332 PRO A C 1
ATOM 2411 O O . PRO A 1 332 ? -23.147 -8.576 22.024 1.00 44.25 332 PRO A O 1
ATOM 2414 N N . PRO A 1 333 ? -24.379 -7.937 20.241 1.00 38.47 333 PRO A N 1
ATOM 2415 C CA . PRO A 1 333 ? -25.179 -6.991 21.006 1.00 38.47 333 PRO A CA 1
ATOM 2416 C C . PRO A 1 333 ? -25.785 -7.713 22.219 1.00 38.47 333 PRO A C 1
ATOM 2418 O O . PRO A 1 333 ? -26.121 -8.901 22.107 1.00 38.47 333 PRO A O 1
ATOM 2421 N N . PRO A 1 334 ? -25.920 -7.042 23.380 1.00 36.56 334 PRO A N 1
ATOM 2422 C CA . PRO A 1 334 ? -26.530 -7.658 24.550 1.00 36.56 334 PRO A CA 1
ATOM 2423 C C . PRO A 1 334 ? -27.866 -8.302 24.148 1.00 36.56 334 PRO A C 1
ATOM 2425 O O . PRO A 1 334 ? -28.596 -7.705 23.345 1.00 36.56 334 PRO A O 1
ATOM 2428 N N . PRO A 1 335 ? -28.182 -9.514 24.653 1.00 37.22 335 PRO A N 1
ATOM 2429 C CA . PRO A 1 335 ? -29.415 -10.207 24.308 1.00 37.22 335 PRO A CA 1
ATOM 2430 C C . PRO A 1 335 ? -30.585 -9.239 24.430 1.00 37.22 335 PRO A C 1
ATOM 2432 O O . PRO A 1 335 ? -30.711 -8.556 25.450 1.00 37.22 335 PRO A O 1
ATOM 2435 N N . SER A 1 336 ? -31.410 -9.143 23.385 1.00 41.47 336 SER A N 1
ATOM 2436 C CA . SER A 1 336 ? -32.587 -8.279 23.426 1.00 41.47 336 SER A CA 1
ATOM 2437 C C . SER A 1 336 ? -33.391 -8.598 24.692 1.00 41.47 336 SER A C 1
ATOM 2439 O O . SER A 1 336 ? -33.549 -9.783 25.012 1.00 41.47 336 SER A O 1
ATOM 2441 N N . PRO A 1 337 ? -33.881 -7.587 25.437 1.00 43.94 337 PRO A N 1
ATOM 2442 C CA . PRO A 1 337 ? -34.704 -7.843 26.608 1.00 43.94 337 PRO A CA 1
ATOM 2443 C C . PRO A 1 337 ? -35.872 -8.755 26.207 1.00 43.94 337 PRO A C 1
ATOM 2445 O O . PRO A 1 337 ? -36.388 -8.616 25.090 1.00 43.94 337 PRO A O 1
ATOM 2448 N N . PRO A 1 338 ? -36.271 -9.711 27.069 1.00 40.59 338 PRO A N 1
ATOM 2449 C CA . PRO A 1 338 ? -37.371 -10.608 26.756 1.00 40.59 338 PRO A CA 1
ATOM 2450 C C . PRO A 1 338 ? -38.592 -9.777 26.336 1.00 40.59 338 PRO A C 1
ATOM 2452 O O . PRO A 1 338 ? -38.829 -8.720 26.934 1.00 40.59 338 PRO A O 1
ATOM 2455 N N . PRO A 1 339 ? -39.349 -10.214 25.310 1.00 47.88 339 PRO A N 1
ATOM 2456 C CA . PRO A 1 339 ? -40.542 -9.502 24.873 1.00 47.88 339 PRO A CA 1
ATOM 2457 C C . PRO A 1 339 ? -41.427 -9.182 26.086 1.00 47.88 339 PRO A C 1
ATOM 2459 O O . PRO A 1 339 ? -41.538 -10.037 26.973 1.00 47.88 339 PRO A O 1
ATOM 2462 N N . PRO A 1 340 ? -42.061 -7.996 26.153 1.00 42.28 340 PRO A N 1
ATOM 2463 C CA . PRO A 1 340 ? -43.014 -7.690 27.211 1.00 42.28 340 PRO A CA 1
ATOM 2464 C C . PRO A 1 340 ? -44.017 -8.838 27.320 1.00 42.28 340 PRO A C 1
ATOM 2466 O O . PRO A 1 340 ? -44.625 -9.223 26.319 1.00 42.28 340 PRO A O 1
ATOM 2469 N N . GLY A 1 341 ? -44.133 -9.427 28.513 1.00 36.66 341 GLY A N 1
ATOM 2470 C CA . GLY A 1 341 ? -45.002 -10.574 28.742 1.00 36.66 341 GLY A CA 1
ATOM 2471 C C . GLY A 1 341 ? -46.414 -10.263 28.259 1.00 36.66 341 GLY A C 1
ATOM 2472 O O . GLY A 1 341 ? -47.041 -9.316 28.736 1.00 36.66 341 GLY A O 1
ATOM 2473 N N . PHE A 1 342 ? -46.903 -11.041 27.292 1.00 44.12 342 PHE A N 1
ATOM 2474 C CA . PHE A 1 342 ? -48.294 -10.950 26.871 1.00 44.12 342 PHE A CA 1
ATOM 2475 C C . PHE A 1 342 ? -49.199 -11.212 28.087 1.00 44.12 342 PHE A C 1
ATOM 2477 O O . PHE A 1 342 ? -48.940 -12.158 28.840 1.00 44.12 342 PHE A O 1
ATOM 2484 N N . PRO A 1 343 ? -50.257 -10.408 28.299 1.00 44.25 343 PRO A N 1
ATOM 2485 C CA . PRO A 1 343 ? -51.248 -10.707 29.323 1.00 44.25 343 PRO A CA 1
ATOM 2486 C C . PRO A 1 343 ? -51.903 -12.069 29.031 1.00 44.25 343 PRO A C 1
ATOM 2488 O O . PRO A 1 343 ? -52.002 -12.468 27.865 1.00 44.25 343 PRO A O 1
ATOM 2491 N N . PRO A 1 344 ? -52.333 -12.806 30.071 1.00 36.97 344 PRO A N 1
ATOM 2492 C CA . PRO A 1 344 ? -52.806 -14.176 29.917 1.00 36.97 344 PRO A CA 1
ATOM 2493 C C . PRO A 1 344 ? -54.008 -14.229 28.962 1.00 36.97 344 PRO A C 1
ATOM 2495 O O . PRO A 1 344 ? -54.881 -13.357 29.031 1.00 36.97 344 PRO A O 1
ATOM 2498 N N . PRO A 1 345 ? -54.085 -15.232 28.068 1.00 38.66 345 PRO A N 1
ATOM 2499 C CA . PRO A 1 345 ? -55.177 -15.316 27.117 1.00 38.66 345 PRO A CA 1
ATOM 2500 C C . PRO A 1 345 ? -56.485 -15.650 27.838 1.00 38.66 345 PRO A C 1
ATOM 2502 O O . PRO A 1 345 ? -56.554 -16.536 28.692 1.00 38.66 345 PRO A O 1
ATOM 2505 N N . TYR A 1 346 ? -57.537 -14.935 27.447 1.00 34.34 346 TYR A N 1
ATOM 2506 C CA . TYR A 1 346 ? -58.915 -15.258 27.789 1.00 34.34 346 TYR A CA 1
ATOM 2507 C C . TYR A 1 346 ? -59.243 -16.689 27.345 1.00 34.34 346 TYR A C 1
ATOM 2509 O O . TYR A 1 346 ? -59.038 -17.069 26.191 1.00 34.34 346 TYR A O 1
ATOM 2517 N N . VAL A 1 347 ? -59.786 -17.476 28.273 1.00 40.09 347 VAL A N 1
ATOM 2518 C CA . VAL A 1 347 ? -60.238 -18.847 28.033 1.00 40.09 347 VAL A CA 1
ATOM 2519 C C . VAL A 1 347 ? -61.523 -18.806 27.204 1.00 40.09 347 VAL A C 1
ATOM 2521 O O . VAL A 1 347 ? -62.596 -18.503 27.720 1.00 40.09 347 VAL A O 1
ATOM 2524 N N . SER A 1 348 ? -61.424 -19.149 25.922 1.00 34.88 348 SER A N 1
ATOM 2525 C CA . SER A 1 348 ? -62.569 -19.517 25.089 1.00 34.88 348 SER A CA 1
ATOM 2526 C C . SER A 1 348 ? -62.555 -21.029 24.891 1.00 34.88 348 SER A C 1
ATOM 2528 O O . SER A 1 348 ? -61.592 -21.580 24.359 1.00 34.88 348 SER A O 1
ATOM 2530 N N . LYS A 1 349 ? -63.622 -21.699 25.341 1.00 37.53 349 LYS A N 1
ATOM 2531 C CA . LYS A 1 349 ? -63.860 -23.137 25.151 1.00 37.53 349 LYS A CA 1
ATOM 2532 C C . LYS A 1 349 ? -63.692 -23.504 23.671 1.00 37.53 349 LYS A C 1
ATOM 2534 O O . LYS A 1 349 ? -64.389 -22.958 22.821 1.00 37.53 349 LYS A O 1
ATOM 2539 N N . GLY A 1 350 ? -62.769 -24.419 23.381 1.00 31.75 350 GLY A N 1
ATOM 2540 C CA . GLY A 1 350 ? -62.543 -24.929 22.029 1.00 31.75 350 GLY A CA 1
ATOM 2541 C C . GLY A 1 350 ? -63.672 -25.860 21.559 1.00 31.75 350 GLY A C 1
ATOM 2542 O O . GLY A 1 350 ? -64.271 -26.547 22.393 1.00 31.75 350 GLY A O 1
ATOM 2543 N N . PRO A 1 351 ? -63.960 -25.924 20.246 1.00 37.62 351 PRO A N 1
ATOM 2544 C CA . PRO A 1 351 ? -64.741 -27.001 19.666 1.00 37.62 351 PRO A CA 1
ATOM 2545 C C . PRO A 1 351 ? -63.877 -28.242 19.391 1.00 37.62 351 PRO A C 1
ATOM 2547 O O . PRO A 1 351 ? -62.658 -28.184 19.244 1.00 37.62 351 PRO A O 1
ATOM 2550 N N . ILE A 1 352 ? -64.578 -29.369 19.350 1.00 41.69 352 ILE A N 1
ATOM 2551 C CA . ILE A 1 352 ? -64.115 -30.750 19.204 1.00 41.69 352 ILE A CA 1
ATOM 2552 C C . ILE A 1 352 ? -63.467 -30.974 17.823 1.00 41.69 352 ILE A C 1
ATOM 2554 O O . ILE A 1 352 ? -64.021 -30.563 16.804 1.00 41.69 352 ILE A O 1
ATOM 2558 N N . LEU A 1 353 ? -62.309 -31.645 17.803 1.00 35.97 353 LEU A N 1
ATOM 2559 C CA . LEU A 1 353 ? -61.549 -31.999 16.597 1.00 35.97 353 LEU A CA 1
ATOM 2560 C C . LEU A 1 353 ? -62.167 -33.189 15.846 1.00 35.97 353 LEU A C 1
ATOM 2562 O O . LEU A 1 353 ? -62.605 -34.165 16.456 1.00 35.97 353 LEU A O 1
ATOM 2566 N N . ASN A 1 354 ? -62.141 -33.115 14.513 1.00 43.03 354 ASN A N 1
ATOM 2567 C CA . ASN A 1 354 ? -62.598 -34.157 13.592 1.00 43.03 354 ASN A CA 1
ATOM 2568 C C . ASN A 1 354 ? -61.411 -35.047 13.138 1.00 43.03 354 ASN A C 1
ATOM 2570 O O . ASN A 1 354 ? -60.296 -34.543 12.999 1.00 43.03 354 ASN A O 1
ATOM 2574 N N . PRO A 1 355 ? -61.615 -36.344 12.829 1.00 47.50 355 PRO A N 1
ATOM 2575 C CA . PRO A 1 355 ? -60.532 -37.314 12.608 1.00 47.50 355 PRO A CA 1
ATOM 2576 C C . PRO A 1 355 ? -59.744 -37.171 11.287 1.00 47.50 355 PRO A C 1
ATOM 2578 O O . PRO A 1 355 ? -58.892 -38.006 10.994 1.00 47.50 355 PRO A O 1
ATOM 2581 N N . ALA A 1 356 ? -59.988 -36.128 10.488 1.00 44.72 356 ALA A N 1
ATOM 2582 C CA . ALA A 1 356 ? -59.331 -35.923 9.192 1.00 44.72 356 ALA A CA 1
ATOM 2583 C C . ALA A 1 356 ? -57.930 -35.277 9.286 1.00 44.72 356 ALA A C 1
ATOM 2585 O O . ALA A 1 356 ? -57.164 -35.340 8.329 1.00 44.72 356 ALA A O 1
ATOM 2586 N N . GLU A 1 357 ? -57.560 -34.687 10.427 1.00 45.50 357 GLU A N 1
ATOM 2587 C CA . GLU A 1 357 ? -56.278 -33.974 10.580 1.00 45.50 357 GLU A CA 1
ATOM 2588 C C . GLU A 1 357 ? -55.120 -34.867 11.062 1.00 45.50 357 GLU A C 1
ATOM 2590 O O . GLU A 1 357 ? -53.958 -34.464 11.015 1.00 45.50 357 GLU A O 1
ATOM 2595 N N . LEU A 1 358 ? -55.393 -36.119 11.449 1.00 42.22 358 LEU A N 1
ATOM 2596 C CA . LEU A 1 358 ? -54.358 -37.037 11.942 1.00 42.22 358 LEU A CA 1
ATOM 2597 C C . LEU A 1 358 ? -53.492 -37.646 10.818 1.00 42.22 358 LEU A C 1
ATOM 2599 O O . LEU A 1 358 ? -52.384 -38.112 11.078 1.00 42.22 358 LEU A O 1
ATOM 2603 N N . SER A 1 359 ? -53.945 -37.617 9.558 1.00 43.47 359 SER A N 1
ATOM 2604 C CA . SER A 1 359 ? -53.203 -38.180 8.415 1.00 43.47 359 SER A CA 1
ATOM 2605 C C . SER A 1 359 ? -52.183 -37.223 7.780 1.00 43.47 359 SER A C 1
ATOM 2607 O O . SER A 1 359 ? -51.391 -37.655 6.944 1.00 43.47 359 SER A O 1
ATOM 2609 N N . ALA A 1 360 ? -52.155 -35.944 8.176 1.00 44.00 360 ALA A N 1
ATOM 2610 C CA . ALA A 1 360 ? -51.198 -34.954 7.663 1.00 44.00 360 ALA A CA 1
ATOM 2611 C C . ALA A 1 360 ? -49.872 -34.902 8.455 1.00 44.00 360 ALA A C 1
ATOM 2613 O O . ALA A 1 360 ? -48.900 -34.304 7.997 1.00 44.00 360 ALA A O 1
ATOM 2614 N N . ALA A 1 361 ? -49.795 -35.559 9.618 1.00 45.44 361 ALA A N 1
ATOM 2615 C CA . ALA A 1 361 ? -48.631 -35.502 10.508 1.00 45.44 361 ALA A CA 1
ATOM 2616 C C . ALA A 1 361 ? -47.485 -36.471 10.141 1.00 45.44 361 ALA A C 1
ATOM 2618 O O . ALA A 1 361 ? -46.394 -36.365 10.697 1.00 45.44 361 ALA A O 1
ATOM 2619 N N . ILE A 1 362 ? -47.700 -37.409 9.209 1.00 46.38 362 ILE A N 1
ATOM 2620 C CA . ILE A 1 362 ? -46.725 -38.474 8.887 1.00 46.38 362 ILE A CA 1
ATOM 2621 C C . ILE A 1 362 ? -46.088 -38.291 7.495 1.00 46.38 362 ILE A C 1
ATOM 2623 O O . ILE A 1 362 ? -44.979 -38.762 7.259 1.00 46.38 362 ILE A O 1
ATOM 2627 N N . THR A 1 363 ? -46.719 -37.553 6.579 1.00 47.31 363 THR A N 1
ATOM 2628 C CA . THR A 1 363 ? -46.250 -37.394 5.187 1.00 47.31 363 THR A CA 1
ATOM 2629 C C . THR A 1 363 ? -45.191 -36.302 4.994 1.00 47.31 363 THR A C 1
ATOM 2631 O O . THR A 1 363 ? -44.341 -36.419 4.107 1.00 47.31 363 THR A O 1
ATOM 2634 N N . VAL A 1 364 ? -45.186 -35.264 5.834 1.00 49.66 364 VAL A N 1
ATOM 2635 C CA . VAL A 1 364 ? -44.254 -34.123 5.729 1.00 49.66 364 VAL A CA 1
ATOM 2636 C C . VAL A 1 364 ? -42.801 -34.487 6.101 1.00 49.66 364 VAL A C 1
ATOM 2638 O O . VAL A 1 364 ? -41.895 -34.107 5.351 1.00 49.66 364 VAL A O 1
ATOM 2641 N N . PRO A 1 365 ? -42.522 -35.276 7.161 1.00 51.12 365 PRO A N 1
ATOM 2642 C CA . PRO A 1 365 ? -41.147 -35.641 7.516 1.00 51.12 365 PRO A CA 1
ATOM 2643 C C . PRO A 1 365 ? -40.486 -36.559 6.478 1.00 51.12 365 PRO A C 1
ATOM 2645 O O . PRO A 1 365 ? -39.307 -36.405 6.164 1.00 51.12 365 PRO A O 1
ATOM 2648 N N . THR A 1 366 ? -41.242 -37.490 5.888 1.00 51.84 366 THR A N 1
ATOM 2649 C CA . THR A 1 366 ? -40.717 -38.442 4.897 1.00 51.84 366 THR A CA 1
ATOM 2650 C C . THR A 1 366 ? -40.361 -37.778 3.568 1.00 51.84 366 THR A C 1
ATOM 2652 O O . THR A 1 366 ? -39.342 -38.123 2.970 1.00 51.84 366 THR A O 1
ATOM 2655 N N . LEU A 1 367 ? -41.142 -36.788 3.120 1.00 53.09 367 LEU A N 1
ATOM 2656 C CA . LEU A 1 367 ? -40.851 -36.050 1.887 1.00 53.09 367 LEU A CA 1
ATOM 2657 C C . LEU A 1 367 ? -39.581 -35.195 2.038 1.00 53.09 367 LEU A C 1
ATOM 2659 O O . LEU A 1 367 ? -38.756 -35.138 1.126 1.00 53.09 367 LEU A O 1
ATOM 2663 N N . PHE A 1 368 ? -39.386 -34.588 3.212 1.00 57.56 368 PHE A N 1
ATOM 2664 C CA . PHE A 1 368 ? -38.210 -33.771 3.509 1.00 57.56 368 PHE A CA 1
ATOM 2665 C C . PHE A 1 368 ? -36.915 -34.599 3.494 1.00 57.56 368 PHE A C 1
ATOM 2667 O O . PHE A 1 368 ? -35.932 -34.202 2.869 1.00 57.56 368 PHE A O 1
ATOM 2674 N N . VAL A 1 369 ? -36.929 -35.800 4.084 1.00 64.12 369 VAL A N 1
ATOM 2675 C CA . VAL A 1 369 ? -35.768 -36.710 4.070 1.00 64.12 369 VAL A CA 1
ATOM 2676 C C . VAL A 1 369 ? -35.433 -37.177 2.647 1.00 64.12 369 VAL A C 1
ATOM 2678 O O . VAL A 1 369 ? -34.258 -37.207 2.275 1.00 64.12 369 VAL A O 1
ATOM 2681 N N . PHE A 1 370 ? -36.439 -37.468 1.813 1.00 57.19 370 PHE A N 1
ATOM 2682 C CA . PHE A 1 370 ? -36.214 -37.843 0.412 1.00 57.19 370 PHE A CA 1
ATOM 2683 C C . PHE A 1 370 ? -35.631 -36.697 -0.427 1.00 57.19 370 PHE A C 1
ATOM 2685 O O . PHE A 1 370 ? -34.724 -36.934 -1.226 1.00 57.19 370 PHE A O 1
ATOM 2692 N N . ILE A 1 371 ? -36.087 -35.456 -0.226 1.00 66.75 371 ILE A N 1
ATOM 2693 C CA . ILE A 1 371 ? -35.554 -34.278 -0.932 1.00 66.75 371 ILE A CA 1
ATOM 2694 C C . ILE A 1 371 ? -34.093 -34.021 -0.536 1.00 66.75 371 ILE A C 1
ATOM 2696 O O . ILE A 1 371 ? -33.253 -33.777 -1.405 1.00 66.75 371 ILE A O 1
ATOM 2700 N N . VAL A 1 372 ? -33.758 -34.143 0.752 1.00 63.66 372 VAL A N 1
ATOM 2701 C CA . VAL A 1 372 ? -32.379 -33.971 1.241 1.00 63.66 372 VAL A CA 1
ATOM 2702 C C . VAL A 1 372 ? -31.456 -35.068 0.694 1.00 63.66 372 VAL A C 1
ATOM 2704 O O . VAL A 1 372 ? -30.362 -34.768 0.209 1.00 63.66 372 VAL A O 1
ATOM 2707 N N . ALA A 1 373 ? -31.899 -36.329 0.678 1.00 60.53 373 ALA A N 1
ATOM 2708 C CA . ALA A 1 373 ? -31.125 -37.433 0.106 1.00 60.53 373 ALA A CA 1
ATOM 2709 C C . ALA A 1 373 ? -30.911 -37.280 -1.416 1.00 60.53 373 ALA A C 1
ATOM 2711 O O . ALA A 1 373 ? -29.814 -37.541 -1.926 1.00 60.53 373 ALA A O 1
ATOM 2712 N N . LEU A 1 374 ? -31.922 -36.795 -2.148 1.00 60.31 374 LEU A N 1
ATOM 2713 C CA . LEU A 1 374 ? -31.821 -36.503 -3.581 1.00 60.31 374 LEU A CA 1
ATOM 2714 C C . LEU A 1 374 ? -30.850 -35.338 -3.858 1.00 60.31 374 LEU A C 1
ATOM 2716 O O . LEU A 1 374 ? -30.025 -35.408 -4.769 1.00 60.31 374 LEU A O 1
ATOM 2720 N N . ALA A 1 375 ? -30.887 -34.280 -3.044 1.00 61.34 375 ALA A N 1
ATOM 2721 C CA . ALA A 1 375 ? -29.984 -33.138 -3.178 1.00 61.34 375 ALA A CA 1
ATOM 2722 C C . ALA A 1 375 ? -28.516 -33.524 -2.921 1.00 61.34 375 ALA A C 1
ATOM 2724 O O . ALA A 1 375 ? -27.615 -33.094 -3.649 1.00 61.34 375 ALA A O 1
ATOM 2725 N N . LEU A 1 376 ? -28.265 -34.383 -1.928 1.00 61.41 376 LEU A N 1
ATOM 2726 C CA . LEU A 1 376 ? -26.923 -34.881 -1.614 1.00 61.41 376 LEU A CA 1
ATOM 2727 C C . LEU A 1 376 ? -26.380 -35.815 -2.702 1.00 61.41 376 LEU A C 1
ATOM 2729 O O . LEU A 1 376 ? -25.217 -35.692 -3.093 1.00 61.41 376 LEU A O 1
ATOM 2733 N N . THR A 1 377 ? -27.217 -36.697 -3.253 1.00 60.97 377 THR A N 1
ATOM 2734 C CA . THR A 1 377 ? -26.817 -37.583 -4.361 1.00 60.97 377 THR A CA 1
ATOM 2735 C C . THR A 1 377 ? -26.546 -36.804 -5.650 1.00 60.97 377 THR A C 1
ATOM 2737 O O . THR A 1 377 ? -25.543 -37.063 -6.319 1.00 60.97 377 THR A O 1
ATOM 2740 N N . LEU A 1 378 ? -27.341 -35.776 -5.964 1.00 60.91 378 LEU A N 1
ATOM 2741 C CA . LEU A 1 378 ? -27.079 -34.881 -7.098 1.00 60.91 378 LEU A CA 1
ATOM 2742 C C . LEU A 1 378 ? -25.802 -34.047 -6.904 1.00 60.91 378 LEU A C 1
ATOM 2744 O O . LEU A 1 378 ? -25.006 -33.938 -7.843 1.00 60.91 378 LEU A O 1
ATOM 2748 N N . ARG A 1 379 ? -25.537 -33.529 -5.692 1.00 64.00 379 ARG A N 1
ATOM 2749 C CA . ARG A 1 379 ? -24.263 -32.856 -5.362 1.00 64.00 379 ARG A CA 1
ATOM 2750 C C . ARG A 1 379 ? -23.066 -33.792 -5.519 1.00 64.00 379 ARG A C 1
ATOM 2752 O O . ARG A 1 379 ? -22.051 -33.391 -6.090 1.00 64.00 379 ARG A O 1
ATOM 2759 N N . TYR A 1 380 ? -23.184 -35.043 -5.077 1.00 64.50 380 TYR A N 1
ATOM 2760 C CA . TYR A 1 380 ? -22.130 -36.046 -5.228 1.00 64.50 380 TYR A CA 1
ATOM 2761 C C . TYR A 1 380 ? -21.848 -36.363 -6.707 1.00 64.50 380 TYR A C 1
ATOM 2763 O O . TYR A 1 380 ? -20.691 -36.361 -7.137 1.00 64.50 380 TYR A O 1
ATOM 2771 N N . ILE A 1 381 ? -22.893 -36.540 -7.524 1.00 62.75 381 ILE A N 1
ATOM 2772 C CA . ILE A 1 381 ? -22.759 -36.772 -8.972 1.00 62.75 381 ILE A CA 1
ATOM 2773 C C . ILE A 1 381 ? -22.142 -35.551 -9.675 1.00 62.75 381 ILE A C 1
ATOM 2775 O O . ILE A 1 381 ? -21.282 -35.714 -10.547 1.00 62.75 381 ILE A O 1
ATOM 2779 N N . ALA A 1 382 ? -22.519 -34.329 -9.288 1.00 60.53 382 ALA A N 1
ATOM 2780 C CA . ALA A 1 382 ? -21.945 -33.098 -9.832 1.00 60.53 382 ALA A CA 1
ATOM 2781 C C . ALA A 1 382 ? -20.453 -32.953 -9.486 1.00 60.53 382 ALA A C 1
ATOM 2783 O O . ALA A 1 382 ? -19.649 -32.632 -10.366 1.00 60.53 382 ALA A O 1
ATOM 2784 N N . LYS A 1 383 ? -20.063 -33.275 -8.244 1.00 62.16 383 LYS A N 1
ATOM 2785 C CA . LYS A 1 383 ? -18.661 -33.272 -7.796 1.00 62.16 383 LYS A CA 1
ATOM 2786 C C . LYS A 1 383 ? -17.823 -34.290 -8.575 1.00 62.16 383 LYS A C 1
ATOM 2788 O O . LYS A 1 383 ? -16.767 -33.941 -9.098 1.00 62.16 383 LYS A O 1
ATOM 2793 N N . ASN A 1 384 ? -18.339 -35.506 -8.769 1.00 60.38 384 ASN A N 1
ATOM 2794 C CA . ASN A 1 384 ? -17.651 -36.543 -9.545 1.00 60.38 384 ASN A CA 1
ATOM 2795 C C . ASN A 1 384 ? -17.551 -36.208 -11.045 1.00 60.38 384 ASN A C 1
ATOM 2797 O O . ASN A 1 384 ? -16.559 -36.542 -11.696 1.00 60.38 384 ASN A O 1
ATOM 2801 N N . ARG A 1 385 ? -18.544 -35.512 -11.619 1.00 63.81 385 ARG A N 1
ATOM 2802 C CA . ARG A 1 385 ? -18.468 -35.016 -13.005 1.00 63.81 385 ARG A CA 1
ATOM 2803 C C . ARG A 1 385 ? -17.465 -33.871 -13.158 1.00 63.81 385 ARG A C 1
ATOM 2805 O O . ARG A 1 385 ? -16.771 -33.846 -14.172 1.00 63.81 385 ARG A O 1
ATOM 2812 N N . ARG A 1 386 ? -17.350 -32.965 -12.177 1.00 60.53 386 ARG A N 1
ATOM 2813 C CA . ARG A 1 386 ? -16.319 -31.909 -12.166 1.00 60.53 386 ARG A CA 1
ATOM 2814 C C . ARG A 1 386 ? -14.913 -32.498 -12.056 1.00 60.53 386 ARG A C 1
ATOM 2816 O O . ARG A 1 386 ? -14.081 -32.156 -12.885 1.00 60.53 386 ARG A O 1
ATOM 2823 N N . ALA A 1 387 ? -14.685 -33.458 -11.158 1.00 59.47 387 ALA A N 1
ATOM 2824 C CA . ALA A 1 387 ? -13.387 -34.128 -11.017 1.00 59.47 387 ALA A CA 1
ATOM 2825 C C . ALA A 1 387 ? -12.928 -34.812 -12.321 1.00 59.47 387 ALA A C 1
ATOM 2827 O O . ALA A 1 387 ? -11.788 -34.658 -12.748 1.00 59.47 387 ALA A O 1
ATOM 2828 N N . ARG A 1 388 ? -13.841 -35.492 -13.032 1.00 64.06 388 ARG A N 1
ATOM 2829 C CA . ARG A 1 388 ? -13.527 -36.113 -14.335 1.00 64.06 388 ARG A CA 1
ATOM 2830 C C . ARG A 1 388 ? -13.294 -35.108 -15.463 1.00 64.06 388 ARG A C 1
ATOM 2832 O O . ARG A 1 388 ? -12.658 -35.468 -16.450 1.00 64.06 388 ARG A O 1
ATOM 2839 N N . ARG A 1 389 ? -13.850 -33.896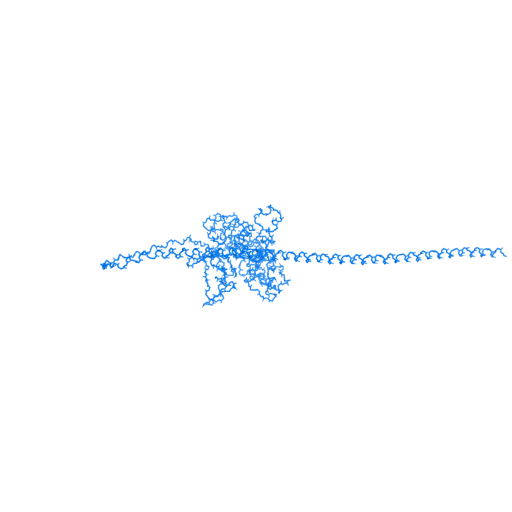 -15.373 1.00 62.78 389 ARG A N 1
ATOM 2840 C CA . ARG A 1 389 ? -13.574 -32.817 -16.334 1.00 62.78 389 ARG A CA 1
ATOM 2841 C C . ARG A 1 389 ? -12.220 -32.182 -16.038 1.00 62.78 389 ARG A C 1
ATOM 2843 O O . ARG A 1 389 ? -11.435 -32.059 -16.965 1.00 62.78 389 ARG A O 1
ATOM 2850 N N . LEU A 1 390 ? -11.923 -31.892 -14.772 1.00 55.66 390 LEU A N 1
ATOM 2851 C CA . LEU A 1 390 ? -10.638 -31.343 -14.327 1.00 55.66 390 LEU A CA 1
ATOM 2852 C C . LEU A 1 390 ? -9.465 -32.249 -14.719 1.00 55.66 390 LEU A C 1
ATOM 2854 O O . LEU A 1 390 ? -8.566 -31.780 -15.402 1.00 55.66 390 LEU A O 1
ATOM 2858 N N . ALA A 1 391 ? -9.563 -33.564 -14.496 1.00 59.72 391 ALA A N 1
ATOM 2859 C CA . ALA A 1 391 ? -8.526 -34.510 -14.925 1.00 59.72 391 ALA A CA 1
ATOM 2860 C C . ALA A 1 391 ? -8.284 -34.527 -16.456 1.00 59.72 391 ALA A C 1
ATOM 2862 O O . ALA A 1 391 ? -7.188 -34.833 -16.927 1.00 59.72 391 ALA A O 1
ATOM 2863 N N . ARG A 1 392 ? -9.301 -34.194 -17.270 1.00 59.56 392 ARG A N 1
ATOM 2864 C CA . ARG A 1 392 ? -9.148 -34.050 -18.733 1.00 59.56 392 ARG A CA 1
ATOM 2865 C C . ARG A 1 392 ? -8.581 -32.690 -19.142 1.00 59.56 392 ARG A C 1
ATOM 2867 O O . ARG A 1 392 ? -8.013 -32.594 -20.225 1.00 59.56 392 ARG A O 1
ATOM 2874 N N . TYR A 1 393 ? -8.770 -31.655 -18.326 1.00 51.56 393 TYR A N 1
ATOM 2875 C CA . TYR A 1 393 ? -8.205 -30.329 -18.564 1.00 51.56 393 TYR A CA 1
ATOM 2876 C C . TYR A 1 393 ? -6.744 -30.266 -18.122 1.00 51.56 393 TYR A C 1
ATOM 2878 O O . TYR A 1 393 ? -5.929 -29.807 -18.910 1.00 51.56 393 TYR A O 1
ATOM 2886 N N . GLU A 1 394 ? -6.387 -30.834 -16.968 1.00 58.62 394 GLU A N 1
ATOM 2887 C CA . GLU A 1 394 ? -4.995 -30.962 -16.507 1.00 58.62 394 GLU A CA 1
ATOM 2888 C C . GLU A 1 394 ? -4.137 -31.703 -17.538 1.00 58.62 394 GLU A C 1
ATOM 2890 O O . GLU A 1 394 ? -3.143 -31.172 -18.018 1.00 58.62 394 GLU A O 1
ATOM 2895 N N . THR A 1 395 ? -4.597 -32.860 -18.024 1.00 60.47 395 THR A N 1
ATOM 2896 C CA . THR A 1 395 ? -3.875 -33.616 -19.068 1.00 60.47 395 THR A CA 1
ATOM 2897 C C . THR A 1 395 ? -3.779 -32.892 -20.416 1.00 60.47 395 THR A C 1
ATOM 2899 O O . THR A 1 395 ? -2.917 -33.222 -21.236 1.00 60.47 395 THR A O 1
ATOM 2902 N N . ARG A 1 396 ? -4.652 -31.913 -20.688 1.00 63.84 396 ARG A N 1
ATOM 2903 C CA . ARG A 1 396 ? -4.597 -31.089 -21.903 1.00 63.84 396 ARG A CA 1
ATOM 2904 C C . ARG A 1 396 ? -3.660 -29.895 -21.722 1.00 63.84 396 ARG A C 1
ATOM 2906 O O . ARG A 1 396 ? -2.854 -29.648 -22.614 1.00 63.84 396 ARG A O 1
ATOM 2913 N N . ILE A 1 397 ? -3.706 -29.244 -20.561 1.00 57.09 397 ILE A N 1
ATOM 2914 C CA . ILE A 1 397 ? -2.811 -28.150 -20.173 1.00 57.09 397 ILE A CA 1
ATOM 2915 C C . ILE A 1 397 ? -1.369 -28.654 -20.094 1.00 57.09 397 ILE A C 1
ATOM 2917 O O . ILE A 1 397 ? -0.493 -28.037 -20.682 1.00 57.09 397 ILE A O 1
ATOM 2921 N N . GLU A 1 398 ? -1.111 -29.821 -19.499 1.00 64.69 398 GLU A N 1
ATOM 2922 C CA . GLU A 1 398 ? 0.231 -30.421 -19.469 1.00 64.69 398 GLU A CA 1
ATOM 2923 C C . GLU A 1 398 ? 0.777 -30.697 -20.880 1.00 64.69 398 GLU A C 1
ATOM 2925 O O . GLU A 1 398 ? 1.957 -30.481 -21.159 1.00 64.69 398 GLU A O 1
ATOM 2930 N N . ARG A 1 399 ? -0.079 -31.138 -21.816 1.00 64.25 399 ARG A N 1
ATOM 2931 C CA . ARG A 1 399 ? 0.318 -31.351 -23.219 1.00 64.25 399 ARG A CA 1
ATOM 2932 C C . ARG A 1 399 ? 0.586 -30.040 -23.953 1.00 64.25 399 ARG A C 1
ATOM 2934 O O . ARG A 1 399 ? 1.523 -29.984 -24.750 1.00 64.25 399 ARG A O 1
ATOM 2941 N N . GLU A 1 400 ? -0.212 -29.008 -23.698 1.00 65.38 400 GLU A N 1
ATOM 2942 C CA . GLU A 1 400 ? -0.045 -27.678 -24.288 1.00 65.38 400 GLU A CA 1
ATOM 2943 C C . GLU A 1 400 ? 1.186 -26.960 -23.711 1.00 65.38 400 GLU A C 1
ATOM 2945 O O . GLU A 1 400 ? 1.975 -26.410 -24.479 1.00 65.38 400 GLU A O 1
ATOM 2950 N N . GLN A 1 401 ? 1.450 -27.079 -22.407 1.00 58.91 401 GLN A N 1
ATOM 2951 C CA . GLN A 1 401 ? 2.675 -26.589 -21.771 1.00 58.91 401 GLN A CA 1
ATOM 2952 C C . GLN A 1 401 ? 3.918 -27.325 -22.283 1.00 58.91 401 GLN A C 1
ATOM 2954 O O . GLN A 1 401 ? 4.913 -26.681 -22.614 1.00 58.91 401 GLN A O 1
ATOM 2959 N N . LEU A 1 402 ? 3.869 -28.652 -22.455 1.00 67.25 402 LEU A N 1
ATOM 2960 C CA . LEU A 1 402 ? 4.980 -29.410 -23.045 1.00 67.25 402 LEU A CA 1
ATOM 2961 C C . LEU A 1 402 ? 5.239 -29.002 -24.509 1.00 67.25 402 LEU A C 1
ATOM 2963 O O . LEU A 1 402 ? 6.390 -28.960 -24.954 1.00 67.25 402 LEU A O 1
ATOM 2967 N N . ALA A 1 403 ? 4.187 -28.696 -25.276 1.00 63.53 403 ALA A N 1
ATOM 2968 C CA . ALA A 1 403 ? 4.309 -28.200 -26.646 1.00 63.53 403 ALA A CA 1
ATOM 2969 C C . ALA A 1 403 ? 4.895 -26.777 -26.689 1.00 63.53 403 ALA A C 1
ATOM 2971 O O . ALA A 1 403 ? 5.819 -26.528 -27.468 1.00 63.53 403 ALA A O 1
ATOM 2972 N N . ALA A 1 404 ? 4.432 -25.884 -25.809 1.00 56.38 404 ALA A N 1
ATOM 2973 C CA . ALA A 1 404 ? 4.936 -24.519 -25.671 1.00 56.38 404 ALA A CA 1
ATOM 2974 C C . ALA A 1 404 ? 6.406 -24.494 -25.216 1.00 56.38 404 ALA A C 1
ATOM 2976 O O . ALA A 1 404 ? 7.233 -23.772 -25.778 1.00 56.38 404 ALA A O 1
ATOM 2977 N N . GLN A 1 405 ? 6.778 -25.357 -24.269 1.00 59.94 405 GLN A N 1
ATOM 2978 C CA . GLN A 1 405 ? 8.157 -25.491 -23.802 1.00 59.94 405 GLN A CA 1
ATOM 2979 C C . GLN A 1 405 ? 9.082 -25.986 -24.925 1.00 59.94 405 GLN A C 1
ATOM 2981 O O . GLN A 1 405 ? 10.193 -25.476 -25.093 1.00 59.94 405 GLN A O 1
ATOM 2986 N N . LYS A 1 406 ? 8.614 -26.926 -25.760 1.00 68.56 406 LYS A N 1
ATOM 2987 C CA . LYS A 1 406 ? 9.350 -27.375 -26.955 1.00 68.56 406 LYS A CA 1
ATOM 2988 C C . LYS A 1 406 ? 9.495 -26.268 -28.003 1.00 68.56 406 LYS A C 1
ATOM 2990 O O . LYS A 1 406 ? 10.567 -26.159 -28.598 1.00 68.56 406 LYS A O 1
ATOM 2995 N N . SER A 1 407 ? 8.473 -25.434 -28.222 1.00 63.88 407 SER A N 1
ATOM 2996 C CA . SER A 1 407 ? 8.569 -24.313 -29.169 1.00 63.88 407 SER A CA 1
ATOM 2997 C C . SER A 1 407 ? 9.500 -23.204 -28.683 1.00 63.88 407 SER A C 1
ATOM 2999 O O . SER A 1 407 ? 10.298 -22.710 -29.475 1.00 63.88 407 SER A O 1
ATOM 3001 N N . VAL A 1 408 ? 9.469 -22.861 -27.390 1.00 63.25 408 VAL A N 1
ATOM 3002 C CA . VAL A 1 408 ? 10.376 -21.861 -26.796 1.00 63.25 408 VAL A CA 1
ATOM 3003 C C . VAL A 1 408 ? 11.823 -22.342 -26.859 1.00 63.25 408 VAL A C 1
ATOM 3005 O O . VAL A 1 408 ? 12.706 -21.588 -27.264 1.00 63.25 408 VAL A O 1
ATOM 3008 N N . LYS A 1 409 ? 12.074 -23.622 -26.546 1.00 68.56 409 LYS A N 1
ATOM 3009 C CA . LYS A 1 409 ? 13.413 -24.211 -26.659 1.00 68.56 409 LYS A CA 1
ATOM 3010 C C . LYS A 1 409 ? 13.947 -24.139 -28.093 1.00 68.56 409 LYS A C 1
ATOM 3012 O O . LYS A 1 409 ? 15.076 -23.708 -28.297 1.00 68.56 409 LYS A O 1
ATOM 3017 N N . LYS A 1 410 ? 13.116 -24.472 -29.087 1.00 71.50 410 LYS A N 1
ATOM 3018 C CA . LYS A 1 410 ? 13.480 -24.364 -30.508 1.00 71.50 410 LYS A CA 1
ATOM 3019 C C . LYS A 1 410 ? 13.788 -22.919 -30.921 1.00 71.50 410 LYS A C 1
ATOM 3021 O O . LYS A 1 410 ? 14.755 -22.689 -31.639 1.00 71.50 410 LYS A O 1
ATOM 3026 N N . LEU A 1 411 ? 13.001 -21.952 -30.446 1.00 67.38 411 LEU A N 1
ATOM 3027 C CA . LEU A 1 411 ? 13.205 -20.533 -30.745 1.00 67.38 411 LEU A CA 1
ATOM 3028 C C . LEU A 1 411 ? 14.530 -20.009 -30.165 1.00 67.38 411 LEU A C 1
ATOM 3030 O O . LEU A 1 411 ? 15.252 -19.277 -30.842 1.00 67.38 411 LEU A O 1
ATOM 3034 N N . ASN A 1 412 ? 14.872 -20.420 -28.940 1.00 68.44 412 ASN A N 1
ATOM 3035 C CA . ASN A 1 412 ? 16.149 -20.080 -28.314 1.00 68.44 412 ASN A CA 1
ATOM 3036 C C . ASN A 1 412 ? 17.334 -20.737 -29.032 1.00 68.44 412 ASN A C 1
ATOM 3038 O O . ASN A 1 412 ? 18.320 -20.055 -29.298 1.00 68.44 412 ASN A O 1
ATOM 3042 N N . ASP A 1 413 ? 17.228 -22.013 -29.409 1.00 73.56 413 ASP A N 1
ATOM 3043 C CA . ASP A 1 413 ? 18.279 -22.706 -30.166 1.00 73.56 413 ASP A CA 1
ATOM 3044 C C . ASP A 1 413 ? 18.521 -22.045 -31.538 1.00 73.56 413 ASP A C 1
ATOM 3046 O O . ASP A 1 413 ? 19.667 -21.884 -31.967 1.00 73.56 413 ASP A O 1
ATOM 3050 N N . ASP A 1 414 ? 17.458 -21.602 -32.216 1.00 74.50 414 ASP A N 1
ATOM 3051 C CA . ASP A 1 414 ? 17.558 -20.882 -33.489 1.00 74.50 414 ASP A CA 1
ATOM 3052 C C . ASP A 1 414 ? 18.154 -19.474 -33.315 1.00 74.50 414 ASP A C 1
ATOM 3054 O O . ASP A 1 414 ? 18.933 -19.029 -34.163 1.00 74.50 414 ASP A O 1
ATOM 3058 N N . LYS A 1 415 ? 17.842 -18.778 -32.211 1.00 74.81 415 LYS A N 1
ATOM 3059 C CA . LYS A 1 415 ? 18.451 -17.482 -31.875 1.00 74.81 415 LYS A CA 1
ATOM 3060 C C . LYS A 1 415 ? 19.950 -17.630 -31.607 1.00 74.81 415 LYS A C 1
ATOM 3062 O O . LYS A 1 415 ? 20.741 -16.907 -32.211 1.00 74.81 415 LYS A O 1
ATOM 3067 N N . ILE A 1 416 ? 20.338 -18.622 -30.804 1.00 70.69 416 ILE A N 1
ATOM 3068 C CA . ILE A 1 416 ? 21.743 -18.937 -30.512 1.00 70.69 416 ILE A CA 1
ATOM 3069 C C . ILE A 1 416 ? 22.497 -19.264 -31.807 1.00 70.69 416 ILE A C 1
ATOM 3071 O O . ILE A 1 416 ? 23.591 -18.751 -32.022 1.00 70.69 416 ILE A O 1
ATOM 3075 N N . LYS A 1 417 ? 21.914 -20.055 -32.720 1.00 75.75 417 LYS A N 1
ATOM 3076 C CA . LYS A 1 417 ? 22.541 -20.354 -34.021 1.00 75.75 417 LYS A CA 1
ATOM 3077 C C . LYS A 1 417 ? 22.764 -19.112 -34.884 1.00 75.75 417 LYS A C 1
ATOM 3079 O O . LYS A 1 417 ? 23.802 -19.023 -35.538 1.00 75.75 417 LYS A O 1
ATOM 3084 N N . ARG A 1 418 ? 21.821 -18.162 -34.904 1.00 73.75 418 ARG A N 1
ATOM 3085 C CA . ARG A 1 418 ? 21.973 -16.905 -35.661 1.00 73.75 418 ARG A CA 1
ATOM 3086 C C . ARG A 1 418 ? 23.055 -16.010 -35.068 1.00 73.75 418 ARG A C 1
ATOM 3088 O O . ARG A 1 418 ? 23.867 -15.483 -35.820 1.00 73.75 418 ARG A O 1
ATOM 3095 N N . GLU A 1 419 ? 23.094 -15.874 -33.745 1.00 72.81 419 GLU A N 1
ATOM 3096 C CA . GLU A 1 419 ? 24.138 -15.103 -33.059 1.00 72.81 419 GLU A CA 1
ATOM 3097 C C . GLU A 1 419 ? 25.524 -15.731 -33.270 1.00 72.81 419 GLU A C 1
ATOM 3099 O O . GLU A 1 419 ? 26.487 -15.022 -33.559 1.00 72.81 419 GLU A O 1
ATOM 3104 N N . LEU A 1 420 ? 25.624 -17.066 -33.244 1.00 70.00 420 LEU A N 1
ATOM 3105 C CA . LEU A 1 420 ? 26.874 -17.771 -33.532 1.00 70.00 420 LEU A CA 1
ATOM 3106 C C . LEU A 1 420 ? 27.341 -17.552 -34.982 1.00 70.00 420 LEU A C 1
ATOM 3108 O O . LEU A 1 420 ? 28.532 -17.355 -35.222 1.00 70.00 420 LEU A O 1
ATOM 3112 N N . ALA A 1 421 ? 26.419 -17.562 -35.951 1.00 73.69 421 ALA A N 1
ATOM 3113 C CA . ALA A 1 421 ? 26.733 -17.283 -37.352 1.00 73.69 421 ALA A CA 1
ATOM 3114 C C . ALA A 1 421 ? 27.241 -15.842 -37.541 1.00 73.69 421 ALA A C 1
ATOM 3116 O O . ALA A 1 421 ? 28.284 -15.648 -38.163 1.00 73.69 421 ALA A O 1
ATOM 3117 N N . ALA A 1 422 ? 26.587 -14.858 -36.913 1.00 70.38 422 ALA A N 1
ATOM 3118 C CA . ALA A 1 422 ? 27.004 -13.455 -36.959 1.00 70.38 422 ALA A CA 1
ATOM 3119 C C . ALA A 1 422 ? 28.415 -13.240 -36.376 1.00 70.38 422 ALA A C 1
ATOM 3121 O O . ALA A 1 422 ? 29.252 -12.596 -37.005 1.00 70.38 422 ALA A O 1
ATOM 3122 N N . LEU A 1 423 ? 28.723 -13.867 -35.234 1.00 69.00 423 LEU A N 1
ATOM 3123 C CA . LEU A 1 423 ? 30.066 -13.864 -34.630 1.00 69.00 423 LEU A CA 1
ATOM 3124 C C . LEU A 1 423 ? 31.130 -14.513 -35.529 1.00 69.00 423 LEU A C 1
ATOM 3126 O O . LEU A 1 423 ? 32.307 -14.143 -35.497 1.00 69.00 423 LEU A O 1
ATOM 3130 N N . THR A 1 424 ? 30.737 -15.510 -36.320 1.00 75.19 424 THR A N 1
ATOM 3131 C CA . THR A 1 424 ? 31.645 -16.195 -37.248 1.00 75.19 424 THR A CA 1
ATOM 3132 C C . THR A 1 424 ? 31.962 -15.310 -38.455 1.00 75.19 424 THR A C 1
ATOM 3134 O O . THR A 1 424 ? 33.123 -15.233 -38.867 1.00 75.19 424 THR A O 1
ATOM 3137 N N . ASP A 1 425 ? 30.964 -14.590 -38.970 1.00 75.12 425 ASP A N 1
ATOM 3138 C CA . ASP A 1 425 ? 31.123 -13.624 -40.060 1.00 75.12 425 ASP A CA 1
ATOM 3139 C C . ASP A 1 425 ? 31.946 -12.400 -39.629 1.00 75.12 425 ASP A C 1
ATOM 3141 O O . ASP A 1 425 ? 32.825 -11.955 -40.372 1.00 75.12 425 ASP A O 1
ATOM 3145 N N . GLU A 1 426 ? 31.747 -11.911 -38.402 1.00 78.31 426 GLU A N 1
ATOM 3146 C CA . GLU A 1 426 ? 32.546 -10.832 -37.809 1.00 78.31 426 GLU A CA 1
ATOM 3147 C C . GLU A 1 426 ? 34.024 -11.238 -37.679 1.00 78.31 426 GLU A C 1
ATOM 3149 O O . GLU A 1 426 ? 34.912 -10.551 -38.192 1.00 78.31 426 GLU A O 1
ATOM 3154 N N . LYS A 1 427 ? 34.308 -12.433 -37.140 1.00 73.06 427 LYS A N 1
ATOM 3155 C CA . LYS A 1 427 ? 35.678 -12.980 -37.099 1.00 73.06 427 LYS A CA 1
ATOM 3156 C C . LYS A 1 427 ? 36.281 -13.186 -38.490 1.00 73.06 427 LYS A C 1
ATOM 3158 O O . LYS A 1 427 ? 37.495 -13.049 -38.671 1.00 73.06 427 LYS A O 1
ATOM 3163 N N . ALA A 1 428 ? 35.476 -13.533 -39.494 1.00 72.94 428 ALA A N 1
ATOM 3164 C CA . ALA A 1 428 ? 35.945 -13.645 -40.872 1.00 72.94 428 ALA A CA 1
ATOM 3165 C C . ALA A 1 428 ? 36.283 -12.269 -41.479 1.00 72.94 428 ALA A C 1
ATOM 3167 O O . ALA A 1 428 ? 37.253 -12.158 -42.240 1.00 72.94 428 ALA A O 1
ATOM 3168 N N . ALA A 1 429 ? 35.532 -11.221 -41.129 1.00 72.44 429 ALA A N 1
ATOM 3169 C CA . ALA A 1 429 ? 35.809 -9.844 -41.527 1.00 72.44 429 ALA A CA 1
ATOM 3170 C C . ALA A 1 429 ? 37.100 -9.309 -40.881 1.00 72.44 429 ALA A C 1
ATOM 3172 O O . ALA A 1 429 ? 37.953 -8.765 -41.590 1.00 72.44 429 ALA A O 1
ATOM 3173 N N . GLU A 1 430 ? 37.313 -9.560 -39.587 1.00 72.88 430 GLU A N 1
ATOM 3174 C CA . GLU A 1 430 ? 38.558 -9.210 -38.889 1.00 72.88 430 GLU A CA 1
ATOM 3175 C C . GLU A 1 430 ? 39.780 -9.897 -39.513 1.00 72.88 430 GLU A C 1
ATOM 3177 O O . GLU A 1 430 ? 40.783 -9.247 -39.815 1.00 72.88 430 GLU A O 1
ATOM 3182 N N . ARG A 1 431 ? 39.690 -11.200 -39.818 1.00 75.06 431 ARG A N 1
ATOM 3183 C CA . ARG A 1 431 ? 40.777 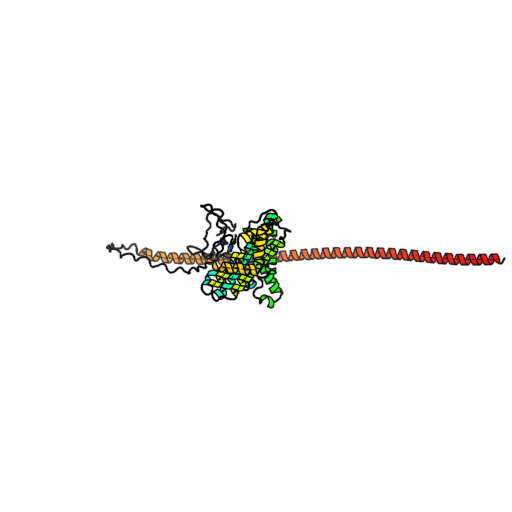-11.934 -40.496 1.00 75.06 431 ARG A CA 1
ATOM 3184 C C . ARG A 1 431 ? 41.120 -11.348 -41.869 1.00 75.06 431 ARG A C 1
ATOM 3186 O O . ARG A 1 431 ? 42.292 -11.327 -42.250 1.00 75.06 431 ARG A O 1
ATOM 3193 N N . LYS A 1 432 ? 40.129 -10.855 -42.622 1.00 77.38 432 LYS A N 1
ATOM 3194 C CA . LYS A 1 432 ? 40.366 -10.174 -43.910 1.00 77.38 432 LYS A CA 1
ATOM 3195 C C . LYS A 1 432 ? 41.078 -8.832 -43.722 1.00 77.38 432 LYS A C 1
ATOM 3197 O O . LYS A 1 432 ? 41.973 -8.521 -44.510 1.00 77.38 432 LYS A O 1
ATOM 3202 N N . LEU A 1 433 ? 40.717 -8.063 -42.694 1.00 72.81 433 LEU A N 1
ATOM 3203 C CA . LEU A 1 433 ? 41.376 -6.800 -42.342 1.00 72.81 433 LEU A CA 1
ATOM 3204 C C . LEU A 1 433 ? 42.839 -7.017 -41.939 1.00 72.81 433 LEU A C 1
ATOM 3206 O O . LEU A 1 433 ? 43.718 -6.349 -42.487 1.00 72.81 433 LEU A O 1
ATOM 3210 N N . ILE A 1 434 ? 43.109 -8.004 -41.079 1.00 76.56 434 ILE A N 1
ATOM 3211 C CA . ILE A 1 434 ? 44.470 -8.374 -40.661 1.00 76.56 434 ILE A CA 1
ATOM 3212 C C . ILE A 1 434 ? 45.318 -8.762 -41.878 1.00 76.56 434 ILE A C 1
ATOM 3214 O O . ILE A 1 434 ? 46.386 -8.194 -42.098 1.00 76.56 434 ILE A O 1
ATOM 3218 N N . LYS A 1 435 ? 44.804 -9.635 -42.753 1.00 82.88 435 LYS A N 1
ATOM 3219 C CA . LYS A 1 435 ? 45.517 -10.058 -43.970 1.00 82.88 435 LYS A CA 1
ATOM 3220 C C . LYS A 1 435 ? 45.809 -8.889 -44.922 1.00 82.88 435 LYS A C 1
ATOM 3222 O O . LYS A 1 435 ? 46.857 -8.852 -45.566 1.00 82.88 435 LYS A O 1
ATOM 3227 N N . LYS A 1 436 ? 44.898 -7.914 -45.018 1.00 78.44 436 LYS A N 1
ATOM 3228 C CA . LYS A 1 436 ? 45.094 -6.696 -45.823 1.00 78.44 436 LYS A CA 1
ATOM 3229 C C . LYS A 1 436 ? 46.188 -5.802 -45.229 1.00 78.44 436 LYS A C 1
ATOM 3231 O O . LYS A 1 436 ? 46.986 -5.241 -45.980 1.00 78.44 436 LYS A O 1
ATOM 3236 N N . TYR A 1 437 ? 46.251 -5.703 -43.902 1.00 77.06 437 TYR A N 1
ATOM 3237 C CA . TYR A 1 437 ? 47.293 -4.963 -43.193 1.00 77.06 437 TYR A CA 1
ATOM 3238 C C . TYR A 1 437 ? 48.674 -5.617 -43.362 1.00 77.06 437 TYR A C 1
ATOM 3240 O O . TYR A 1 437 ? 49.636 -4.940 -43.724 1.00 77.06 437 TYR A O 1
ATOM 3248 N N . GLU A 1 438 ? 48.766 -6.942 -43.226 1.00 81.69 438 GLU A N 1
ATOM 3249 C CA . GLU A 1 438 ? 50.001 -7.705 -43.465 1.00 81.69 438 GLU A CA 1
ATOM 3250 C C . GLU A 1 438 ? 50.520 -7.539 -44.900 1.00 81.69 438 GLU A C 1
ATOM 3252 O O . GLU A 1 438 ? 51.705 -7.282 -45.113 1.00 81.69 438 GLU A O 1
ATOM 3257 N N . GLN A 1 439 ? 49.633 -7.598 -45.899 1.00 80.31 439 GLN A N 1
ATOM 3258 C CA . GLN A 1 439 ? 50.001 -7.342 -47.296 1.00 80.31 439 GLN A CA 1
ATOM 3259 C C . GLN A 1 439 ? 50.541 -5.923 -47.508 1.00 80.31 439 GLN A C 1
ATOM 3261 O O . GLN A 1 439 ? 51.465 -5.723 -48.302 1.00 80.31 439 GLN A O 1
ATOM 3266 N N . HIS A 1 440 ? 49.976 -4.930 -46.819 1.00 77.50 440 HIS A N 1
ATOM 3267 C CA . HIS A 1 440 ? 50.458 -3.555 -46.891 1.00 77.50 440 HIS A CA 1
ATOM 3268 C C . HIS A 1 440 ? 51.848 -3.413 -46.256 1.00 77.50 440 HIS A C 1
ATOM 3270 O O . HIS A 1 440 ? 52.738 -2.798 -46.848 1.00 77.50 440 HIS A O 1
ATOM 3276 N N . MET A 1 441 ? 52.065 -4.043 -45.099 1.00 80.12 441 MET A N 1
ATOM 3277 C CA . MET A 1 441 ? 53.362 -4.074 -44.421 1.00 80.12 441 MET A CA 1
ATOM 3278 C C . MET A 1 441 ? 54.438 -4.762 -45.264 1.00 80.12 441 MET A C 1
ATOM 3280 O O . MET A 1 441 ? 55.535 -4.222 -45.407 1.00 80.12 441 MET A O 1
ATOM 3284 N N . GLN A 1 442 ? 54.115 -5.889 -45.899 1.00 80.50 442 GLN A N 1
ATOM 3285 C CA . GLN A 1 442 ? 55.052 -6.606 -46.762 1.00 80.50 442 GLN A CA 1
ATOM 3286 C C . GLN A 1 442 ? 55.443 -5.779 -47.995 1.00 80.50 442 GLN A C 1
ATOM 3288 O O . GLN A 1 442 ? 56.627 -5.647 -48.303 1.00 80.50 442 GLN A O 1
ATOM 3293 N N . LYS A 1 443 ? 54.474 -5.124 -48.651 1.00 81.81 443 LYS A N 1
ATOM 3294 C CA . LYS A 1 443 ? 54.754 -4.199 -49.764 1.00 81.81 443 LYS A CA 1
ATOM 3295 C C . LYS A 1 443 ? 55.604 -3.005 -49.330 1.00 81.81 443 LYS A C 1
ATOM 3297 O O . LYS A 1 443 ? 56.441 -2.537 -50.100 1.00 81.81 443 LYS A O 1
ATOM 3302 N N . SER A 1 444 ? 55.385 -2.491 -48.120 1.00 77.44 444 SER A N 1
ATOM 3303 C CA . SER A 1 444 ? 56.205 -1.416 -47.554 1.00 77.44 444 SER A CA 1
ATOM 3304 C C . SER A 1 444 ? 57.646 -1.884 -47.333 1.00 77.44 444 SER A C 1
ATOM 3306 O O . SER A 1 444 ? 58.587 -1.225 -47.774 1.00 77.44 444 SER A O 1
ATOM 3308 N N . LYS A 1 445 ? 57.822 -3.077 -46.755 1.00 82.00 445 LYS A N 1
ATOM 3309 C CA . LYS A 1 445 ? 59.133 -3.694 -46.537 1.00 82.00 445 LYS A CA 1
ATOM 3310 C C . LYS A 1 445 ? 59.895 -3.909 -47.847 1.00 82.00 445 LYS A C 1
ATOM 3312 O O . LYS A 1 445 ? 61.040 -3.482 -47.953 1.00 82.00 445 LYS A O 1
ATOM 3317 N N . GLU A 1 446 ? 59.243 -4.446 -48.878 1.00 83.00 446 GLU A N 1
ATOM 3318 C CA . GLU A 1 446 ? 59.846 -4.617 -50.209 1.00 83.00 446 GLU A CA 1
ATOM 3319 C C . GLU A 1 446 ? 60.274 -3.285 -50.846 1.00 83.00 446 GLU A C 1
ATOM 3321 O O . GLU A 1 446 ? 61.313 -3.209 -51.504 1.00 83.00 446 GLU A O 1
ATOM 3326 N N . LYS A 1 447 ? 59.495 -2.209 -50.657 1.00 79.56 447 LYS A N 1
ATOM 3327 C CA . LYS A 1 447 ? 59.875 -0.868 -51.131 1.00 79.56 447 LYS A CA 1
ATOM 3328 C C . LYS A 1 447 ? 61.118 -0.349 -50.412 1.00 79.56 447 LYS A C 1
ATOM 3330 O O . LYS A 1 447 ? 61.997 0.216 -51.064 1.00 79.56 447 LYS A O 1
ATOM 3335 N N . VAL A 1 448 ? 61.203 -0.552 -49.099 1.00 77.56 448 VAL A N 1
ATOM 3336 C CA . VAL A 1 448 ? 62.366 -0.155 -48.294 1.00 77.56 448 VAL A CA 1
ATOM 3337 C C . VAL A 1 448 ? 63.605 -0.951 -48.707 1.00 77.56 448 VAL A C 1
ATOM 3339 O O . VAL A 1 448 ? 64.650 -0.358 -48.962 1.00 77.56 448 VAL A O 1
ATOM 3342 N N . GLU A 1 449 ? 63.491 -2.269 -48.870 1.00 81.75 449 GLU A N 1
ATOM 3343 C CA . GLU A 1 449 ? 64.597 -3.125 -49.317 1.00 81.75 449 GLU A CA 1
ATOM 3344 C C . GLU A 1 449 ? 65.092 -2.742 -50.720 1.00 81.75 449 GLU A C 1
ATOM 3346 O O . GLU A 1 449 ? 66.299 -2.610 -50.936 1.00 81.75 449 GLU A O 1
ATOM 3351 N N . LYS A 1 450 ? 64.180 -2.454 -51.661 1.00 82.69 450 LYS A N 1
ATOM 3352 C CA . LYS A 1 450 ? 64.545 -1.937 -52.992 1.00 82.69 450 LYS A CA 1
ATOM 3353 C C . LYS A 1 450 ? 65.253 -0.584 -52.917 1.00 82.69 450 LYS A C 1
ATOM 3355 O O . LYS A 1 450 ? 66.234 -0.374 -53.629 1.00 82.69 450 LYS A O 1
ATOM 3360 N N . ALA A 1 451 ? 64.800 0.324 -52.052 1.00 76.38 451 ALA A N 1
ATOM 3361 C CA . ALA A 1 451 ? 65.439 1.626 -51.866 1.00 76.38 451 ALA A CA 1
ATOM 3362 C C . ALA A 1 451 ? 66.858 1.496 -51.280 1.00 76.38 451 ALA A C 1
ATOM 3364 O O . ALA A 1 451 ? 67.776 2.194 -51.717 1.00 76.38 451 ALA A O 1
ATOM 3365 N N . ILE A 1 452 ? 67.058 0.572 -50.336 1.00 78.75 452 ILE A N 1
ATOM 3366 C CA . ILE A 1 452 ? 68.376 0.262 -49.768 1.00 78.75 452 ILE A CA 1
ATOM 3367 C C . ILE A 1 452 ? 69.294 -0.338 -50.842 1.00 78.75 452 ILE A C 1
ATOM 3369 O O . ILE A 1 452 ? 70.427 0.116 -51.001 1.00 78.75 452 ILE A O 1
ATOM 3373 N N . ALA A 1 453 ? 68.806 -1.297 -51.634 1.00 79.50 453 ALA A N 1
ATOM 3374 C CA . ALA A 1 453 ? 69.579 -1.909 -52.714 1.00 79.50 453 ALA A CA 1
ATOM 3375 C C . ALA A 1 453 ? 70.016 -0.884 -53.779 1.00 79.50 453 ALA A C 1
ATOM 3377 O O . ALA A 1 453 ? 71.175 -0.890 -54.203 1.00 79.50 453 ALA A O 1
ATOM 3378 N N . LEU A 1 454 ? 69.125 0.041 -54.155 1.00 81.94 454 LEU A N 1
ATOM 3379 C CA . LEU A 1 454 ? 69.435 1.141 -55.073 1.00 81.94 454 LEU A CA 1
ATOM 3380 C C . LEU A 1 454 ? 70.499 2.087 -54.503 1.00 81.94 454 LEU A C 1
ATOM 3382 O O . LEU A 1 454 ? 71.418 2.476 -55.224 1.00 81.94 454 LEU A O 1
ATOM 3386 N N . ARG A 1 455 ? 70.436 2.418 -53.205 1.00 79.00 455 ARG A N 1
ATOM 3387 C CA . ARG A 1 455 ? 71.477 3.226 -52.544 1.00 79.00 455 ARG A CA 1
ATOM 3388 C C . ARG A 1 455 ? 72.837 2.530 -52.554 1.00 79.00 455 ARG A C 1
ATOM 3390 O O . ARG A 1 455 ? 73.834 3.162 -52.891 1.00 79.00 455 ARG A O 1
ATOM 3397 N N . ILE A 1 456 ? 72.877 1.229 -52.266 1.00 81.50 456 ILE A N 1
ATOM 3398 C CA . ILE A 1 456 ? 74.118 0.440 -52.298 1.00 81.50 456 ILE A CA 1
ATOM 3399 C C . ILE A 1 456 ? 74.703 0.389 -53.719 1.00 81.50 456 ILE A C 1
ATOM 3401 O O . ILE A 1 456 ? 75.918 0.507 -53.891 1.00 81.50 456 ILE A O 1
ATOM 3405 N N . GLN A 1 457 ? 73.869 0.235 -54.753 1.00 78.00 457 GLN A N 1
ATOM 3406 C CA . GLN A 1 457 ? 74.328 0.286 -56.146 1.00 78.00 457 GLN A CA 1
ATOM 3407 C C . GLN A 1 457 ? 74.870 1.669 -56.524 1.00 78.00 457 GLN A C 1
ATOM 3409 O O . GLN A 1 457 ? 75.947 1.751 -57.115 1.00 78.00 457 GLN A O 1
ATOM 3414 N N . ALA A 1 458 ? 74.185 2.745 -56.131 1.00 77.12 458 ALA A N 1
ATOM 3415 C CA . ALA A 1 458 ? 74.638 4.111 -56.375 1.00 77.12 458 ALA A CA 1
ATOM 3416 C C . ALA A 1 458 ? 75.984 4.409 -55.687 1.00 77.12 458 ALA A C 1
ATOM 3418 O O . ALA A 1 458 ? 76.860 5.032 -56.284 1.00 77.12 458 ALA A O 1
ATOM 3419 N N . GLU A 1 459 ? 76.200 3.921 -54.463 1.00 77.44 459 GLU A N 1
ATOM 3420 C CA . GLU A 1 459 ? 77.494 4.049 -53.780 1.00 77.44 459 GLU A CA 1
ATOM 3421 C C . GLU A 1 459 ? 78.605 3.235 -54.444 1.00 77.44 459 GLU A C 1
ATOM 3423 O O . GLU A 1 459 ? 79.736 3.714 -54.570 1.00 77.44 459 GLU A O 1
ATOM 3428 N N . LYS A 1 460 ? 78.306 2.010 -54.896 1.00 79.38 460 LYS A N 1
ATOM 3429 C CA . LYS A 1 460 ? 79.264 1.198 -55.660 1.00 79.38 460 LYS A CA 1
ATOM 3430 C C . LYS A 1 460 ? 79.646 1.882 -56.970 1.00 79.38 460 LYS A C 1
ATOM 3432 O O . LYS A 1 460 ? 80.829 1.884 -57.306 1.00 79.38 460 LYS A O 1
ATOM 3437 N N . GLN A 1 461 ? 78.684 2.493 -57.663 1.00 75.12 461 GLN A N 1
ATOM 3438 C CA . GLN A 1 461 ? 78.932 3.248 -58.889 1.00 75.12 461 GLN A CA 1
ATOM 3439 C C . GLN A 1 461 ? 79.793 4.485 -58.611 1.00 75.12 461 GLN A C 1
ATOM 3441 O O . GLN A 1 461 ? 80.849 4.615 -59.217 1.00 75.12 461 GLN A O 1
ATOM 3446 N N . LYS A 1 462 ? 79.466 5.286 -57.585 1.00 76.44 462 LYS A N 1
ATOM 3447 C CA . LYS A 1 462 ? 80.303 6.421 -57.148 1.00 76.44 462 LYS A CA 1
ATOM 3448 C C . LYS A 1 462 ? 81.741 6.012 -56.823 1.00 76.44 462 LYS A C 1
ATOM 3450 O O . LYS A 1 462 ? 82.680 6.713 -57.186 1.00 76.44 462 LYS A O 1
ATOM 3455 N N . LYS A 1 463 ? 81.944 4.872 -56.151 1.00 75.19 463 LYS A N 1
ATOM 3456 C CA . LYS A 1 463 ? 83.292 4.337 -55.876 1.00 75.19 463 LYS A CA 1
ATOM 3457 C C . LYS A 1 463 ? 84.017 3.910 -57.156 1.00 75.19 463 LYS A C 1
ATOM 3459 O O . LYS A 1 463 ? 85.233 4.071 -57.238 1.00 75.19 463 LYS A O 1
ATOM 3464 N N . LYS A 1 464 ? 83.296 3.371 -58.143 1.00 74.50 464 LYS A N 1
ATOM 3465 C CA . LYS A 1 464 ? 83.835 3.005 -59.461 1.00 74.50 464 LYS A CA 1
ATOM 3466 C C . LYS A 1 464 ? 84.231 4.243 -60.265 1.00 74.50 464 LYS A C 1
ATOM 3468 O O . LYS A 1 464 ? 85.345 4.282 -60.776 1.00 74.50 464 LYS A O 1
ATOM 3473 N N . ASP A 1 465 ? 83.370 5.254 -60.295 1.00 73.19 465 ASP A N 1
ATOM 3474 C CA . ASP A 1 465 ? 83.595 6.520 -60.995 1.00 73.19 465 ASP A CA 1
ATOM 3475 C C . ASP A 1 465 ? 84.763 7.290 -60.367 1.00 73.19 465 ASP A C 1
ATOM 3477 O O . ASP A 1 465 ? 85.628 7.788 -61.081 1.00 73.19 465 ASP A O 1
ATOM 3481 N N . LYS A 1 466 ? 84.873 7.289 -59.030 1.00 74.06 466 LYS A N 1
ATOM 3482 C CA . LYS A 1 466 ? 86.023 7.864 -58.318 1.00 74.06 466 LYS A CA 1
ATOM 3483 C C . LYS A 1 466 ? 87.336 7.154 -58.669 1.00 74.06 466 LYS A C 1
ATOM 3485 O O . LYS A 1 466 ? 88.320 7.819 -58.971 1.00 74.06 466 LYS A O 1
ATOM 3490 N N . LYS A 1 467 ? 87.347 5.815 -58.704 1.00 72.00 467 LYS A N 1
ATOM 3491 C CA . LYS A 1 467 ? 88.527 5.042 -59.138 1.00 72.00 467 LYS A CA 1
ATOM 3492 C C . LYS A 1 467 ? 88.870 5.269 -60.614 1.00 72.00 467 LYS A C 1
ATOM 3494 O O . LYS A 1 467 ? 90.043 5.249 -60.972 1.00 72.00 467 LYS A O 1
ATOM 3499 N N . ALA A 1 468 ? 87.870 5.462 -61.475 1.00 68.44 468 ALA A N 1
ATOM 3500 C CA . ALA A 1 468 ? 88.082 5.787 -62.883 1.00 68.44 468 ALA A CA 1
ATOM 3501 C C . ALA A 1 468 ? 88.670 7.198 -63.057 1.00 68.44 468 ALA A C 1
ATOM 3503 O O . ALA A 1 468 ? 89.595 7.365 -63.846 1.00 68.44 468 ALA A O 1
ATOM 3504 N N . ALA A 1 469 ? 88.202 8.174 -62.273 1.00 66.38 469 ALA A N 1
ATOM 3505 C CA . ALA A 1 469 ? 88.736 9.534 -62.246 1.00 66.38 469 ALA A CA 1
ATOM 3506 C C . ALA A 1 469 ? 90.178 9.587 -61.710 1.00 66.38 469 ALA A C 1
ATOM 3508 O O . ALA A 1 469 ? 91.033 10.215 -62.326 1.00 66.38 469 ALA A O 1
ATOM 3509 N N . GLU A 1 470 ? 90.487 8.862 -60.629 1.00 69.31 470 GLU A N 1
ATOM 3510 C CA . GLU A 1 470 ? 91.861 8.739 -60.109 1.00 69.31 470 GLU A CA 1
ATOM 3511 C C . GLU A 1 470 ? 92.802 8.073 -61.127 1.00 69.31 470 GLU A C 1
ATOM 3513 O O . GLU A 1 470 ? 93.944 8.492 -61.284 1.00 69.31 470 GLU A O 1
ATOM 3518 N N . LYS A 1 471 ? 92.319 7.076 -61.879 1.00 66.69 471 LYS A N 1
ATOM 3519 C CA . LYS A 1 471 ? 93.098 6.419 -62.942 1.00 66.69 471 LYS A CA 1
ATOM 3520 C C . LYS A 1 471 ? 93.288 7.303 -64.183 1.00 66.69 471 LYS A C 1
ATOM 3522 O O . LYS A 1 471 ? 94.280 7.134 -64.885 1.00 66.69 471 LYS A O 1
ATOM 3527 N N . ALA A 1 472 ? 92.354 8.212 -64.461 1.00 62.44 472 ALA A N 1
ATOM 3528 C CA . ALA A 1 472 ? 92.462 9.192 -65.540 1.00 62.44 472 ALA A CA 1
ATOM 3529 C C . ALA A 1 472 ? 93.413 10.349 -65.191 1.00 62.44 472 ALA A C 1
ATOM 3531 O O . ALA A 1 472 ? 94.065 10.854 -66.088 1.00 62.44 472 ALA A O 1
ATOM 3532 N N . ALA A 1 473 ? 93.535 10.721 -63.912 1.00 61.81 473 ALA A N 1
ATOM 3533 C CA . ALA A 1 473 ? 94.479 11.741 -63.439 1.00 61.81 473 ALA A CA 1
ATOM 3534 C C . ALA A 1 473 ? 95.944 11.254 -63.349 1.00 61.81 473 ALA A C 1
ATOM 3536 O O . ALA A 1 473 ? 96.849 12.055 -63.141 1.00 61.81 473 ALA A O 1
ATOM 3537 N N . LEU A 1 474 ? 96.167 9.940 -63.463 1.00 57.28 474 LEU A N 1
ATOM 3538 C CA . LEU A 1 474 ? 97.480 9.276 -63.439 1.00 57.28 474 LEU A CA 1
ATOM 3539 C C . LEU A 1 474 ? 98.052 9.001 -64.844 1.00 57.28 474 LEU A C 1
ATOM 3541 O O . LEU A 1 474 ? 99.141 8.439 -64.956 1.00 57.28 474 LEU A O 1
ATOM 3545 N N . ARG A 1 475 ? 97.304 9.345 -65.896 1.00 48.47 475 ARG A N 1
ATOM 3546 C CA . ARG A 1 475 ? 97.735 9.368 -67.300 1.00 48.47 475 ARG A CA 1
ATOM 3547 C C . ARG A 1 475 ? 97.894 10.813 -67.733 1.00 48.47 475 ARG A C 1
ATOM 3549 O O . ARG A 1 475 ? 98.781 11.040 -68.579 1.00 48.47 475 ARG A O 1
#

pLDDT: mean 71.45, std 19.34, range [31.34, 97.25]

Secondary structure (DSSP, 8-state):
--SSSSSS--TT-------TT-------SS--GGG-----B---S--TTS---PPPPTTT--S---S-B---TT-S--SHHHHHHHHHHHHHTTTS---HHHHHHHHHHHHT-TT--SSSS-HHHHIIIIIHHHHHHHHHHHHHHHHHHHHHHHHHHHHHHHTT----HHHHHHHHHHHHHHHHHHHHHHHHHT-HHHHT-S-SS-TT-HHHHHHHHHHHHHHHHHH-GGGTT----HHHHHHHHHHHHHHHHHHHHHTT--S-HHHHHHHHHHHHHHHT-HHHHHHHHHHHHT---HHHHHHHHHHHSHHHHHHHHHHHTTT-------SSPPPPPPPPPPPPPP--PPPPPPTTSGGGTTHHHHHHHHHHHHHHHHHHHHHHHHHHHHHHHHHHHHHHHHHHHHHHHHHHHHHHHHHHHHHHHHHHHHHHHHHHHHHHHHHHHHHHHHHHHHHHHHHHHHHHHHHHHHHHTT-

Sequence (475 aa):
MDENGDRKYSRGEAYSQTDSLGGYEFQPNNYDAAASAYLVVLLRNESRTGTSSECVDAYTGQAPGLKILEAPPGSKVISPMTTLIGEVIRLYSGDVDMTVAEATTMINSAFGLGNAEHTQIDPIYAASNGEVAVYGPVVGAINMVANLVSSVGTLLFGISSLNGGRLSAADCELKVYSGIAREINEALLVASRGGNRKLLTTHLLDLANSDSISGIAKSSLYSASLTNIQLMGAGYSPAALESTVSMSANSGAAIKNSLSDLSDPTTFLKKVTAASKVAQDPAVLSALLSSATNEATEDELTTLNGVQDAELYASKATAETETIAVSIPLYPPPPSPPPPGFPPPYVSKGPILNPAELSAAITVPTLFVFIVALALTLRYIAKNRRARRLARYETRIEREQLAAQKSVKKLNDDKIKRELAALTDEKAAERKLIKKYEQHMQKSKEKVEKAIALRIQAEKQKKKDKKAAEKAALR